Protein AF-A0A6A7A3D9-F1 (afdb_monomer_lite)

InterPro domains:
  IPR046539 Domain of unknown function DUF6604 [PF20253] (24-129)

Sequence (648 aa):
MLSAKAIRLFKFLSSSALFSIVQSQHASDDIQTMFAHLEVEEPSGAFQNGSIAAPTASHDIFIHYQAERPDGLQEDFLAFHLLLSDLDKLRTEVERTWEGYKQGMYDLVVASITTNTAVDLARSLEQEYKDLFARRGGTDRMLAMFYQAQCAAANTTESFKDRPGDEMNFKMYETADAILWIPFLFVSSFLDVVTLEFVTQPKFHEDKILLMEVLPEFQVLTMGSKRSPAEDEMTRGLRTVFETKKVSLWLCLAVQLYLDIHNRLRDEVDRSFRELANVADFTRNNIKSTLDFHKDLRIDNWPGKNDEFMTAFSDEIMHWIISDPHRAAARQLKRKNLPGPYYFFRQHPWLCGLWKYYIQIQLQSTAIAFVNAWGSVMYCGHFYNAVRKAKLLPQKWSDMELAFAIRGYEDFFVGSPPSQPEDYVKRFLIALGGSAVNFAAKDKGRKKKGLVKSSRGPRSLRELAPVMQTFKERYCEANPRFDLRAEDVQSIVEQSEWQLVKAPTKKVTITQLVSILRAGLQAEIIELSFDYLTFHRFCWRLLCGIKDTCCDQLVQMYGPDYIEDENQLPFVVGYIFASATNTRRLAGFMKIKKTDEVTSKVVRDAAEVLQVMVEAGAGDMVLRDQLGIPFEFEDSDEDYEGSGGGAA

Organism: NCBI:txid1469910

Radius of gyration: 32.1 Å; chains: 1; bounding box: 83×79×82 Å

pLDDT: mean 79.56, std 19.27, range [26.31, 98.12]

Secondary structure (DSSP, 8-state):
---HHHHHHHHHS-HHHHHHHHHTT--------TTTT----PPPTTTTS---PPPPP--------------SHHHHHHHHHHHHHHHHHHHHHHHHHHHHHHTTSS-HHHHHHHHHHHHHHHHHHHHHTHHHHHTTT-HHHHHHHHHHHHHHHTT--TT--SSTT-SS-GGGHHHHHHTTHHHHHHHHHHHHT--------HHHHHHHHHHHHHHHHHHHHHHHSPPPSS--HHHHHHHHHHHH----HHHHHHHHHHHHHHHHHGGGTTHHHHHHHHHHHHHHHHHHHHHHHTTT--BTTB-HHHHHHHHHHHHHHIIIIIT-HHHHHHHHTT-SSPPPTTHHHHT-HHHHHHHHHHHHHHHHHHHHHHHHHH-HHHHHHHHHHHHHHTT---S--HHHHHHHHHH-HHHHSSSSPP-SHHHHHHHHHHHTTB-GGGG-S--SS---PPPPBPTT-S--PPP--HHHHTTHHHHTSSS------HHHHHHHHHH-TT-SS---SSPPPHHHHHHHHHHHHHHHHHHHH--HHHHHHHHHHHHHHHHHHHHHHHHHHH-GGGS-SGGGGGGHHHHHHHHTS---TTBTTBPPPSS----SHHHHHHHHHHHHHHHTTGGGHHHHHHH---------------------

Foldseek 3Di:
DAFPLRVLVCLFAPVVVCVLVVVVPPPPDPPPPPCPPDDDDDDDPVVVPDDDDDDDDDDPPVPPPDDPDPPDPVVLLVLLVVLLVQLLLLLVLLLVLLLCVLVVNFDLLLSLVLLQVSLLVSVVSLVVCQVVCVVQVGPLSSLVVNLQVVQVVVVHGQPDDPDPQEQTHVVCVVVCLSNLVLLVSLLLCVVVVDDGDDDDDVLSVVLSVLCVVQLVLLVLCLPQDDDQLFDGPLSVQSNVCVVPVDHDSSNSSSSSSLSSSCVSCPVNLQVLLVLLVVLLVVLLVLLVVLCVLCVVPDDPLCDCVLNVVSVVLNVSSCCPRVVQVSLVSCVVVVPPDRDDRPRNSSSGSSSSSRSSLLSLLVSLVSLQSVCQQLVLLLLVLLLLLACVLVVLAVDDLSLSSLVCSQQPPVLNWDPHRDNDLVVSLVRVCVLQFFDNVLVDPPPPDDDDDATDGHPVGHRGGDQDLQLSVLCCQASRDPDRDSHDDPVNLVSLLVQLSRDPDDDDPDDQRPSNSSVSSSSSNRVCPSSSLQDSSLVSSVSLVLLVQLCVQCVVVLCQFFNNVQPVGSSCSSCSSSSLSVLQDQDQRCGPPTGGTPDSHHDNVSSSSSSVSVNVCVVVVSSCCRVVVGVVDDDDNDPDPPPPPDPPPDDD

Structure (mmCIF, N/CA/C/O backbone):
data_AF-A0A6A7A3D9-F1
#
_entry.id   AF-A0A6A7A3D9-F1
#
loop_
_atom_site.group_PDB
_atom_site.id
_atom_site.type_symbol
_atom_site.label_atom_id
_atom_site.label_alt_id
_atom_site.label_comp_id
_atom_site.label_asym_id
_atom_site.label_entity_id
_atom_site.label_seq_id
_atom_site.pdbx_PDB_ins_code
_atom_site.Cartn_x
_atom_site.Cartn_y
_atom_site.Cartn_z
_atom_site.occupancy
_atom_site.B_iso_or_equiv
_atom_site.auth_seq_id
_atom_site.auth_comp_id
_atom_site.auth_asym_id
_atom_site.auth_atom_id
_atom_site.pdbx_PDB_model_num
ATOM 1 N N . MET A 1 1 ? -18.366 10.348 -15.733 1.00 36.81 1 MET A N 1
ATOM 2 C CA . MET A 1 1 ? -17.462 10.186 -16.899 1.00 36.81 1 MET A CA 1
ATOM 3 C C . MET A 1 1 ? -16.191 9.562 -16.354 1.00 36.81 1 MET A C 1
ATOM 5 O O . MET A 1 1 ? -15.633 10.152 -15.446 1.00 36.81 1 MET A O 1
ATOM 9 N N . LEU A 1 2 ? -15.793 8.375 -16.819 1.00 44.75 2 LEU A N 1
ATOM 10 C CA . LEU A 1 2 ? -14.558 7.716 -16.363 1.00 44.75 2 LEU A CA 1
ATOM 11 C C . LEU A 1 2 ? -13.323 8.511 -16.825 1.00 44.75 2 LEU A C 1
ATOM 13 O O . LEU A 1 2 ? -13.349 9.093 -17.911 1.00 44.75 2 LEU A O 1
ATOM 17 N N . SER A 1 3 ? -12.249 8.540 -16.028 1.00 53.94 3 SER A N 1
ATOM 18 C CA . SER A 1 3 ? -10.987 9.172 -16.440 1.00 53.94 3 SER A CA 1
ATOM 19 C C . SER A 1 3 ? -10.343 8.442 -17.621 1.00 53.94 3 SER A C 1
ATOM 21 O O . SER A 1 3 ? -10.590 7.260 -17.862 1.00 53.94 3 SER A O 1
ATOM 23 N N . ALA A 1 4 ? -9.458 9.122 -18.355 1.00 60.16 4 ALA A N 1
ATOM 24 C CA . ALA A 1 4 ? -8.706 8.500 -19.448 1.00 60.16 4 ALA A CA 1
ATOM 25 C C . ALA A 1 4 ? -7.893 7.279 -18.974 1.00 60.16 4 ALA A C 1
ATOM 27 O O . ALA A 1 4 ? -7.777 6.290 -19.694 1.00 60.16 4 ALA A O 1
ATOM 28 N N . LYS A 1 5 ? -7.376 7.322 -17.740 1.00 64.31 5 LYS A N 1
ATOM 29 C CA . LYS A 1 5 ? -6.677 6.206 -17.093 1.00 64.31 5 LYS A CA 1
ATOM 30 C C . LYS A 1 5 ? -7.615 5.028 -16.826 1.00 64.31 5 LYS A C 1
ATOM 32 O O . LYS A 1 5 ? -7.291 3.905 -17.203 1.00 64.31 5 LYS A O 1
ATOM 37 N N . ALA A 1 6 ? -8.803 5.304 -16.289 1.00 60.47 6 ALA A N 1
ATOM 38 C CA . ALA A 1 6 ? -9.843 4.307 -16.073 1.00 60.47 6 ALA A CA 1
ATOM 39 C C . ALA A 1 6 ? -10.283 3.623 -17.365 1.00 60.47 6 ALA A C 1
ATOM 41 O O . ALA A 1 6 ? -10.404 2.406 -17.411 1.00 60.47 6 ALA A O 1
ATOM 42 N N . ILE A 1 7 ? -10.450 4.395 -18.439 1.00 60.28 7 ILE A N 1
ATOM 43 C CA . ILE A 1 7 ? -10.797 3.867 -19.761 1.00 60.28 7 ILE A CA 1
ATOM 44 C C . ILE A 1 7 ? -9.670 2.980 -20.309 1.00 60.28 7 ILE A C 1
ATOM 46 O O . ILE A 1 7 ? -9.958 1.923 -20.861 1.00 60.28 7 ILE A O 1
ATOM 50 N N . ARG A 1 8 ? -8.393 3.362 -20.140 1.00 68.06 8 ARG A N 1
ATOM 51 C CA . ARG A 1 8 ? -7.243 2.533 -20.557 1.00 68.06 8 ARG A CA 1
ATOM 52 C C . ARG A 1 8 ? -7.209 1.195 -19.816 1.00 68.06 8 ARG A C 1
ATOM 54 O O . ARG A 1 8 ? -7.091 0.161 -20.461 1.00 68.06 8 ARG A O 1
ATOM 61 N N . LEU A 1 9 ? -7.357 1.212 -18.492 1.00 64.69 9 LEU A N 1
ATOM 62 C CA . LEU A 1 9 ? -7.424 -0.004 -17.674 1.00 64.69 9 LEU A CA 1
ATOM 63 C C . LEU A 1 9 ? -8.671 -0.841 -17.976 1.00 64.69 9 LEU A C 1
ATOM 65 O O . LEU A 1 9 ? -8.572 -2.059 -17.970 1.00 64.69 9 LEU A O 1
ATOM 69 N N . PHE A 1 10 ? -9.806 -0.214 -18.295 1.00 62.19 10 PHE A N 1
ATOM 70 C CA . PHE A 1 10 ? -11.041 -0.906 -18.679 1.00 62.19 10 PHE A CA 1
ATOM 71 C C . PHE A 1 10 ? -10.961 -1.567 -20.052 1.00 62.19 10 PHE A C 1
ATOM 73 O O . PHE A 1 10 ? -11.467 -2.663 -20.231 1.00 62.19 10 PHE A O 1
ATOM 80 N N . LYS A 1 11 ? -10.297 -0.928 -21.020 1.00 61.91 11 LYS A N 1
ATOM 81 C CA . LYS A 1 11 ? -9.982 -1.556 -22.311 1.00 61.91 11 LYS A CA 1
ATOM 82 C C . LYS A 1 11 ? -8.951 -2.676 -22.173 1.00 61.91 11 LYS A C 1
ATOM 84 O O . LYS A 1 11 ? -8.877 -3.543 -23.033 1.00 61.91 11 LYS A O 1
ATOM 89 N N . PHE A 1 12 ? -8.120 -2.616 -21.132 1.00 56.69 12 PHE A N 1
ATOM 90 C CA . PHE A 1 12 ? -7.129 -3.640 -20.848 1.00 56.69 12 PHE A CA 1
ATOM 91 C C . PHE A 1 12 ? -7.787 -4.831 -20.137 1.00 56.69 12 PHE A C 1
ATOM 93 O O . PHE A 1 12 ? -7.874 -5.901 -20.706 1.00 56.69 12 PHE A O 1
ATOM 100 N N . LEU A 1 13 ? -8.313 -4.672 -18.927 1.00 56.09 13 LEU A N 1
ATOM 101 C CA . LEU A 1 13 ? -8.892 -5.760 -18.135 1.00 56.09 13 LEU A CA 1
ATOM 102 C C . LEU A 1 13 ? -10.232 -6.231 -18.734 1.00 56.09 13 LEU A C 1
ATOM 104 O O . LEU A 1 13 ? -11.125 -5.414 -18.944 1.00 56.09 13 LEU A O 1
ATOM 108 N N . SER A 1 14 ? -10.391 -7.539 -18.979 1.00 48.28 14 SER A N 1
ATOM 109 C CA . SER A 1 14 ? -11.620 -8.117 -19.551 1.00 48.28 14 SER A CA 1
ATOM 110 C C . SER A 1 14 ? -12.886 -7.682 -18.795 1.00 48.28 14 SER A C 1
ATOM 112 O O . SER A 1 14 ? -12.873 -7.472 -17.575 1.00 48.28 14 SER A O 1
ATOM 114 N N . SER A 1 15 ? -14.002 -7.553 -19.529 1.00 41.69 15 SER A N 1
ATOM 115 C CA . SER A 1 15 ? -15.223 -6.891 -19.044 1.00 41.69 15 SER A CA 1
ATOM 116 C C . SER A 1 15 ? -15.744 -7.445 -17.715 1.00 41.69 15 SER A C 1
ATOM 118 O O . SER A 1 15 ? -16.269 -6.673 -16.922 1.00 41.69 15 SER A O 1
ATOM 120 N N . SER A 1 16 ? -15.538 -8.733 -17.411 1.00 35.91 16 SER A N 1
ATOM 121 C CA . SER A 1 16 ? -16.054 -9.388 -16.203 1.00 35.91 16 SER A CA 1
ATOM 122 C C . SER A 1 16 ? -15.358 -8.978 -14.901 1.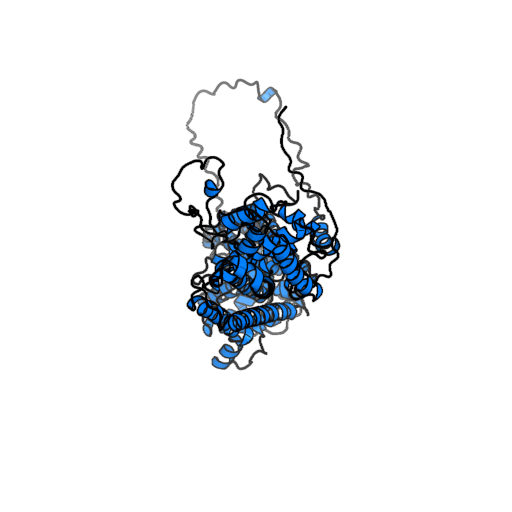00 35.91 16 SER A C 1
ATOM 124 O O . SER A 1 16 ? -16.021 -8.930 -13.868 1.00 35.91 16 SER A O 1
ATOM 126 N N . ALA A 1 17 ? -14.055 -8.662 -14.916 1.00 37.12 17 ALA A N 1
ATOM 127 C CA . ALA A 1 17 ? -13.325 -8.275 -13.699 1.00 37.12 17 ALA A CA 1
ATOM 128 C C . ALA A 1 17 ? -13.730 -6.870 -13.211 1.00 37.12 17 ALA A C 1
ATOM 130 O O . ALA A 1 17 ? -13.769 -6.599 -12.012 1.00 37.12 17 ALA A O 1
ATOM 131 N N . LEU A 1 18 ? -14.091 -5.991 -14.150 1.00 38.31 18 LEU A N 1
ATOM 132 C CA . LEU A 1 18 ? -14.550 -4.629 -13.881 1.00 38.31 18 LEU A CA 1
ATOM 133 C C . LEU A 1 18 ? -16.077 -4.498 -13.819 1.00 38.31 18 LEU A C 1
ATOM 135 O O . LEU A 1 18 ? -16.558 -3.575 -13.165 1.00 38.31 18 LEU A O 1
ATOM 139 N N . PHE A 1 19 ? -16.857 -5.407 -14.420 1.00 35.12 19 PHE A N 1
ATOM 140 C CA . PHE A 1 19 ? -18.326 -5.383 -14.311 1.00 35.12 19 PHE A CA 1
ATOM 141 C C . PHE A 1 19 ? -18.784 -5.465 -12.850 1.00 35.12 19 PHE A C 1
ATOM 143 O O . PHE A 1 19 ? -19.696 -4.742 -12.454 1.00 35.12 19 PHE A O 1
ATOM 150 N N . SER A 1 20 ? -18.085 -6.255 -12.030 1.00 37.53 20 SER A N 1
ATOM 151 C CA . SER A 1 20 ? -18.297 -6.339 -10.579 1.00 37.53 20 SER A CA 1
ATOM 152 C C . SER A 1 20 ? -17.979 -5.020 -9.857 1.00 37.53 20 SER A C 1
ATOM 154 O O . SER A 1 20 ? -18.668 -4.643 -8.913 1.00 37.53 20 SER A O 1
ATOM 156 N N . ILE A 1 21 ? -16.977 -4.273 -10.335 1.00 36.62 21 ILE A N 1
ATOM 157 C CA . ILE A 1 21 ? -16.570 -2.970 -9.782 1.00 36.62 21 ILE A CA 1
ATOM 158 C C . ILE A 1 21 ? -17.596 -1.881 -10.149 1.00 36.62 21 ILE A C 1
ATOM 160 O O . ILE A 1 21 ? -17.935 -1.047 -9.310 1.00 36.62 21 ILE A O 1
ATOM 164 N N . VAL A 1 22 ? -18.142 -1.912 -11.371 1.00 33.41 22 VAL A N 1
ATOM 165 C CA . VAL A 1 22 ? -19.058 -0.886 -11.906 1.00 33.41 22 VAL A CA 1
ATOM 166 C C . VAL A 1 22 ? -20.527 -1.124 -11.517 1.00 33.41 22 VAL A C 1
ATOM 168 O O . VAL A 1 22 ? -21.230 -0.159 -11.219 1.00 33.41 22 VAL A O 1
ATOM 171 N N . GLN A 1 23 ? -21.017 -2.371 -11.455 1.00 33.69 23 GLN A N 1
ATOM 172 C CA . GLN A 1 23 ? -22.413 -2.643 -11.062 1.00 33.69 23 GLN A CA 1
ATOM 173 C C . GLN A 1 23 ? -22.704 -2.371 -9.579 1.00 33.69 23 GLN A C 1
ATOM 175 O O . GLN A 1 23 ? -23.852 -2.092 -9.233 1.00 33.69 23 GLN A O 1
ATOM 180 N N . SER A 1 24 ? -21.683 -2.367 -8.716 1.00 38.38 24 SER A N 1
ATOM 181 C CA . SER A 1 24 ? -21.831 -2.067 -7.282 1.00 38.38 24 SER A CA 1
ATOM 182 C C . SER A 1 24 ? -22.288 -0.627 -6.977 1.00 38.38 24 SER A C 1
ATOM 184 O O . SER A 1 24 ? -22.594 -0.307 -5.831 1.00 38.38 24 SER A O 1
ATOM 186 N N . GLN A 1 25 ? -22.364 0.249 -7.988 1.00 43.22 25 GLN A N 1
ATOM 187 C CA . GLN A 1 25 ? -22.611 1.684 -7.818 1.00 43.22 25 GLN A CA 1
ATOM 188 C C . GLN A 1 25 ? -24.034 2.149 -8.177 1.00 43.22 25 GLN A C 1
ATOM 190 O O . GLN A 1 25 ? -24.320 3.340 -8.075 1.00 43.22 25 GLN A O 1
ATOM 195 N N . HIS A 1 26 ? -24.940 1.249 -8.580 1.00 29.97 26 HIS A N 1
ATOM 196 C CA . HIS A 1 26 ? -26.289 1.635 -9.029 1.00 29.97 26 HIS A CA 1
ATOM 197 C C . HIS A 1 26 ? -27.393 1.632 -7.956 1.00 29.97 26 HIS A C 1
ATOM 199 O O . HIS A 1 26 ? -28.526 1.988 -8.271 1.00 29.97 26 HIS A O 1
ATOM 205 N N . ALA A 1 27 ? -27.093 1.331 -6.690 1.00 30.02 27 ALA A N 1
ATOM 206 C CA . ALA A 1 27 ? -28.057 1.486 -5.594 1.00 30.02 27 ALA A CA 1
ATOM 207 C C . ALA A 1 27 ? -28.009 2.912 -5.007 1.00 30.02 27 ALA A C 1
ATOM 209 O O . ALA A 1 27 ? -27.615 3.128 -3.864 1.00 30.02 27 ALA A O 1
ATOM 210 N N . SER A 1 28 ? -28.363 3.907 -5.821 1.00 33.28 28 SER A N 1
ATOM 211 C CA . SER A 1 28 ? -28.751 5.228 -5.323 1.00 33.28 28 SER A CA 1
ATOM 212 C C . SER A 1 28 ? -30.233 5.161 -4.979 1.00 33.28 28 SER A C 1
ATOM 214 O O . SER A 1 28 ? -31.066 5.358 -5.862 1.00 33.28 28 SER A O 1
ATOM 216 N N . ASP A 1 29 ? -30.562 4.880 -3.719 1.00 31.38 29 ASP A N 1
ATOM 217 C CA . ASP A 1 29 ? -31.905 5.160 -3.218 1.00 31.38 29 ASP A CA 1
ATOM 218 C C . ASP A 1 29 ? -32.164 6.665 -3.358 1.00 31.38 29 ASP A C 1
ATOM 220 O O . ASP A 1 29 ? -31.403 7.502 -2.862 1.00 31.38 29 ASP A O 1
ATOM 224 N N . ASP A 1 30 ? -33.230 6.994 -4.084 1.00 33.28 30 ASP A N 1
ATOM 225 C CA . ASP A 1 30 ? -33.802 8.330 -4.210 1.00 33.28 30 ASP A CA 1
ATOM 226 C C . ASP A 1 30 ? -34.210 8.835 -2.814 1.00 33.28 30 ASP A C 1
ATOM 228 O O . ASP A 1 30 ? -35.333 8.635 -2.348 1.00 33.28 30 ASP A O 1
ATOM 232 N N . ILE A 1 31 ? -33.295 9.500 -2.104 1.00 34.19 31 ILE A N 1
ATOM 233 C CA . ILE A 1 31 ? -33.637 10.218 -0.875 1.00 34.19 31 ILE A CA 1
ATOM 234 C C . ILE A 1 31 ? -34.211 11.574 -1.288 1.00 34.19 31 ILE A C 1
ATOM 236 O O . ILE A 1 31 ? -33.500 12.576 -1.399 1.00 34.19 31 ILE A O 1
ATOM 240 N N . GLN A 1 32 ? -35.527 11.607 -1.505 1.00 29.56 32 GLN A N 1
ATOM 241 C CA . GLN A 1 32 ? -36.290 12.850 -1.457 1.00 29.56 32 GLN A CA 1
ATOM 242 C C . GLN A 1 32 ? -36.039 13.515 -0.097 1.00 29.56 32 GLN A C 1
ATOM 244 O O . GLN A 1 32 ? -36.363 12.977 0.959 1.00 29.56 32 GLN A O 1
ATOM 249 N N . THR A 1 33 ? -35.423 14.697 -0.106 1.00 34.09 33 THR A N 1
ATOM 250 C CA . THR A 1 33 ? -35.232 15.501 1.105 1.00 34.09 33 THR A CA 1
ATOM 251 C C . THR A 1 33 ? -36.585 15.859 1.720 1.00 34.09 33 THR A C 1
ATOM 253 O O . THR A 1 33 ? -37.468 16.323 1.005 1.00 34.09 33 THR A O 1
ATOM 256 N N . MET A 1 34 ? -36.704 15.753 3.049 1.00 33.94 34 MET A N 1
ATOM 257 C CA . MET A 1 34 ? -37.882 16.093 3.878 1.00 33.94 34 MET A CA 1
ATOM 258 C C . MET A 1 34 ? -38.501 17.486 3.627 1.00 33.94 34 MET A C 1
ATOM 260 O O . MET A 1 34 ? -39.608 17.762 4.073 1.00 33.94 34 MET A O 1
ATOM 264 N N . PHE A 1 35 ? -37.795 18.363 2.911 1.00 35.03 35 PHE A N 1
ATOM 265 C CA . PHE A 1 35 ? -38.237 19.704 2.528 1.00 35.03 35 PHE A CA 1
ATOM 266 C C . PHE A 1 35 ? -38.939 19.766 1.162 1.00 35.03 35 PHE A C 1
ATOM 268 O O . PHE A 1 35 ? -39.441 20.820 0.791 1.00 35.03 35 PHE A O 1
ATOM 275 N N . ALA A 1 36 ? -39.011 18.659 0.415 1.00 44.06 36 ALA A N 1
ATOM 276 C CA . ALA A 1 36 ? -39.658 18.607 -0.900 1.00 44.06 36 ALA A CA 1
ATOM 277 C C . ALA A 1 36 ? -41.190 18.788 -0.844 1.00 44.06 36 ALA A C 1
ATOM 279 O O . ALA A 1 36 ? -41.818 18.977 -1.882 1.00 44.06 36 ALA A O 1
ATOM 280 N N . HIS A 1 37 ? -41.783 18.746 0.354 1.00 39.28 37 HIS A N 1
ATOM 281 C CA . HIS A 1 37 ? -43.223 18.899 0.588 1.00 39.28 37 HIS A CA 1
ATOM 282 C C . HIS A 1 37 ? -43.605 20.202 1.304 1.00 39.28 37 HIS A C 1
ATOM 284 O O . HIS A 1 37 ? -44.759 20.363 1.692 1.00 39.28 37 HIS A O 1
ATOM 290 N N . LEU A 1 38 ? -42.659 21.125 1.504 1.00 33.53 38 LEU A N 1
ATOM 291 C CA . LEU A 1 38 ? -42.965 22.440 2.064 1.00 33.53 38 LEU A CA 1
ATOM 292 C C . LEU A 1 38 ? -43.262 23.416 0.925 1.00 33.53 38 LEU A C 1
ATOM 294 O O . LEU A 1 38 ? -42.365 23.802 0.176 1.00 33.53 38 LEU A O 1
ATOM 298 N N . GLU A 1 39 ? -44.530 23.809 0.796 1.00 36.06 39 GLU A N 1
ATOM 299 C CA . GLU A 1 39 ? -44.922 24.930 -0.056 1.00 36.06 39 GLU A CA 1
ATOM 300 C C . GLU A 1 39 ? -44.348 26.222 0.538 1.00 36.06 39 GLU A C 1
ATOM 302 O O . GLU A 1 39 ? -44.654 26.612 1.665 1.00 36.06 39 GLU A O 1
ATOM 307 N N . VAL A 1 40 ? -43.458 26.866 -0.216 1.00 42.81 40 VAL A N 1
ATOM 308 C CA . VAL A 1 40 ? -42.938 28.195 0.106 1.00 42.81 40 VAL A CA 1
ATOM 309 C C . VAL A 1 40 ? -44.043 29.200 -0.210 1.00 42.81 40 VAL A C 1
ATOM 311 O O . VAL A 1 40 ? -44.325 29.456 -1.379 1.00 42.81 40 VAL A O 1
ATOM 314 N N . GLU A 1 41 ? -44.677 29.772 0.813 1.00 38.34 41 GLU A N 1
ATOM 315 C CA . GLU A 1 41 ? -45.549 30.933 0.620 1.00 38.34 41 GLU A CA 1
ATOM 316 C C . GLU A 1 41 ? -44.698 32.149 0.227 1.00 38.34 41 GLU A C 1
ATOM 318 O O . GLU A 1 41 ? -43.882 32.642 1.011 1.00 38.34 41 GLU A O 1
ATOM 323 N N . GLU A 1 42 ? -44.885 32.653 -0.995 1.00 45.91 42 GLU A N 1
ATOM 324 C CA . GLU A 1 42 ? -44.319 33.942 -1.388 1.00 45.91 42 GLU A CA 1
ATOM 325 C C . GLU A 1 42 ? -45.110 35.095 -0.740 1.00 45.91 42 GLU A C 1
ATOM 327 O O . GLU A 1 42 ? -46.346 35.086 -0.736 1.00 45.91 42 GLU A O 1
ATOM 332 N N . PRO A 1 43 ? -44.431 36.124 -0.198 1.00 40.66 43 PRO A N 1
ATOM 333 C CA . PRO A 1 43 ? -45.105 37.233 0.462 1.00 40.66 43 PRO A CA 1
ATOM 334 C C . PRO A 1 43 ? -45.970 38.024 -0.530 1.00 40.66 43 PRO A C 1
ATOM 336 O O . PRO A 1 43 ? -45.517 38.419 -1.604 1.00 40.66 43 PRO A O 1
ATOM 339 N N . SER A 1 44 ? -47.224 38.291 -0.151 1.00 53.38 44 SER A N 1
ATOM 340 C CA . SER A 1 44 ? -48.193 38.996 -1.002 1.00 53.38 44 SER A CA 1
ATOM 341 C C . SER A 1 44 ? -47.707 40.388 -1.445 1.00 53.38 44 SER A C 1
ATOM 343 O O . SER A 1 44 ? -47.078 41.124 -0.679 1.00 53.38 44 SER A O 1
ATOM 345 N N . GLY A 1 45 ? -48.065 40.795 -2.670 1.00 52.84 45 GLY A N 1
ATOM 346 C CA . GLY A 1 45 ? -47.626 42.056 -3.294 1.00 52.84 45 GLY A CA 1
ATOM 347 C C . GLY A 1 45 ? -47.981 43.346 -2.533 1.00 52.84 45 GLY A C 1
ATOM 348 O O . GLY A 1 45 ? -47.422 44.401 -2.825 1.00 52.84 45 GLY A O 1
ATOM 349 N N . ALA A 1 46 ? -48.849 43.279 -1.517 1.00 53.94 46 ALA A N 1
ATOM 350 C CA . ALA A 1 46 ? -49.121 44.395 -0.610 1.00 53.94 46 ALA A CA 1
ATOM 351 C C . ALA A 1 46 ? -47.923 44.733 0.303 1.00 53.94 46 ALA A C 1
ATOM 353 O O . ALA A 1 46 ? -47.787 45.879 0.729 1.00 53.94 46 ALA A O 1
ATOM 354 N N . PHE A 1 47 ? -47.032 43.770 0.568 1.00 51.16 47 PHE A N 1
ATOM 355 C CA . PHE A 1 47 ? -45.856 43.960 1.424 1.00 51.16 47 PHE A CA 1
ATOM 356 C C . PHE A 1 47 ? -44.691 44.655 0.696 1.00 51.16 47 PHE A C 1
ATOM 358 O O . PHE A 1 47 ? -43.864 45.300 1.333 1.00 51.16 47 PHE A O 1
ATOM 365 N N . GLN A 1 48 ? -44.636 44.578 -0.639 1.00 49.19 48 GLN A N 1
ATOM 366 C CA . GLN A 1 48 ? -43.553 45.174 -1.437 1.00 49.19 48 GLN A CA 1
ATOM 367 C C . GLN A 1 48 ? -43.760 46.667 -1.759 1.00 49.19 48 GLN A C 1
ATOM 369 O O . GLN A 1 48 ? -42.787 47.354 -2.052 1.00 49.19 48 GLN A O 1
ATOM 374 N N . ASN A 1 49 ? -44.990 47.190 -1.662 1.00 53.16 49 ASN A N 1
ATOM 375 C CA . ASN A 1 49 ? -45.326 48.571 -2.058 1.00 53.16 49 ASN A CA 1
ATOM 376 C C . ASN A 1 49 ? -45.781 49.488 -0.902 1.00 53.16 49 ASN A C 1
ATOM 378 O O . ASN A 1 49 ? -46.281 50.588 -1.142 1.00 53.16 49 ASN A O 1
ATOM 382 N N . GLY A 1 50 ? -45.615 49.075 0.358 1.00 43.34 50 GLY A N 1
ATOM 383 C CA . GLY A 1 50 ? -45.958 49.899 1.520 1.00 43.34 50 GLY A CA 1
ATOM 384 C C . GLY A 1 50 ? -44.824 50.843 1.932 1.00 43.34 50 GLY A C 1
ATOM 385 O O . GLY A 1 50 ? -43.838 50.404 2.515 1.00 43.34 50 GLY A O 1
ATOM 386 N N . SER A 1 51 ? -44.967 52.152 1.699 1.00 50.31 51 SER A N 1
ATOM 387 C CA . SER A 1 51 ? -44.080 53.159 2.303 1.00 50.31 51 SER A CA 1
ATOM 388 C C . SER A 1 51 ? -44.405 53.304 3.793 1.00 50.31 51 SER A C 1
ATOM 390 O O . SER A 1 51 ? -45.357 53.992 4.159 1.00 50.31 51 SER A O 1
ATOM 392 N N . ILE A 1 52 ? -43.620 52.670 4.665 1.00 48.16 52 ILE A N 1
ATOM 393 C CA . ILE A 1 52 ? -43.730 52.856 6.117 1.00 48.16 52 ILE A CA 1
ATOM 394 C C . ILE A 1 52 ? -42.988 54.145 6.490 1.00 48.16 52 ILE A C 1
ATOM 396 O O . ILE A 1 52 ? -41.763 54.219 6.409 1.00 48.16 52 ILE A O 1
ATOM 400 N N . ALA A 1 53 ? -43.731 55.177 6.893 1.00 49.19 53 ALA A N 1
ATOM 401 C CA . ALA A 1 53 ? -43.156 56.350 7.541 1.00 49.19 53 ALA A CA 1
ATOM 402 C C . ALA A 1 53 ? -42.553 55.936 8.895 1.00 49.19 53 ALA A C 1
ATOM 404 O O . ALA A 1 53 ? -43.224 55.296 9.705 1.00 49.19 53 ALA A O 1
ATOM 405 N N . ALA A 1 54 ? -41.287 56.288 9.131 1.00 38.66 54 ALA A N 1
ATOM 406 C CA . ALA A 1 54 ? -40.597 55.994 10.384 1.00 38.66 54 ALA A CA 1
ATOM 407 C C . ALA A 1 54 ? -41.329 56.654 11.573 1.00 38.66 54 ALA A C 1
ATOM 409 O O . ALA A 1 54 ? -41.610 57.855 11.503 1.00 38.66 54 ALA A O 1
ATOM 410 N N . PRO A 1 55 ? -41.631 55.925 12.666 1.00 42.03 55 PRO A N 1
ATOM 411 C CA . PRO A 1 55 ? -42.235 56.529 13.843 1.00 42.03 55 PRO A CA 1
ATOM 412 C C . PRO A 1 55 ? -41.247 57.476 14.525 1.00 42.03 55 PRO A C 1
ATOM 414 O O . PRO A 1 55 ? -40.077 57.153 14.733 1.00 42.03 55 PRO A O 1
ATOM 417 N N . THR A 1 56 ? -41.745 58.652 14.884 1.00 43.47 56 THR A N 1
ATOM 418 C CA . THR A 1 56 ? -41.050 59.686 15.646 1.00 43.47 56 THR A CA 1
ATOM 419 C C . THR A 1 56 ? -40.594 59.145 17.004 1.00 43.47 56 THR A C 1
ATOM 421 O O . THR A 1 56 ? -41.361 58.501 17.719 1.00 43.47 56 THR A O 1
ATOM 424 N N . ALA A 1 57 ? -39.340 59.429 17.358 1.00 46.88 57 ALA A N 1
ATOM 425 C CA . ALA A 1 57 ? -38.689 58.974 18.580 1.00 46.88 57 ALA A CA 1
ATOM 426 C C . ALA A 1 57 ? -39.494 59.294 19.852 1.00 46.88 57 ALA A C 1
ATOM 428 O O . ALA A 1 57 ? -39.772 60.459 20.134 1.00 46.88 57 ALA A O 1
ATOM 429 N N . SER A 1 58 ? -39.790 58.274 20.665 1.00 40.84 58 SER A N 1
ATOM 430 C CA . SER A 1 58 ? -39.926 58.443 22.116 1.00 40.84 58 SER A CA 1
ATOM 431 C C . SER A 1 58 ? -39.764 57.118 22.876 1.00 40.84 58 SER A C 1
ATOM 433 O O . SER A 1 58 ? -40.365 56.110 22.522 1.00 40.84 58 SER A O 1
ATOM 435 N N . HIS A 1 59 ? -38.972 57.208 23.949 1.00 44.09 59 HIS A N 1
ATOM 436 C CA . HIS A 1 59 ? -38.630 56.221 24.981 1.00 44.09 59 HIS A CA 1
ATOM 437 C C . HIS A 1 59 ? -37.669 55.085 24.592 1.00 44.09 59 HIS A C 1
ATOM 439 O O . HIS A 1 59 ? -38.065 54.037 24.090 1.00 44.09 59 HIS A O 1
ATOM 445 N N . ASP A 1 60 ? -36.398 55.308 24.953 1.00 44.12 60 ASP A N 1
ATOM 446 C CA . ASP A 1 60 ? -35.366 54.294 25.187 1.00 44.12 60 ASP A CA 1
ATOM 447 C C . ASP A 1 60 ? -35.887 53.210 26.146 1.00 44.12 60 ASP A C 1
ATOM 449 O O . ASP A 1 60 ? -35.718 53.278 27.364 1.00 44.12 60 ASP A O 1
ATOM 453 N N . ILE A 1 61 ? -36.512 52.175 25.596 1.00 43.31 61 ILE A N 1
ATOM 454 C CA . ILE A 1 61 ? -36.434 50.847 26.189 1.00 43.31 61 ILE A CA 1
ATOM 455 C C . ILE A 1 61 ? -35.255 50.195 25.483 1.00 43.31 61 ILE A C 1
ATOM 457 O O . ILE A 1 61 ? -35.363 49.763 24.337 1.00 43.31 61 ILE A O 1
ATOM 461 N N . PHE A 1 62 ? -34.108 50.165 26.158 1.00 40.78 62 PHE A N 1
ATOM 462 C CA . PHE A 1 62 ? -32.957 49.375 25.736 1.00 40.78 62 PHE A CA 1
ATOM 463 C C . PHE A 1 62 ? -33.354 47.890 25.825 1.00 40.78 62 PHE A C 1
ATOM 465 O O . PHE A 1 62 ? -33.104 47.218 26.824 1.00 40.78 62 PHE A O 1
ATOM 472 N N . ILE A 1 63 ? -34.054 47.375 24.808 1.00 49.94 63 ILE A N 1
ATOM 473 C CA . ILE A 1 63 ? -34.315 45.943 24.678 1.00 49.94 63 ILE A CA 1
ATOM 474 C C . ILE A 1 63 ? -32.997 45.318 24.239 1.00 49.94 63 ILE A C 1
ATOM 476 O O . ILE A 1 63 ? -32.614 45.349 23.069 1.00 49.94 63 ILE A O 1
ATOM 480 N N . HIS A 1 64 ? -32.274 44.794 25.221 1.00 39.47 64 HIS A N 1
ATOM 481 C CA . HIS A 1 64 ? -31.083 43.996 25.003 1.00 39.47 64 HIS A CA 1
ATOM 482 C C . HIS A 1 64 ? -31.514 42.666 24.371 1.00 39.47 64 HIS A C 1
ATOM 484 O O . HIS A 1 64 ? -31.904 41.731 25.066 1.00 39.47 64 HIS A O 1
ATOM 490 N N . TYR A 1 65 ? -31.463 42.571 23.043 1.00 54.81 65 TYR A N 1
ATOM 491 C CA . TYR A 1 65 ? -31.514 41.277 22.371 1.00 54.81 65 TYR A CA 1
ATOM 492 C C . TYR A 1 65 ? -30.169 40.591 22.599 1.00 54.81 65 TYR A C 1
ATOM 494 O O . TYR A 1 65 ? -29.178 40.877 21.928 1.00 54.81 65 TYR A O 1
ATOM 502 N N . GLN A 1 66 ? -30.113 39.724 23.603 1.00 46.28 66 GLN A N 1
ATOM 503 C CA . GLN A 1 66 ? -29.029 38.769 23.751 1.00 46.28 66 GLN A CA 1
ATOM 504 C C . GLN A 1 66 ? -29.485 37.493 23.047 1.00 46.28 66 GLN A C 1
ATOM 506 O O . GLN A 1 66 ? -30.525 36.947 23.402 1.00 46.28 66 GLN A O 1
ATOM 511 N N . ALA A 1 67 ? -28.745 37.041 22.029 1.00 43.31 67 ALA A N 1
ATOM 512 C CA . ALA A 1 67 ? -28.930 35.687 21.520 1.00 43.31 67 ALA A CA 1
ATOM 513 C C . ALA A 1 67 ? -28.820 34.740 22.721 1.00 43.31 67 ALA A C 1
ATOM 515 O O . ALA A 1 67 ? -27.816 34.799 23.441 1.00 43.31 67 ALA A O 1
ATOM 516 N N . GLU A 1 68 ? -29.876 33.969 22.982 1.00 45.22 68 GLU A N 1
ATOM 517 C CA . GLU A 1 68 ? -29.899 32.983 24.057 1.00 45.22 68 GLU A CA 1
ATOM 518 C C . GLU A 1 68 ? -28.656 32.110 23.882 1.00 45.22 68 GLU A C 1
ATOM 520 O O . GLU A 1 68 ? -28.437 31.514 22.825 1.00 45.22 68 GLU A O 1
ATOM 525 N N . ARG A 1 69 ? -27.746 32.172 24.858 1.00 51.12 69 ARG A N 1
ATOM 526 C CA . ARG A 1 69 ? -26.554 31.334 24.809 1.00 51.12 69 ARG A CA 1
ATOM 527 C C . ARG A 1 69 ? -27.029 29.912 25.057 1.00 51.12 69 ARG A C 1
ATOM 529 O O . ARG A 1 69 ? -27.736 29.720 26.048 1.00 51.12 69 ARG A O 1
ATOM 536 N N . PRO A 1 70 ? -26.652 28.951 24.203 1.00 51.22 70 PRO A N 1
ATOM 537 C CA . PRO A 1 70 ? -27.071 27.578 24.355 1.00 51.22 70 PRO A CA 1
ATOM 538 C C . PRO A 1 70 ? -26.348 26.917 25.547 1.00 51.22 70 PRO A C 1
ATOM 540 O O . PRO A 1 70 ? -25.381 26.159 25.416 1.00 51.22 70 PRO A O 1
ATOM 543 N N . ASP A 1 71 ? -26.764 27.287 26.756 1.00 55.81 71 ASP A N 1
ATOM 544 C CA . ASP A 1 71 ? -26.198 26.847 28.030 1.00 55.81 71 ASP A CA 1
ATOM 545 C C . ASP A 1 71 ? -27.090 25.788 28.714 1.00 55.81 71 ASP A C 1
ATOM 547 O O . ASP A 1 71 ? -26.842 25.378 29.856 1.00 55.81 71 ASP A O 1
ATOM 551 N N . GLY A 1 72 ? -28.124 25.311 28.010 1.00 72.88 72 GLY A N 1
ATOM 552 C CA . GLY A 1 72 ? -29.085 24.335 28.503 1.00 72.88 72 GLY A CA 1
ATOM 553 C C . GLY A 1 72 ? -28.582 22.893 28.428 1.00 72.88 72 GLY A C 1
ATOM 554 O O . GLY A 1 72 ? -27.895 22.484 27.495 1.00 72.88 72 GLY A O 1
ATOM 555 N N . LEU A 1 73 ? -28.999 22.065 29.395 1.00 80.19 73 LEU A N 1
ATOM 556 C CA . LEU A 1 73 ? -28.766 20.613 29.365 1.00 80.19 73 LEU A CA 1
ATOM 557 C C . LEU A 1 73 ? -29.315 19.976 28.074 1.00 80.19 73 LEU A C 1
ATOM 559 O O . LEU A 1 73 ? -28.741 19.025 27.563 1.00 80.19 73 LEU A O 1
ATOM 563 N N . GLN A 1 74 ? -30.410 20.512 27.531 1.00 83.12 74 GLN A N 1
ATOM 564 C CA . GLN A 1 74 ? -31.027 20.012 26.302 1.00 83.12 74 GLN A CA 1
ATOM 565 C C . GLN A 1 74 ? -30.127 20.180 25.072 1.00 83.12 74 GLN A C 1
ATOM 567 O O . GLN A 1 74 ? -30.078 19.281 24.238 1.00 83.12 74 GLN A O 1
ATOM 572 N N . GLU A 1 75 ? -29.384 21.281 24.966 1.00 84.75 75 GLU A N 1
ATOM 573 C CA . GLU A 1 75 ? -28.492 21.523 23.826 1.00 84.75 75 GLU A CA 1
ATOM 574 C C . GLU A 1 75 ? -27.229 20.671 23.914 1.00 84.75 75 GLU A C 1
ATOM 576 O O . GLU A 1 75 ? -26.774 20.162 22.894 1.00 84.75 75 GLU A O 1
ATOM 581 N N . ASP A 1 76 ? -26.719 20.430 25.128 1.00 87.81 76 ASP A N 1
ATOM 582 C CA . ASP A 1 76 ? -25.644 19.455 25.357 1.00 87.81 76 ASP A CA 1
ATOM 583 C C . ASP A 1 76 ? -26.068 18.050 24.911 1.00 87.81 76 ASP A C 1
ATOM 585 O O . ASP A 1 76 ? -25.314 17.351 24.235 1.00 87.81 76 ASP A O 1
ATOM 589 N N . PHE A 1 77 ? -27.293 17.641 25.260 1.00 89.56 77 PHE A N 1
ATOM 590 C CA . PHE A 1 77 ? -27.863 16.358 24.843 1.00 89.56 77 PHE A CA 1
ATOM 591 C C . PHE A 1 77 ? -28.098 16.288 23.334 1.00 89.56 77 PHE A C 1
ATOM 593 O O . PHE A 1 77 ? -27.832 15.248 22.734 1.00 89.56 77 PHE A O 1
ATOM 600 N N . LEU A 1 78 ? -28.567 17.373 22.712 1.00 90.44 78 LEU A N 1
ATOM 601 C CA . LEU A 1 78 ? -28.745 17.443 21.264 1.00 90.44 78 LEU A CA 1
ATOM 602 C C . LEU A 1 78 ? -27.400 17.328 20.541 1.00 90.44 78 LEU A C 1
ATOM 604 O O . LEU A 1 78 ? -27.272 16.512 19.634 1.00 90.44 78 LEU A O 1
ATOM 608 N N . ALA A 1 79 ? -26.390 18.093 20.962 1.00 90.75 79 ALA A N 1
ATOM 609 C CA . ALA A 1 79 ? -25.045 18.022 20.398 1.00 90.75 79 ALA A CA 1
ATOM 610 C C . ALA A 1 79 ? -24.447 16.615 20.546 1.00 90.75 79 ALA A C 1
ATOM 612 O O . ALA A 1 79 ? -23.889 16.075 19.594 1.00 90.75 79 ALA A O 1
ATOM 613 N N . PHE A 1 80 ? -24.627 15.986 21.711 1.00 92.94 80 PHE A N 1
ATOM 614 C CA . PHE A 1 80 ? -24.174 14.617 21.946 1.00 92.94 80 PHE A CA 1
ATOM 615 C C . PHE A 1 80 ? -24.920 13.590 21.079 1.00 92.94 80 PHE A C 1
ATOM 617 O O . PHE A 1 80 ? -24.300 12.690 20.520 1.00 92.94 80 PHE A O 1
ATOM 624 N N . HIS A 1 81 ? -26.236 13.742 20.903 1.00 92.25 81 HIS A N 1
ATOM 625 C CA . HIS A 1 81 ? -27.022 12.892 20.008 1.00 92.25 81 HIS A CA 1
ATOM 626 C C . HIS A 1 81 ? -26.583 13.030 18.543 1.00 92.25 81 HIS A C 1
ATOM 628 O O . HIS A 1 81 ? -26.461 12.024 17.847 1.00 92.25 81 HIS A O 1
ATOM 634 N N . LEU A 1 82 ? -26.311 14.256 18.081 1.00 92.00 82 LEU A N 1
ATOM 635 C CA . LEU A 1 82 ? -25.793 14.509 16.734 1.00 92.00 82 LEU A CA 1
ATOM 636 C C . LEU A 1 82 ? -24.417 13.864 16.534 1.00 92.00 82 LEU A C 1
ATOM 638 O O . LEU A 1 82 ? -24.214 13.194 15.523 1.00 92.00 82 LEU A O 1
ATOM 642 N N . LEU A 1 83 ? -23.524 13.982 17.524 1.00 93.19 83 LEU A N 1
ATOM 643 C CA . LEU A 1 83 ? -22.233 13.295 17.514 1.00 93.19 83 LEU A CA 1
ATOM 644 C C . LEU A 1 83 ? -22.419 11.777 17.382 1.00 93.19 83 LEU A C 1
ATOM 646 O O . LEU A 1 83 ? -21.866 11.184 16.463 1.00 93.19 83 LEU A O 1
ATOM 650 N N . LEU A 1 84 ? -23.237 11.153 18.238 1.00 94.06 84 LEU A N 1
ATOM 651 C CA . LEU A 1 84 ? -23.526 9.712 18.167 1.00 94.06 84 LEU A CA 1
ATOM 652 C C . LEU A 1 84 ? -24.104 9.298 16.806 1.00 94.06 84 LEU A C 1
ATOM 654 O O . LEU A 1 84 ? -23.677 8.295 16.242 1.00 94.06 84 LEU A O 1
ATOM 658 N N . SER A 1 85 ? -25.023 10.092 16.251 1.00 93.38 85 SER A N 1
ATOM 659 C CA . SER A 1 85 ? -25.576 9.872 14.910 1.00 93.38 85 SER A CA 1
ATOM 660 C C . SER A 1 85 ? -24.486 9.887 13.831 1.00 93.38 85 SER A C 1
ATOM 662 O O . SER A 1 85 ? -24.534 9.099 12.891 1.00 93.38 85 SER A O 1
ATOM 664 N N . ASP A 1 86 ? -23.513 10.795 13.905 1.00 91.56 86 ASP A N 1
ATOM 665 C CA . ASP A 1 86 ? -22.426 10.840 12.922 1.00 91.56 86 ASP A CA 1
ATOM 666 C C . ASP A 1 86 ? -21.423 9.687 13.098 1.00 91.56 86 ASP A C 1
ATOM 668 O O . ASP A 1 86 ? -20.927 9.158 12.099 1.00 91.56 86 ASP A O 1
ATOM 672 N N . LEU A 1 87 ? -21.193 9.223 14.331 1.00 94.19 87 LEU A N 1
ATOM 673 C CA . LEU A 1 87 ? -20.409 8.011 14.597 1.00 94.19 87 LEU A CA 1
ATOM 674 C C . LEU A 1 87 ? -21.093 6.744 14.057 1.00 94.19 87 LEU A C 1
ATOM 676 O O . LEU A 1 87 ? -20.424 5.901 13.461 1.00 94.19 87 LEU A O 1
ATOM 680 N N . ASP A 1 88 ? -22.414 6.624 14.198 1.00 94.44 88 ASP A N 1
ATOM 681 C CA . ASP A 1 88 ? -23.197 5.501 13.658 1.00 94.44 88 ASP A CA 1
ATOM 682 C C . ASP A 1 88 ? -23.161 5.453 12.119 1.00 94.44 88 ASP A C 1
ATOM 684 O O . ASP A 1 88 ? -22.969 4.404 11.494 1.00 94.44 88 ASP A O 1
ATOM 688 N N . LYS A 1 89 ? -23.219 6.623 11.478 1.00 92.62 89 LYS A N 1
ATOM 689 C CA . LYS A 1 89 ? -23.028 6.746 10.027 1.00 92.62 89 LYS A CA 1
ATOM 690 C C . LYS A 1 89 ? -21.630 6.304 9.579 1.00 92.62 89 LYS A C 1
ATOM 692 O O . LYS A 1 89 ? -21.502 5.647 8.545 1.00 92.62 89 LYS A O 1
ATOM 697 N N . LEU A 1 90 ? -20.582 6.649 10.335 1.00 94.00 90 LEU A N 1
ATOM 698 C CA . LEU A 1 90 ? -19.218 6.173 10.075 1.00 94.00 90 LEU A CA 1
ATOM 699 C C . LEU A 1 90 ? -19.118 4.652 10.243 1.00 94.00 90 LEU A C 1
ATOM 701 O O . LEU A 1 90 ? -18.554 3.985 9.374 1.00 94.00 90 LEU A O 1
ATOM 705 N N . ARG A 1 91 ? -19.710 4.104 11.314 1.00 96.19 91 ARG A N 1
ATOM 706 C CA . ARG A 1 91 ? -19.798 2.658 11.567 1.00 96.19 91 ARG A CA 1
ATOM 707 C C . ARG A 1 91 ? -20.427 1.924 10.388 1.00 96.19 91 ARG A C 1
ATOM 709 O O . ARG A 1 91 ? -19.824 0.994 9.858 1.00 96.19 91 ARG A O 1
ATOM 716 N N . THR A 1 92 ? -21.558 2.426 9.898 1.00 95.44 92 THR A N 1
ATOM 717 C CA . THR A 1 92 ? -22.265 1.878 8.732 1.00 95.44 92 THR A CA 1
ATOM 718 C C . THR A 1 92 ? -21.386 1.842 7.472 1.00 95.44 92 THR A C 1
ATOM 720 O O . THR A 1 92 ? -21.394 0.856 6.733 1.00 95.44 92 THR A O 1
ATOM 723 N N . GLU A 1 93 ? -20.600 2.889 7.199 1.00 92.75 93 GLU A N 1
ATOM 724 C CA . GLU A 1 93 ? -19.704 2.899 6.032 1.00 92.75 93 GLU A CA 1
ATOM 725 C C . GLU A 1 93 ? -18.531 1.922 6.168 1.00 92.75 93 GLU A C 1
ATOM 727 O O . GLU A 1 93 ? -18.159 1.260 5.192 1.00 92.75 93 GLU A O 1
ATOM 732 N N . VAL A 1 94 ? -17.960 1.785 7.365 1.00 96.56 94 VAL A N 1
ATOM 733 C CA . VAL A 1 94 ? -16.909 0.793 7.632 1.00 96.56 94 VAL A CA 1
ATOM 734 C C . VAL A 1 94 ? -17.463 -0.620 7.466 1.00 96.56 94 VAL A C 1
ATOM 736 O O . VAL A 1 94 ? -16.875 -1.434 6.756 1.00 96.56 94 VAL A O 1
ATOM 739 N N . GLU A 1 95 ? -18.638 -0.889 8.021 1.00 96.62 95 GLU A N 1
ATOM 740 C CA . GLU A 1 95 ? -19.343 -2.159 7.881 1.00 96.62 95 GLU A CA 1
ATOM 741 C C . GLU A 1 95 ? -19.585 -2.562 6.418 1.00 96.62 95 GLU A C 1
ATOM 743 O O . GLU A 1 95 ? -19.288 -3.694 6.028 1.00 96.62 95 GLU A O 1
ATOM 748 N N . ARG A 1 96 ? -20.058 -1.628 5.580 1.00 94.56 96 ARG A N 1
ATOM 749 C CA . ARG A 1 96 ? -20.204 -1.841 4.125 1.00 94.56 96 ARG A CA 1
ATOM 750 C C . ARG A 1 96 ? -18.876 -2.202 3.463 1.00 94.56 96 ARG A C 1
ATOM 752 O O . ARG A 1 96 ? -18.834 -3.019 2.546 1.00 94.56 96 ARG A O 1
ATOM 759 N N . THR A 1 97 ? -17.785 -1.605 3.932 1.00 95.25 97 THR A N 1
ATOM 760 C CA . THR A 1 97 ? -16.443 -1.859 3.401 1.00 95.25 97 THR A CA 1
ATOM 761 C C . THR A 1 97 ? -15.959 -3.266 3.745 1.00 95.25 97 THR A C 1
ATOM 763 O O . THR A 1 97 ? -15.460 -3.970 2.870 1.00 95.25 97 THR A O 1
ATOM 766 N N . TRP A 1 98 ? -16.146 -3.714 4.988 1.00 98.06 98 TRP A N 1
ATOM 767 C CA . TRP A 1 98 ? -15.758 -5.068 5.401 1.00 98.06 98 TRP A CA 1
ATOM 768 C C . TRP A 1 98 ? -16.645 -6.154 4.796 1.00 98.06 98 TRP A C 1
ATOM 770 O O . TRP A 1 98 ? -16.144 -7.232 4.479 1.00 98.06 98 TRP A O 1
ATOM 780 N N . GLU A 1 99 ? -17.923 -5.862 4.550 1.00 96.44 99 GLU A N 1
ATOM 781 C CA . GLU A 1 99 ? -18.780 -6.732 3.741 1.00 96.44 99 GLU A CA 1
ATOM 782 C C . GLU A 1 99 ? -18.237 -6.879 2.318 1.00 96.44 99 GLU A C 1
ATOM 784 O O . GLU A 1 99 ? -18.114 -7.990 1.808 1.00 96.44 99 GLU A O 1
ATOM 789 N N . GLY A 1 100 ? -17.838 -5.769 1.691 1.00 91.56 100 GLY A N 1
ATOM 790 C CA . GLY A 1 100 ? -17.224 -5.821 0.371 1.00 91.56 100 GLY A CA 1
ATOM 791 C C . GLY A 1 100 ? -15.888 -6.565 0.359 1.00 91.56 100 GLY A C 1
ATOM 792 O O . GLY A 1 100 ? -15.632 -7.308 -0.583 1.00 91.56 100 GLY A O 1
ATOM 793 N N . TYR A 1 101 ? -15.065 -6.456 1.407 1.00 95.31 101 TYR A N 1
ATOM 794 C CA . TYR A 1 101 ? -13.856 -7.281 1.543 1.00 95.31 101 TYR A CA 1
ATOM 795 C C . TYR A 1 101 ? -14.191 -8.777 1.636 1.00 95.31 101 TYR A C 1
ATOM 797 O O . TYR A 1 101 ? -13.617 -9.582 0.899 1.00 95.31 101 TYR A O 1
ATOM 805 N N . LYS A 1 102 ? -15.168 -9.150 2.474 1.00 93.88 102 LYS A N 1
ATOM 806 C CA . LYS A 1 102 ? -15.638 -10.538 2.601 1.00 93.88 102 LYS A CA 1
ATOM 807 C C . LYS A 1 102 ? -16.072 -11.111 1.250 1.00 93.88 102 LYS A C 1
ATOM 809 O O . LYS A 1 102 ? -15.654 -12.200 0.868 1.00 93.88 102 LYS A O 1
ATOM 814 N N . GLN A 1 103 ? -16.826 -10.327 0.483 1.00 92.06 103 GLN A N 1
ATOM 815 C CA . GLN A 1 103 ? -17.302 -10.684 -0.856 1.00 92.06 103 GLN A CA 1
ATOM 816 C C . GLN A 1 103 ? -16.218 -10.603 -1.951 1.00 92.06 103 GLN A C 1
ATOM 818 O O . GLN A 1 103 ? -16.492 -10.936 -3.101 1.00 92.06 103 GLN A O 1
ATOM 823 N N . GLY A 1 104 ? -14.994 -10.167 -1.629 1.00 87.19 104 GLY A N 1
ATOM 824 C CA . GLY A 1 104 ? -13.895 -10.017 -2.589 1.00 87.19 104 GLY A CA 1
ATOM 825 C C . GLY A 1 104 ? -13.984 -8.777 -3.488 1.00 87.19 104 GLY A C 1
ATOM 826 O O . GLY A 1 104 ? -13.236 -8.677 -4.455 1.00 87.19 104 GLY A O 1
ATOM 827 N N . MET A 1 105 ? -14.879 -7.832 -3.186 1.00 85.06 105 MET A N 1
ATOM 828 C CA . MET A 1 105 ? -15.025 -6.566 -3.917 1.00 85.06 105 MET A CA 1
ATOM 829 C C . MET A 1 105 ? -13.956 -5.533 -3.548 1.00 85.06 105 MET A C 1
ATOM 831 O O . MET A 1 105 ? -13.572 -4.721 -4.389 1.00 85.06 105 MET A O 1
ATOM 835 N N . TYR A 1 106 ? -13.493 -5.545 -2.296 1.00 90.31 106 TYR A N 1
ATOM 836 C CA . TYR A 1 106 ? -12.469 -4.623 -1.807 1.00 90.31 106 TYR A CA 1
ATOM 837 C C . TYR A 1 106 ? -11.229 -5.376 -1.339 1.00 90.31 106 TYR A C 1
ATOM 839 O O . TYR A 1 106 ? -11.338 -6.461 -0.773 1.00 90.31 106 TYR A O 1
ATOM 847 N N . ASP A 1 107 ? -10.050 -4.793 -1.553 1.00 93.75 107 ASP A N 1
ATOM 848 C CA . ASP A 1 107 ? -8.802 -5.302 -0.983 1.00 93.75 107 ASP A CA 1
ATOM 849 C C . ASP A 1 107 ? -8.740 -5.030 0.533 1.00 93.75 107 ASP A C 1
ATOM 851 O O . ASP A 1 107 ? -9.260 -4.025 1.027 1.00 93.75 107 ASP A O 1
ATOM 855 N N . LEU A 1 108 ? -8.055 -5.901 1.279 1.00 96.75 108 LEU A N 1
ATOM 856 C CA . LEU A 1 108 ? -7.813 -5.739 2.715 1.00 96.75 108 LEU A CA 1
ATOM 857 C C . LEU A 1 108 ? -7.212 -4.362 3.073 1.00 96.75 108 LEU A C 1
ATOM 859 O O . LEU A 1 108 ? -7.596 -3.767 4.079 1.00 96.75 108 LEU A O 1
ATOM 863 N N . VAL A 1 109 ? -6.306 -3.829 2.245 1.00 95.69 109 VAL A N 1
ATOM 864 C CA . VAL A 1 109 ? -5.723 -2.486 2.415 1.00 95.69 109 VAL A CA 1
ATOM 865 C C . VAL A 1 109 ? -6.807 -1.412 2.423 1.00 95.69 109 VAL A C 1
ATOM 867 O O . VAL A 1 109 ? -6.795 -0.523 3.276 1.00 95.69 109 VAL A O 1
ATOM 870 N N . VAL A 1 110 ? -7.770 -1.510 1.505 1.00 94.44 110 VAL A N 1
ATOM 871 C CA . VAL A 1 110 ? -8.873 -0.550 1.387 1.00 94.44 110 VAL A CA 1
ATOM 872 C C . VAL A 1 110 ? -9.730 -0.585 2.641 1.00 94.44 110 VAL A C 1
ATOM 874 O O . VAL A 1 110 ? -10.004 0.469 3.217 1.00 94.44 110 VAL A O 1
ATOM 877 N N . ALA A 1 111 ? -10.108 -1.780 3.101 1.00 97.19 111 ALA A N 1
ATOM 878 C CA . ALA A 1 111 ? -10.903 -1.941 4.314 1.00 97.19 111 ALA A CA 1
ATOM 879 C C . ALA A 1 111 ? -10.200 -1.353 5.543 1.00 97.19 111 ALA A C 1
ATOM 881 O O . ALA A 1 111 ? -10.804 -0.591 6.304 1.00 97.19 111 ALA A O 1
ATOM 882 N N . SER A 1 112 ? -8.903 -1.612 5.692 1.00 96.75 112 SER A N 1
ATOM 883 C CA . SER A 1 112 ? -8.110 -1.129 6.820 1.00 96.75 112 SER A CA 1
ATOM 884 C C . SER A 1 112 ? -7.880 0.381 6.824 1.00 96.75 112 SER A C 1
ATOM 886 O O . SER A 1 112 ? -8.091 1.013 7.860 1.00 96.75 112 SER A O 1
ATOM 888 N N . ILE A 1 113 ? -7.492 0.989 5.697 1.00 93.75 113 ILE A N 1
ATOM 889 C CA . ILE A 1 113 ? -7.284 2.448 5.621 1.00 93.75 113 ILE A CA 1
ATOM 890 C C . ILE A 1 113 ? -8.614 3.192 5.793 1.00 93.75 113 ILE A C 1
ATOM 892 O O . ILE A 1 113 ? -8.667 4.204 6.494 1.00 93.75 113 ILE A O 1
ATOM 896 N N . THR A 1 114 ? -9.703 2.673 5.215 1.00 93.88 114 THR A N 1
ATOM 897 C CA . THR A 1 114 ? -11.053 3.240 5.382 1.00 93.88 114 THR A CA 1
ATOM 898 C C . THR A 1 114 ? -11.478 3.207 6.853 1.00 93.88 114 THR A C 1
ATOM 900 O O . THR A 1 114 ? -11.931 4.221 7.380 1.00 93.88 114 THR A O 1
ATOM 903 N N . THR A 1 115 ? -11.257 2.079 7.541 1.00 96.06 115 THR A N 1
ATOM 904 C CA . THR A 1 115 ? -11.527 1.927 8.984 1.00 96.06 115 THR A CA 1
ATOM 905 C C . THR A 1 115 ? -10.705 2.910 9.813 1.00 96.06 115 THR A C 1
ATOM 907 O O . THR A 1 115 ? -11.259 3.628 10.641 1.00 96.06 115 THR A O 1
ATOM 910 N N . ASN A 1 116 ? -9.398 3.005 9.550 1.00 93.06 116 ASN A N 1
ATOM 911 C CA . ASN A 1 116 ? -8.520 3.928 10.267 1.00 93.06 116 ASN A CA 1
ATOM 912 C C . ASN A 1 116 ? -8.947 5.383 10.077 1.00 93.06 116 ASN A C 1
ATOM 914 O O . ASN A 1 116 ? -9.025 6.140 11.038 1.00 93.06 116 ASN A O 1
ATOM 918 N N . THR A 1 117 ? -9.286 5.751 8.842 1.00 91.00 117 THR A N 1
ATOM 919 C CA . THR A 1 117 ? -9.736 7.105 8.514 1.00 91.00 117 THR A CA 1
ATOM 920 C C . THR A 1 117 ? -11.071 7.430 9.180 1.00 91.00 117 THR A C 1
ATOM 922 O O . THR A 1 117 ? -11.253 8.544 9.663 1.00 91.00 117 THR A O 1
ATOM 925 N N . ALA A 1 118 ? -12.002 6.474 9.254 1.00 92.62 118 ALA A N 1
ATOM 926 C CA . ALA A 1 118 ? -13.268 6.661 9.957 1.00 92.62 118 ALA A CA 1
ATOM 927 C C . ALA A 1 118 ? -13.059 6.921 11.459 1.00 92.62 118 ALA A C 1
ATOM 929 O O . ALA A 1 118 ? -13.702 7.803 12.024 1.00 92.62 118 ALA A O 1
ATOM 930 N N . VAL A 1 119 ? -12.123 6.215 12.101 1.00 93.62 119 VAL A N 1
ATOM 931 C CA . VAL A 1 119 ? -11.795 6.450 13.516 1.00 93.62 119 VAL A CA 1
ATOM 932 C C . VAL A 1 119 ? -11.087 7.794 13.719 1.00 93.62 119 VAL A C 1
ATOM 934 O O . VAL A 1 119 ? -11.387 8.509 14.675 1.00 93.62 119 VAL A O 1
ATOM 937 N N . ASP A 1 120 ? -10.212 8.196 12.796 1.00 88.88 120 ASP A N 1
ATOM 938 C CA . ASP A 1 120 ? -9.596 9.526 12.824 1.00 88.88 120 ASP A CA 1
ATOM 939 C C . ASP A 1 120 ? -10.636 10.645 12.714 1.00 88.88 120 ASP A C 1
ATOM 941 O O . ASP A 1 120 ? -10.596 11.614 13.473 1.00 88.88 120 ASP A O 1
ATOM 945 N N . LEU A 1 121 ? -11.604 10.481 11.814 1.00 88.31 121 LEU A N 1
ATOM 946 C CA . LEU A 1 121 ? -12.739 11.384 11.652 1.00 88.31 121 LEU A CA 1
ATOM 947 C C . LEU A 1 121 ? -13.599 11.455 12.922 1.00 88.31 121 LEU A C 1
ATOM 949 O O . LEU A 1 121 ? -13.924 12.550 13.377 1.00 88.31 121 LEU A O 1
ATOM 953 N N . ALA A 1 122 ? -13.905 10.311 13.536 1.00 91.56 122 ALA A N 1
ATOM 954 C CA . ALA A 1 122 ? -14.630 10.242 14.804 1.00 91.56 122 ALA A CA 1
ATOM 955 C C . ALA A 1 122 ? -13.910 10.978 15.941 1.00 91.56 122 ALA A C 1
ATOM 957 O O . ALA A 1 122 ? -14.533 11.703 16.716 1.00 91.56 122 ALA A O 1
ATOM 958 N N . ARG A 1 123 ? -12.585 10.829 16.024 1.00 90.69 123 ARG A N 1
ATOM 959 C CA . ARG A 1 123 ? -11.759 11.531 17.008 1.00 90.69 123 ARG A CA 1
ATOM 960 C C . ARG A 1 123 ? -11.758 13.041 16.781 1.00 90.69 123 ARG A C 1
ATOM 962 O O . ARG A 1 123 ? -11.849 13.785 17.755 1.00 90.69 123 ARG A O 1
ATOM 969 N N . SER A 1 124 ? -11.678 13.493 15.529 1.00 87.75 124 SER A N 1
ATOM 970 C CA . SER A 1 124 ? -11.798 14.916 15.192 1.00 87.75 124 SER A CA 1
ATOM 971 C C . SER A 1 124 ? -13.164 15.474 15.599 1.00 87.75 124 SER A C 1
ATOM 973 O O . SER A 1 124 ? -13.210 16.503 16.266 1.00 87.75 124 SER A O 1
ATOM 975 N N . LEU A 1 125 ? -14.254 14.756 15.301 1.00 88.69 125 LEU A N 1
ATOM 976 C CA . LEU A 1 125 ? -15.606 15.140 15.718 1.00 88.69 125 LEU A CA 1
ATOM 977 C C . LEU A 1 125 ? -15.733 15.236 17.245 1.00 88.69 125 LEU A C 1
ATOM 979 O O . LEU A 1 125 ? -16.222 16.236 17.758 1.00 88.69 125 LEU A O 1
ATOM 983 N N . GLU A 1 126 ? -15.257 14.241 18.001 1.00 90.69 126 GLU A N 1
ATOM 984 C CA . GLU A 1 126 ? -15.286 14.300 19.472 1.00 90.69 126 GLU A CA 1
ATOM 985 C C . GLU A 1 126 ? -14.483 15.500 20.007 1.00 90.69 126 GLU A C 1
ATOM 987 O O . GLU A 1 126 ? -14.900 16.171 20.955 1.00 90.69 126 GLU A O 1
ATOM 992 N N . GLN A 1 127 ? -13.345 15.804 19.379 1.00 89.12 127 GLN A N 1
ATOM 993 C CA . GLN A 1 127 ? -12.473 16.905 19.772 1.00 89.12 127 GLN A CA 1
ATOM 994 C C . GLN A 1 127 ? -13.10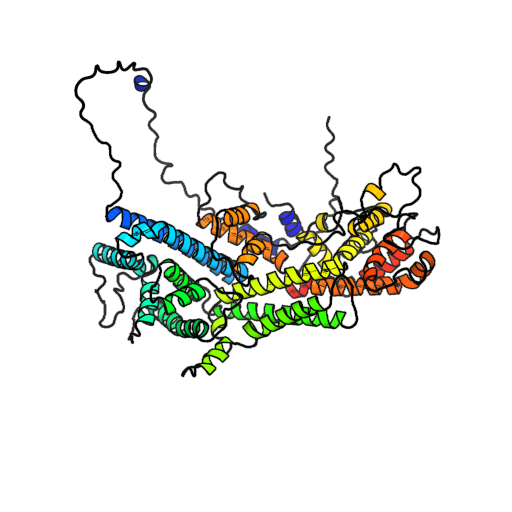9 18.287 19.536 1.00 89.12 127 GLN A C 1
ATOM 996 O O . GLN A 1 127 ? -12.842 19.199 20.322 1.00 89.12 127 GLN A O 1
ATOM 1001 N N . GLU A 1 128 ? -13.972 18.445 18.524 1.00 87.62 128 GLU A N 1
ATOM 1002 C CA . GLU A 1 128 ? -14.740 19.680 18.277 1.00 87.62 128 GLU A CA 1
ATOM 1003 C C . GLU A 1 128 ? -15.707 20.008 19.426 1.00 87.62 128 GLU A C 1
ATOM 1005 O O . GLU A 1 128 ? -15.917 21.178 19.747 1.00 87.62 128 GLU A O 1
ATOM 1010 N N . TYR A 1 129 ? -16.239 18.989 20.108 1.00 88.25 129 TYR A N 1
ATOM 1011 C CA . TYR A 1 129 ? -17.165 19.157 21.233 1.00 88.25 129 TYR A CA 1
ATOM 1012 C C . TYR A 1 129 ? -16.494 19.110 22.613 1.00 88.25 129 TYR A C 1
ATOM 1014 O O . TYR A 1 129 ? -17.179 19.162 23.638 1.00 88.25 129 TYR A O 1
ATOM 1022 N N . LYS A 1 130 ? -15.158 19.042 22.679 1.00 88.00 130 LYS A N 1
ATOM 1023 C CA . LYS A 1 130 ? -14.420 18.858 23.938 1.00 88.00 130 LYS A CA 1
ATOM 1024 C C . LYS A 1 130 ? -14.784 19.892 25.005 1.00 88.00 130 LYS A C 1
ATOM 1026 O O . LYS A 1 130 ? -15.062 19.515 26.142 1.00 88.00 130 LYS A O 1
ATOM 1031 N N . ASP A 1 131 ? -14.786 21.176 24.654 1.00 87.62 131 ASP A N 1
ATOM 1032 C CA . ASP A 1 131 ? -15.066 22.253 25.612 1.00 87.62 131 ASP A CA 1
ATOM 1033 C C . ASP A 1 131 ? -16.540 22.256 26.039 1.00 87.62 131 ASP A C 1
ATOM 1035 O O . ASP A 1 131 ? -16.851 22.481 27.213 1.00 87.62 131 ASP A O 1
ATOM 1039 N N . LEU A 1 132 ? -17.441 21.923 25.106 1.00 87.69 132 LEU A N 1
ATOM 1040 C CA . LEU A 1 132 ? -18.869 21.782 25.374 1.00 87.69 132 LEU A CA 1
ATOM 1041 C C . LEU A 1 132 ? -19.120 20.672 26.400 1.00 87.69 132 LEU A C 1
ATOM 1043 O O . LEU A 1 132 ? -19.827 20.891 27.377 1.00 87.69 132 LEU A O 1
ATOM 1047 N N . PHE A 1 133 ? -18.502 19.501 26.240 1.00 89.31 133 PHE A N 1
ATOM 1048 C CA . PHE A 1 133 ? -18.716 18.372 27.150 1.00 89.31 133 PHE A CA 1
ATOM 1049 C C . PHE A 1 133 ? -17.884 18.458 28.434 1.00 89.31 133 PHE A C 1
ATOM 1051 O O . PHE A 1 133 ? -18.290 17.916 29.466 1.00 89.31 133 PHE A O 1
ATOM 1058 N N . ALA A 1 134 ? -16.770 19.199 28.440 1.00 88.12 134 ALA A N 1
ATOM 1059 C CA . ALA A 1 134 ? -15.973 19.438 29.644 1.00 88.12 134 ALA A CA 1
ATOM 1060 C C . ALA A 1 134 ? -16.804 20.080 30.770 1.00 88.12 134 ALA A C 1
ATOM 1062 O O . ALA A 1 134 ? -16.643 19.708 31.936 1.00 88.12 134 ALA A O 1
ATOM 1063 N N . ARG A 1 135 ? -17.767 20.958 30.437 1.00 85.50 135 ARG A N 1
ATOM 1064 C CA . ARG A 1 135 ? -18.686 21.579 31.417 1.00 85.50 135 ARG A CA 1
ATOM 1065 C C . ARG A 1 135 ? -19.595 20.571 32.131 1.00 85.50 135 ARG A C 1
ATOM 1067 O O . ARG A 1 135 ? -20.131 20.867 33.197 1.00 85.50 135 ARG A O 1
ATOM 1074 N N . ARG A 1 136 ? -19.748 19.370 31.567 1.00 83.62 136 ARG A N 1
ATOM 1075 C CA . ARG A 1 136 ? -20.528 18.248 32.115 1.00 83.62 136 ARG A CA 1
ATOM 1076 C C . ARG A 1 136 ? -19.653 17.104 32.627 1.00 83.62 136 ARG A C 1
ATOM 1078 O O . ARG A 1 136 ? -20.174 16.048 32.963 1.00 83.62 136 ARG A O 1
ATOM 1085 N N . GLY A 1 137 ? -18.346 17.331 32.757 1.00 84.06 137 GLY A N 1
ATOM 1086 C CA . GLY A 1 137 ? -17.389 16.355 33.275 1.00 84.06 137 GLY A CA 1
ATOM 1087 C C . GLY A 1 137 ? -16.730 15.473 32.217 1.00 84.06 137 GLY A C 1
ATOM 1088 O O . GLY A 1 137 ? -16.015 14.561 32.608 1.00 84.06 137 GLY A O 1
ATOM 1089 N N . GLY A 1 138 ? -16.913 15.772 30.926 1.00 87.94 138 GLY A N 1
ATOM 1090 C CA . GLY A 1 138 ? -16.290 15.053 29.813 1.00 87.94 138 GLY A CA 1
ATOM 1091 C C . GLY A 1 138 ? -17.262 14.176 29.022 1.00 87.94 138 GLY A C 1
ATOM 1092 O O . GLY A 1 138 ? -18.435 14.030 29.375 1.00 87.94 138 GLY A O 1
ATOM 1093 N N . THR A 1 139 ? -16.765 13.611 27.920 1.00 88.94 139 THR A N 1
ATOM 1094 C CA . THR A 1 139 ? -17.544 12.765 27.004 1.00 88.94 139 THR A CA 1
ATOM 1095 C C . THR A 1 139 ? -18.031 11.472 27.665 1.00 88.94 139 THR A C 1
ATOM 1097 O O . THR A 1 139 ? -19.151 11.040 27.420 1.00 88.94 139 THR A O 1
ATOM 1100 N N . ASP A 1 140 ? -17.222 10.875 28.540 1.00 87.94 140 ASP A N 1
ATOM 1101 C CA . ASP A 1 140 ? -17.542 9.673 29.319 1.00 87.94 140 ASP A CA 1
ATOM 1102 C C . ASP A 1 140 ? -18.744 9.897 30.246 1.00 87.94 140 ASP A C 1
ATOM 1104 O O . ASP A 1 140 ? -19.688 9.103 30.281 1.00 87.94 140 ASP A O 1
ATOM 1108 N N . ARG A 1 141 ? -18.761 11.034 30.950 1.00 89.88 141 ARG A N 1
ATOM 1109 C CA . ARG A 1 141 ? -19.889 11.412 31.801 1.00 89.88 141 ARG A CA 1
ATOM 1110 C C . ARG A 1 141 ? -21.131 11.755 30.984 1.00 89.88 141 ARG A C 1
ATOM 1112 O O . ARG A 1 141 ? -22.230 11.378 31.389 1.00 89.88 141 ARG A O 1
ATOM 1119 N N . MET A 1 142 ? -20.967 12.416 29.836 1.00 92.62 142 MET A N 1
ATOM 1120 C CA . MET A 1 142 ? -22.069 12.657 28.900 1.00 92.62 142 MET A CA 1
ATOM 1121 C C . MET A 1 142 ? -22.683 11.348 28.400 1.00 92.62 142 MET A C 1
ATOM 1123 O O . MET A 1 142 ? -23.904 11.215 28.426 1.00 92.62 142 MET A O 1
ATOM 1127 N N . LEU A 1 143 ? -21.862 10.358 28.040 1.00 93.81 143 LEU A N 1
ATOM 1128 C CA . LEU A 1 143 ? -22.322 9.039 27.610 1.00 93.81 143 LEU A CA 1
ATOM 1129 C C . LEU A 1 143 ? -23.143 8.335 28.702 1.00 93.81 143 LEU A C 1
ATOM 1131 O O . LEU A 1 143 ? -24.250 7.864 28.436 1.00 93.81 143 LEU A O 1
ATOM 1135 N N . ALA A 1 144 ? -22.646 8.320 29.943 1.00 92.12 144 ALA A N 1
ATOM 1136 C CA . ALA A 1 144 ? -23.359 7.726 31.074 1.00 92.12 144 ALA A CA 1
ATOM 1137 C C . ALA A 1 144 ? -24.700 8.430 31.356 1.00 92.12 144 ALA A C 1
ATOM 1139 O O . ALA A 1 144 ? -25.720 7.768 31.556 1.00 92.12 144 ALA A O 1
ATOM 1140 N N . MET A 1 145 ? -24.719 9.768 31.327 1.00 92.19 145 MET A N 1
ATOM 1141 C CA . MET A 1 145 ? -25.946 10.559 31.484 1.00 92.19 145 MET A CA 1
ATOM 1142 C C . MET A 1 145 ? -26.945 10.291 30.352 1.00 92.19 145 MET A C 1
ATOM 1144 O O . MET A 1 145 ? -28.145 10.183 30.605 1.00 92.19 145 MET A O 1
ATOM 1148 N N . PHE A 1 146 ? -26.463 10.155 29.114 1.00 93.44 146 PHE A N 1
ATOM 1149 C CA . PHE A 1 146 ? -27.301 9.854 27.959 1.00 93.44 146 PHE A CA 1
ATOM 1150 C C . PHE A 1 146 ? -27.939 8.467 28.081 1.00 93.44 146 PHE A C 1
ATOM 1152 O O . PHE A 1 146 ? -29.149 8.335 27.909 1.00 93.44 146 PHE A O 1
ATOM 1159 N N . TYR A 1 147 ? -27.167 7.446 28.466 1.00 94.50 147 TYR A N 1
ATOM 1160 C CA . TYR A 1 147 ? -27.689 6.097 28.695 1.00 94.50 147 TYR A CA 1
ATOM 1161 C C . TYR A 1 147 ? -28.753 6.060 29.803 1.00 94.50 147 TYR A C 1
ATOM 1163 O O . TYR A 1 147 ? -29.815 5.460 29.626 1.00 94.50 147 TYR A O 1
ATOM 1171 N N . GLN A 1 148 ? -28.514 6.752 30.922 1.00 93.81 148 GLN A N 1
ATOM 1172 C CA . GLN A 1 148 ? -29.489 6.879 32.013 1.00 93.81 148 GLN A CA 1
ATOM 1173 C C . GLN A 1 148 ? -30.788 7.545 31.546 1.00 93.81 148 GLN A C 1
ATOM 1175 O O . GLN A 1 148 ? -31.876 7.065 31.862 1.00 93.81 148 GLN A O 1
ATOM 1180 N N . ALA A 1 149 ? -30.688 8.615 30.754 1.00 92.06 149 ALA A N 1
ATOM 1181 C CA . ALA A 1 149 ? -31.853 9.295 30.201 1.00 92.06 149 ALA A CA 1
ATOM 1182 C C . ALA A 1 149 ? -32.655 8.388 29.253 1.00 92.06 149 ALA A C 1
ATOM 1184 O O . ALA A 1 149 ? -33.881 8.364 29.333 1.00 92.06 149 ALA A O 1
ATOM 1185 N N . GLN A 1 150 ? -31.979 7.601 28.409 1.00 94.12 150 GLN A N 1
ATOM 1186 C CA . GLN A 1 150 ? -32.637 6.623 27.536 1.00 94.12 150 GLN A CA 1
ATOM 1187 C C . GLN A 1 150 ? -33.328 5.510 28.338 1.00 94.12 150 GLN A C 1
ATOM 1189 O O . GLN A 1 150 ? -34.458 5.138 28.028 1.00 94.12 150 GLN A O 1
ATOM 1194 N N . CYS A 1 151 ? -32.699 5.016 29.412 1.00 94.12 151 CYS A N 1
ATOM 1195 C CA . CYS A 1 151 ? -33.328 4.055 30.323 1.00 94.12 151 CYS A CA 1
ATOM 1196 C C . CYS A 1 151 ? -34.600 4.638 30.956 1.00 94.12 151 CYS A C 1
ATOM 1198 O O . CYS A 1 151 ? -35.649 3.994 30.943 1.00 94.12 151 CYS A O 1
ATOM 1200 N N . ALA A 1 152 ? -34.527 5.872 31.461 1.00 93.31 152 ALA A N 1
ATOM 1201 C CA . ALA A 1 152 ? -35.669 6.549 32.066 1.00 93.31 152 ALA A CA 1
ATOM 1202 C C . ALA A 1 152 ? -36.807 6.772 31.054 1.00 93.31 152 ALA A C 1
ATOM 1204 O O . ALA A 1 152 ? -37.968 6.524 31.376 1.00 93.31 152 ALA A O 1
ATOM 1205 N N . ALA A 1 153 ? -36.482 7.169 29.818 1.00 92.31 153 ALA A N 1
ATOM 1206 C CA . ALA A 1 153 ? -37.454 7.322 28.733 1.00 92.31 153 ALA A CA 1
ATOM 1207 C C . ALA A 1 153 ? -38.157 5.998 28.377 1.00 92.31 153 ALA A C 1
ATOM 1209 O O . ALA A 1 153 ? -39.338 5.995 28.035 1.00 92.31 153 ALA A O 1
ATOM 1210 N N . ALA A 1 154 ? -37.460 4.869 28.526 1.00 93.19 154 ALA A N 1
ATOM 1211 C CA . ALA A 1 154 ? -38.006 3.524 28.361 1.00 93.19 154 ALA A CA 1
ATOM 1212 C C . ALA A 1 154 ? -38.693 2.961 29.629 1.00 93.19 154 ALA A C 1
ATOM 1214 O O . ALA A 1 154 ? -39.014 1.774 29.677 1.00 93.19 154 ALA A O 1
ATOM 1215 N N . ASN A 1 155 ? -38.945 3.788 30.655 1.00 94.31 155 ASN A N 1
ATOM 1216 C CA . ASN A 1 155 ? -39.531 3.394 31.946 1.00 94.31 155 ASN A CA 1
ATOM 1217 C C . ASN A 1 155 ? -38.746 2.284 32.677 1.00 94.31 155 ASN A C 1
ATOM 1219 O O . ASN A 1 155 ? -39.325 1.402 33.313 1.00 94.31 155 ASN A O 1
ATOM 1223 N N . THR A 1 156 ? -37.418 2.329 32.592 1.00 94.75 156 THR A N 1
ATOM 1224 C CA . THR A 1 156 ? -36.494 1.445 33.314 1.00 94.75 156 THR A CA 1
ATOM 1225 C C . THR A 1 156 ? -35.350 2.265 33.927 1.00 94.75 156 THR A C 1
ATOM 1227 O O . THR A 1 156 ? -35.368 3.494 33.897 1.00 94.75 156 THR A O 1
ATOM 1230 N N . THR A 1 157 ? -34.350 1.610 34.513 1.00 93.19 157 THR A N 1
ATOM 1231 C CA . THR A 1 157 ? -33.138 2.257 35.040 1.00 93.19 157 THR A CA 1
ATOM 1232 C C . THR A 1 157 ? -31.881 1.597 34.482 1.00 93.19 157 THR A C 1
ATOM 1234 O O . THR A 1 157 ? -31.911 0.462 34.003 1.00 93.19 157 THR A O 1
ATOM 1237 N N . GLU A 1 158 ? -30.751 2.295 34.546 1.00 89.69 158 GLU A N 1
ATOM 1238 C CA . GLU A 1 158 ? -29.423 1.763 34.210 1.00 89.69 158 GLU A CA 1
ATOM 1239 C C . GLU A 1 158 ? -29.015 0.583 35.109 1.00 89.69 158 GLU A C 1
ATOM 1241 O O . GLU A 1 158 ? -28.281 -0.313 34.693 1.00 89.69 158 GLU A O 1
ATOM 1246 N N . SER A 1 159 ? -29.524 0.589 36.341 1.00 88.19 159 SER A N 1
ATOM 1247 C CA . SER A 1 159 ? -29.301 -0.408 37.386 1.00 88.19 159 SER A CA 1
ATOM 1248 C C . SER A 1 159 ? -30.220 -1.629 37.284 1.00 88.19 159 SER A C 1
ATOM 1250 O O . SER A 1 159 ? -29.962 -2.624 37.959 1.00 88.19 159 SER A O 1
ATOM 1252 N N . PHE A 1 160 ? -31.269 -1.585 36.455 1.00 90.06 160 PHE A N 1
ATOM 1253 C CA . PHE A 1 160 ? -32.176 -2.714 36.258 1.00 90.06 160 PHE A CA 1
ATOM 1254 C C . PHE A 1 160 ? -31.434 -3.917 35.659 1.00 90.06 160 PHE A C 1
ATOM 1256 O O . PHE A 1 160 ? -30.692 -3.771 34.689 1.00 90.06 160 PHE A O 1
ATOM 1263 N N . LYS A 1 161 ? -31.667 -5.107 36.221 1.00 86.12 161 LYS A N 1
ATOM 1264 C CA . LYS A 1 161 ? -31.096 -6.391 35.793 1.00 86.12 161 LYS A CA 1
ATOM 1265 C C . LYS A 1 161 ? -32.230 -7.398 35.617 1.00 86.12 161 LYS A C 1
ATOM 1267 O O . LYS A 1 161 ? -33.032 -7.551 36.540 1.00 86.12 161 LYS A O 1
ATOM 1272 N N . ASP A 1 162 ? -32.303 -8.079 34.474 1.00 81.88 162 ASP A N 1
ATOM 1273 C CA . ASP A 1 162 ? -33.307 -9.133 34.264 1.00 81.88 162 ASP A CA 1
ATOM 1274 C C . ASP A 1 162 ? -32.981 -10.368 35.115 1.00 81.88 162 ASP A C 1
ATOM 1276 O O . ASP A 1 162 ? -33.882 -11.062 35.595 1.00 81.88 162 ASP A O 1
ATOM 1280 N N . ARG A 1 163 ? -31.689 -10.630 35.345 1.00 82.06 163 ARG A N 1
ATOM 1281 C CA . ARG A 1 163 ? -31.180 -11.689 36.219 1.00 82.06 163 ARG A CA 1
ATOM 1282 C C . ARG A 1 163 ? -30.089 -11.166 37.159 1.00 82.06 163 ARG A C 1
ATOM 1284 O O . ARG A 1 163 ? -29.322 -10.275 36.791 1.00 82.06 163 ARG A O 1
ATOM 1291 N N . PRO A 1 164 ? -29.966 -11.731 38.374 1.00 76.06 164 PRO A N 1
ATOM 1292 C CA . PRO A 1 164 ? -28.812 -11.471 39.229 1.00 76.06 164 PRO A CA 1
ATOM 1293 C C . PRO A 1 164 ? -27.513 -11.809 38.486 1.00 76.06 164 PRO A C 1
ATOM 1295 O O . PRO A 1 164 ? -27.383 -12.913 37.967 1.00 76.06 164 PRO A O 1
ATOM 1298 N N . GLY A 1 165 ? -26.573 -10.864 38.441 1.00 74.75 165 GLY A N 1
ATOM 1299 C CA . GLY A 1 165 ? -25.294 -11.017 37.736 1.00 74.75 165 GLY A CA 1
ATOM 1300 C C . GLY A 1 165 ? -25.233 -10.357 36.356 1.00 74.75 165 GLY A C 1
ATOM 1301 O O . GLY A 1 165 ? -24.133 -10.195 35.837 1.00 74.75 165 GLY A O 1
ATOM 1302 N N . ASP A 1 166 ? -26.361 -9.903 35.794 1.00 81.31 166 ASP A N 1
ATOM 1303 C CA . ASP A 1 166 ? -26.350 -9.182 34.519 1.00 81.31 166 ASP A CA 1
ATOM 1304 C C . ASP A 1 166 ? -25.439 -7.942 34.591 1.00 81.31 166 ASP A C 1
ATOM 1306 O O . ASP A 1 166 ? -25.439 -7.175 35.559 1.00 81.31 166 ASP A O 1
ATOM 1310 N N . GLU A 1 167 ? -24.667 -7.697 33.537 1.00 80.06 167 GLU A N 1
ATOM 1311 C CA . GLU A 1 167 ? -23.669 -6.617 33.501 1.00 80.06 167 GLU A CA 1
ATOM 1312 C C . GLU A 1 167 ? -24.279 -5.262 33.148 1.00 80.06 167 GLU A C 1
ATOM 1314 O O . GLU A 1 167 ? -23.812 -4.219 33.601 1.00 80.06 167 GLU A O 1
ATOM 1319 N N . MET A 1 168 ? -25.431 -5.266 32.483 1.00 88.56 168 MET A N 1
ATOM 1320 C CA . MET A 1 168 ? -26.209 -4.071 32.173 1.00 88.56 168 MET A CA 1
ATOM 1321 C C . MET A 1 168 ? -27.707 -4.387 32.130 1.00 88.56 168 MET A C 1
ATOM 1323 O O . MET A 1 168 ? -28.118 -5.527 32.323 1.00 88.56 168 MET A O 1
ATOM 1327 N N . ASN A 1 169 ? -28.517 -3.365 31.889 1.00 91.81 169 ASN A N 1
ATOM 1328 C CA . ASN A 1 169 ? -29.933 -3.532 31.604 1.00 91.81 169 ASN A CA 1
ATOM 1329 C C . ASN A 1 169 ? -30.112 -4.073 30.171 1.00 91.81 169 ASN A C 1
ATOM 1331 O O . ASN A 1 169 ? -30.088 -3.308 29.208 1.00 91.81 169 ASN A O 1
ATOM 1335 N N . PHE A 1 170 ? -30.297 -5.389 30.025 1.00 90.94 170 PHE A N 1
ATOM 1336 C CA . PHE A 1 170 ? -30.422 -6.038 28.713 1.00 90.94 170 PHE A CA 1
ATOM 1337 C C . PHE A 1 170 ? -31.685 -5.656 27.932 1.00 90.94 170 PHE A C 1
ATOM 1339 O O . PHE A 1 170 ? -31.682 -5.770 26.707 1.00 90.94 170 PHE A O 1
ATOM 1346 N N . LYS A 1 171 ? -32.719 -5.098 28.578 1.00 90.56 171 LYS A N 1
ATOM 1347 C CA . LYS A 1 171 ? -33.854 -4.489 27.857 1.00 90.56 171 LYS A CA 1
ATOM 1348 C C . LYS A 1 171 ? -33.432 -3.294 27.007 1.00 90.56 171 LYS A C 1
ATOM 1350 O O . LYS A 1 171 ? -34.110 -2.969 26.042 1.00 90.56 171 LYS A O 1
ATOM 1355 N N . MET A 1 172 ? -32.317 -2.659 27.361 1.00 94.06 172 MET A N 1
ATOM 1356 C CA . MET A 1 172 ? -31.751 -1.514 26.655 1.00 94.06 172 MET A CA 1
ATOM 1357 C C . MET A 1 172 ? -30.587 -1.913 25.745 1.00 94.06 172 MET A C 1
ATOM 1359 O O . MET A 1 172 ? -29.804 -1.046 25.370 1.00 94.06 172 MET A O 1
ATOM 1363 N N . TYR A 1 173 ? -30.439 -3.197 25.390 1.00 92.00 173 TYR A N 1
ATOM 1364 C CA . TYR A 1 173 ? -29.291 -3.659 24.606 1.00 92.00 173 TYR A CA 1
ATOM 1365 C C . TYR A 1 173 ? -29.123 -2.917 23.281 1.00 92.00 173 TYR A C 1
ATOM 1367 O O . TYR A 1 173 ? -28.029 -2.446 22.996 1.00 92.00 173 TYR A O 1
ATOM 1375 N N . GLU A 1 174 ? -30.184 -2.803 22.480 1.00 92.56 174 GLU A N 1
ATOM 1376 C CA . GLU A 1 174 ? -30.100 -2.150 21.167 1.00 92.56 174 GLU A CA 1
ATOM 1377 C C . GLU A 1 174 ? -29.680 -0.686 21.311 1.00 92.56 174 GLU A C 1
ATOM 1379 O O . GLU A 1 174 ? -28.818 -0.204 20.583 1.00 92.56 174 GLU A O 1
ATOM 1384 N N . THR A 1 175 ? -30.217 0.004 22.320 1.00 93.06 175 THR A N 1
ATOM 1385 C CA . THR A 1 175 ? -29.804 1.367 22.655 1.00 93.06 175 THR A CA 1
ATOM 1386 C C . THR A 1 175 ? -28.351 1.418 23.117 1.00 93.06 175 THR A C 1
ATOM 1388 O O . THR A 1 175 ? -27.619 2.309 22.705 1.00 93.06 175 THR A O 1
ATOM 1391 N N . ALA A 1 176 ? -27.921 0.475 23.957 1.00 93.38 176 ALA A N 1
ATOM 1392 C CA . ALA A 1 176 ? -26.558 0.396 24.467 1.00 93.38 176 ALA A CA 1
ATOM 1393 C C . ALA A 1 176 ? -25.530 0.119 23.355 1.00 93.38 176 ALA A C 1
ATOM 1395 O O . ALA A 1 176 ? -24.442 0.692 23.387 1.00 93.38 176 ALA A O 1
ATOM 1396 N N . ASP A 1 177 ? -25.865 -0.723 22.375 1.00 92.88 177 ASP A N 1
ATOM 1397 C CA . ASP A 1 177 ? -25.050 -0.966 21.177 1.00 92.88 177 ASP A CA 1
ATOM 1398 C C . ASP A 1 177 ? -24.979 0.306 20.315 1.00 92.88 177 ASP A C 1
ATOM 1400 O O . ASP A 1 177 ? -23.885 0.789 20.023 1.00 92.88 177 ASP A O 1
ATOM 1404 N N . ALA A 1 178 ? -26.130 0.924 20.019 1.00 91.81 178 ALA A N 1
ATOM 1405 C CA . ALA A 1 178 ? -26.222 2.107 19.162 1.00 91.81 178 ALA A CA 1
ATOM 1406 C C . ALA A 1 178 ? -25.456 3.328 19.701 1.00 91.81 178 ALA A C 1
ATOM 1408 O O . ALA A 1 178 ? -24.893 4.098 18.928 1.00 91.81 178 ALA A O 1
ATOM 1409 N N . ILE A 1 179 ? -25.411 3.519 21.025 1.00 94.62 179 ILE A N 1
ATOM 1410 C CA . ILE A 1 179 ? -24.708 4.660 21.636 1.00 94.62 179 ILE A CA 1
ATOM 1411 C C . ILE A 1 179 ? -23.268 4.342 22.058 1.00 94.62 179 ILE A C 1
ATOM 1413 O O . ILE A 1 179 ? -22.642 5.170 22.716 1.00 94.62 179 ILE A O 1
ATOM 1417 N N . LEU A 1 180 ? -22.736 3.161 21.714 1.00 95.94 180 LEU A N 1
ATOM 1418 C CA . LEU A 1 180 ? -21.387 2.712 22.090 1.00 95.94 180 LEU A CA 1
ATOM 1419 C C . LEU A 1 180 ? -21.190 2.523 23.611 1.00 95.94 180 LEU A C 1
ATOM 1421 O O . LEU A 1 180 ? -20.078 2.633 24.134 1.00 95.94 180 LEU A O 1
ATOM 1425 N N . TRP A 1 181 ? -22.262 2.199 24.339 1.00 95.25 181 TRP A N 1
ATOM 1426 C CA . TRP A 1 181 ? -22.208 1.908 25.775 1.00 95.25 181 TRP A CA 1
ATOM 1427 C C . TRP A 1 181 ? -21.555 0.554 26.073 1.00 95.25 181 TRP A C 1
ATOM 1429 O O . TRP A 1 181 ? -20.779 0.436 27.016 1.00 95.25 181 TRP A O 1
ATOM 1439 N N . ILE A 1 182 ? -21.819 -0.467 25.256 1.00 93.19 182 ILE A N 1
ATOM 1440 C CA . ILE A 1 182 ? -21.232 -1.811 25.410 1.00 93.19 182 ILE A CA 1
ATOM 1441 C C . ILE A 1 182 ? -19.692 -1.791 25.336 1.00 93.19 182 ILE A C 1
ATOM 1443 O O . ILE A 1 182 ? -19.053 -2.260 26.281 1.00 93.19 182 ILE A O 1
ATOM 1447 N N . PRO A 1 183 ? -19.056 -1.223 24.291 1.00 93.06 183 PRO A N 1
ATOM 1448 C CA . PRO A 1 183 ? -17.597 -1.134 24.236 1.00 93.06 183 PRO A CA 1
ATOM 1449 C C . PRO A 1 183 ? -17.027 -0.275 25.374 1.00 93.06 183 PRO A C 1
ATOM 1451 O O . PRO A 1 183 ? -15.989 -0.632 25.933 1.00 93.06 183 PRO A O 1
ATOM 1454 N N . PHE A 1 184 ? -17.724 0.794 25.792 1.00 92.12 184 PHE A N 1
ATOM 1455 C CA . PHE A 1 184 ? -17.342 1.570 26.978 1.00 92.12 184 PHE A CA 1
ATOM 1456 C C . PHE A 1 184 ? -17.314 0.699 28.243 1.00 92.12 184 PHE A C 1
ATOM 1458 O O . PHE A 1 184 ? -16.328 0.726 28.986 1.00 92.12 184 PHE A O 1
ATOM 1465 N N . LEU A 1 185 ? -18.360 -0.104 28.471 1.00 89.50 185 LEU A N 1
ATOM 1466 C CA . LEU A 1 185 ? -18.439 -1.035 29.596 1.00 89.50 185 LEU A CA 1
ATOM 1467 C C . LEU A 1 185 ? -17.311 -2.066 29.557 1.00 89.50 185 LEU A C 1
ATOM 1469 O O . LEU A 1 185 ? -16.679 -2.297 30.586 1.00 89.50 185 LEU A O 1
ATOM 1473 N N . PHE A 1 186 ? -17.030 -2.673 28.403 1.00 90.12 186 PHE A N 1
ATOM 1474 C CA . PHE A 1 186 ? -15.987 -3.693 28.302 1.00 90.12 186 PHE A CA 1
ATOM 1475 C C . PHE A 1 186 ? -14.589 -3.141 28.576 1.00 90.12 186 PHE A C 1
ATOM 1477 O O . PHE A 1 186 ? -13.856 -3.723 29.377 1.00 90.12 186 PHE A O 1
ATOM 1484 N N . VAL A 1 187 ? -14.225 -2.011 27.961 1.00 87.31 187 VAL A N 1
ATOM 1485 C CA . VAL A 1 187 ? -12.908 -1.397 28.181 1.00 87.31 187 VAL A CA 1
ATOM 1486 C C . VAL A 1 187 ? -12.771 -0.950 29.636 1.00 87.31 187 VAL A C 1
ATOM 1488 O O . VAL A 1 187 ? -11.756 -1.243 30.263 1.00 87.31 187 VAL A O 1
ATOM 1491 N N . SER A 1 188 ? -13.798 -0.313 30.205 1.00 86.12 188 SER A N 1
ATOM 1492 C CA . SER A 1 188 ? -13.782 0.124 31.609 1.00 86.12 188 SER A CA 1
ATOM 1493 C C . SER A 1 188 ? -13.670 -1.064 32.575 1.00 86.12 188 SER A C 1
ATOM 1495 O O . SER A 1 188 ? -12.825 -1.060 33.466 1.00 86.12 188 SER A O 1
ATOM 1497 N N . SER A 1 189 ? -14.426 -2.142 32.338 1.00 84.62 189 SER A N 1
ATOM 1498 C CA . SER A 1 189 ? -14.386 -3.357 33.170 1.00 84.62 189 SER A CA 1
ATOM 1499 C C . SER A 1 189 ? -13.017 -4.041 33.154 1.00 84.62 189 SER A C 1
ATOM 1501 O O . SER A 1 189 ? -12.583 -4.585 34.171 1.00 84.62 189 SER A O 1
ATOM 1503 N N . PHE A 1 190 ? -12.319 -4.006 32.013 1.00 82.38 190 PHE A N 1
ATOM 1504 C CA . PHE A 1 190 ? -10.949 -4.508 31.910 1.00 82.38 190 PHE A CA 1
ATOM 1505 C C . PHE A 1 190 ? -9.968 -3.679 32.753 1.00 82.38 190 PHE A C 1
ATOM 1507 O O . PHE A 1 190 ? -9.056 -4.240 33.361 1.00 82.38 190 PHE A O 1
ATOM 1514 N N . LEU A 1 191 ? -10.158 -2.356 32.826 1.00 79.50 191 LEU A N 1
ATOM 1515 C CA . LEU A 1 191 ? -9.324 -1.480 33.655 1.00 79.50 191 LEU A CA 1
ATOM 1516 C C . LEU A 1 191 ? -9.548 -1.695 35.157 1.00 79.50 191 LEU A C 1
ATOM 1518 O O . LEU A 1 191 ? -8.582 -1.610 35.916 1.00 79.50 191 LEU A O 1
ATOM 1522 N N . ASP A 1 192 ? -10.782 -2.001 35.560 1.00 69.81 192 ASP A N 1
ATOM 1523 C CA . ASP A 1 192 ? -11.181 -2.144 36.966 1.00 69.81 192 ASP A CA 1
ATOM 1524 C C . ASP A 1 192 ? -10.957 -3.560 37.541 1.00 69.81 192 ASP A C 1
ATOM 1526 O O . ASP A 1 192 ? -11.140 -3.776 38.738 1.00 69.81 192 ASP A O 1
ATOM 1530 N N . VAL A 1 193 ? -10.518 -4.524 36.716 1.00 63.41 193 VAL A N 1
ATOM 1531 C CA . VAL A 1 193 ? -10.307 -5.947 37.062 1.00 63.41 193 VAL A CA 1
ATOM 1532 C C . VAL A 1 193 ? -11.489 -6.520 37.859 1.00 63.41 193 VAL A C 1
ATOM 1534 O O . VAL A 1 193 ? -11.350 -6.992 38.988 1.00 63.41 193 VAL A O 1
ATOM 1537 N N . VAL A 1 194 ? -12.681 -6.498 37.258 1.00 39.12 194 VAL A N 1
ATOM 1538 C CA . VAL A 1 194 ? -13.858 -7.186 37.812 1.00 39.12 194 VAL A CA 1
ATOM 1539 C C . VAL A 1 194 ? -13.955 -8.592 37.212 1.00 39.12 194 VAL A C 1
ATOM 1541 O O . VAL A 1 194 ? -13.939 -8.774 35.996 1.00 39.12 194 VAL A O 1
ATOM 1544 N N . THR A 1 195 ? -14.054 -9.607 38.073 1.00 38.38 195 THR A N 1
ATOM 1545 C CA . THR A 1 195 ? -14.408 -10.980 37.677 1.00 38.38 195 THR A CA 1
ATOM 1546 C C . THR A 1 195 ? -15.918 -11.048 37.461 1.00 38.38 195 THR A C 1
ATOM 1548 O O . THR A 1 195 ? -16.679 -10.607 38.316 1.00 38.38 195 THR A O 1
ATOM 1551 N N . LEU A 1 196 ? -16.357 -11.538 36.299 1.00 43.81 196 LEU A N 1
ATOM 1552 C CA . LEU A 1 196 ? -17.760 -11.475 35.878 1.00 43.81 196 LEU A CA 1
ATOM 1553 C C . LEU A 1 196 ? -18.268 -12.857 35.453 1.00 43.81 196 LEU A C 1
ATOM 1555 O O . LEU A 1 196 ? -17.580 -13.585 34.735 1.00 43.81 196 LEU A O 1
ATOM 1559 N N . GLU A 1 197 ? -19.464 -13.192 35.937 1.00 44.88 197 GLU A N 1
ATOM 1560 C CA . GLU A 1 197 ? -20.167 -14.466 35.749 1.00 44.88 197 GLU A CA 1
ATOM 1561 C C . GLU A 1 197 ? -21.232 -14.392 34.630 1.00 44.88 197 GLU A C 1
ATOM 1563 O O . GLU A 1 197 ? -21.380 -13.383 33.949 1.00 44.88 197 GLU A O 1
ATOM 1568 N N . PHE A 1 198 ? -21.919 -15.518 34.407 1.00 42.75 198 PHE A N 1
ATOM 1569 C CA . PHE A 1 198 ? -22.760 -15.875 33.257 1.00 42.75 198 PHE A CA 1
ATOM 1570 C C . PHE A 1 198 ? -23.688 -14.781 32.691 1.00 42.75 198 PHE A C 1
ATOM 1572 O O . PHE A 1 198 ? -24.530 -14.233 33.396 1.00 42.75 198 PHE A O 1
ATOM 1579 N N . VAL A 1 199 ? -23.625 -14.598 31.363 1.00 50.09 199 VAL A N 1
ATOM 1580 C CA . VAL A 1 199 ? -24.450 -13.664 30.575 1.00 50.09 199 VAL A CA 1
ATOM 1581 C C . VAL A 1 199 ? -25.377 -14.422 29.619 1.00 50.09 199 VAL A C 1
ATOM 1583 O O . VAL A 1 199 ? -24.986 -15.427 29.031 1.00 50.09 199 VAL A O 1
ATOM 1586 N N . THR A 1 200 ? -26.611 -13.944 29.438 1.00 50.12 200 THR A N 1
ATOM 1587 C CA . THR A 1 200 ? -27.657 -14.643 28.665 1.00 50.12 200 THR A CA 1
ATOM 1588 C C . THR A 1 200 ? -27.842 -14.157 27.241 1.00 50.12 200 THR A C 1
ATOM 1590 O O . THR A 1 200 ? -28.559 -14.798 26.476 1.00 50.12 200 THR A O 1
ATOM 1593 N N . GLN A 1 201 ? -27.243 -13.025 26.884 1.00 70.25 201 GLN A N 1
ATOM 1594 C CA . GLN A 1 201 ? -27.336 -12.497 25.537 1.00 70.25 201 GLN A CA 1
ATOM 1595 C C . GLN A 1 201 ? -26.174 -13.017 24.673 1.00 70.25 201 GLN A C 1
ATOM 1597 O O . GLN A 1 201 ? -25.030 -12.634 24.926 1.00 70.25 201 GLN A O 1
ATOM 1602 N N . PRO A 1 202 ? -26.438 -13.843 23.639 1.00 76.44 202 PRO A N 1
ATOM 1603 C CA . PRO A 1 202 ? -25.381 -14.563 22.928 1.00 76.44 202 PRO A CA 1
ATOM 1604 C C . PRO A 1 202 ? -24.339 -13.651 22.274 1.00 76.44 202 PRO A C 1
ATOM 1606 O O . PRO A 1 202 ? -23.152 -13.861 22.493 1.00 76.44 202 PRO A O 1
ATOM 1609 N N . LYS A 1 203 ? -24.770 -12.603 21.549 1.00 80.75 203 LYS A N 1
ATOM 1610 C CA . LYS A 1 203 ? -23.853 -11.654 20.891 1.00 80.75 203 LYS A CA 1
ATOM 1611 C C . LYS A 1 203 ? -22.993 -10.893 21.905 1.00 80.75 203 LYS A C 1
ATOM 1613 O O . LYS A 1 203 ? -21.784 -10.849 21.759 1.00 80.75 203 LYS A O 1
ATOM 1618 N N . PHE A 1 204 ? -23.594 -10.368 22.977 1.00 82.75 204 PHE A N 1
ATOM 1619 C CA . PHE A 1 204 ? -22.848 -9.689 24.045 1.00 82.75 204 PHE A CA 1
ATOM 1620 C C . PHE A 1 204 ? -21.800 -10.608 24.685 1.00 82.75 204 PHE A C 1
ATOM 1622 O O . PHE A 1 204 ? -20.685 -10.180 24.962 1.00 82.75 204 PHE A O 1
ATOM 1629 N N . HIS A 1 205 ? -22.155 -11.872 24.934 1.00 81.19 205 HIS A N 1
ATOM 1630 C CA . HIS A 1 205 ? -21.234 -12.843 25.513 1.00 81.19 205 HIS A CA 1
ATOM 1631 C C . HIS A 1 205 ? -20.079 -13.181 24.559 1.00 81.19 205 HIS A C 1
ATOM 1633 O O . HIS A 1 205 ? -18.932 -13.227 24.997 1.00 81.19 205 HIS A O 1
ATOM 1639 N N . GLU A 1 206 ? -20.372 -13.369 23.270 1.00 82.75 206 GLU A N 1
ATOM 1640 C CA . GLU A 1 206 ? -19.369 -13.593 22.222 1.00 82.75 206 GLU A CA 1
ATOM 1641 C C . GLU A 1 206 ? -18.414 -12.396 22.094 1.00 82.75 206 GLU A C 1
ATOM 1643 O O . GLU A 1 206 ? -17.202 -12.569 22.221 1.00 82.75 206 GLU A O 1
ATOM 1648 N N . ASP A 1 207 ? -18.956 -11.181 21.952 1.00 86.06 207 ASP A N 1
ATOM 1649 C CA . ASP A 1 207 ? -18.184 -9.937 21.847 1.00 86.06 207 ASP A CA 1
ATOM 1650 C C . ASP A 1 207 ? -17.291 -9.726 23.080 1.00 86.06 207 ASP A C 1
ATOM 1652 O O . ASP A 1 207 ? -16.128 -9.329 22.971 1.00 86.06 207 ASP A O 1
ATOM 1656 N N . LYS A 1 208 ? -17.813 -10.045 24.270 1.00 84.94 208 LYS A N 1
ATOM 1657 C CA . LYS A 1 208 ? -17.055 -9.981 25.518 1.00 84.94 208 LYS A CA 1
ATOM 1658 C C . LYS A 1 208 ? -15.902 -10.976 25.542 1.00 84.94 208 LYS A C 1
ATOM 1660 O O . LYS A 1 208 ? -14.801 -10.586 25.924 1.00 84.94 208 LYS A O 1
ATOM 1665 N N . ILE A 1 209 ? -16.144 -12.245 25.199 1.00 85.75 209 ILE A N 1
ATOM 1666 C CA . ILE A 1 209 ? -15.087 -13.267 25.159 1.00 85.75 209 ILE A CA 1
ATOM 1667 C C . ILE A 1 209 ? -13.989 -12.806 24.209 1.00 85.75 209 ILE A C 1
ATOM 1669 O O . ILE A 1 209 ? -12.835 -12.718 24.619 1.00 85.75 209 ILE A O 1
ATOM 1673 N N . LEU A 1 210 ? -14.366 -12.426 22.988 1.00 87.88 210 LEU A N 1
ATOM 1674 C CA . LEU A 1 210 ? -13.436 -11.962 21.970 1.00 87.88 210 LEU A CA 1
ATOM 1675 C C . LEU A 1 210 ? -12.571 -10.799 22.478 1.00 87.88 210 LEU A C 1
ATOM 1677 O O . LEU A 1 210 ? -11.341 -10.849 22.404 1.00 87.88 210 LEU A O 1
ATOM 1681 N N . LEU A 1 211 ? -13.198 -9.760 23.036 1.00 88.88 211 LEU A N 1
ATOM 1682 C CA . LEU A 1 211 ? -12.464 -8.583 23.489 1.00 88.88 211 LEU A CA 1
ATOM 1683 C C . LEU A 1 211 ? -11.589 -8.881 24.719 1.00 88.88 211 LEU A C 1
ATOM 1685 O O . LEU A 1 211 ? -10.446 -8.432 24.788 1.00 88.88 211 LEU A O 1
ATOM 1689 N N . MET A 1 212 ? -12.085 -9.665 25.678 1.00 86.38 212 MET A N 1
ATOM 1690 C CA . MET A 1 212 ? -11.328 -10.029 26.884 1.00 86.38 212 MET A CA 1
ATOM 1691 C C . MET A 1 212 ? -10.164 -10.981 26.588 1.00 86.38 212 MET A C 1
ATOM 1693 O O . MET A 1 212 ? -9.170 -10.967 27.317 1.00 86.38 212 MET A O 1
ATOM 1697 N N . GLU A 1 213 ? -10.248 -11.774 25.520 1.00 86.25 213 GLU A N 1
ATOM 1698 C CA . GLU A 1 213 ? -9.132 -12.586 25.038 1.00 86.25 213 GLU A CA 1
ATOM 1699 C C . GLU A 1 213 ? -8.040 -11.738 24.369 1.00 86.25 213 GLU A C 1
ATOM 1701 O O . GLU A 1 213 ? -6.854 -11.993 24.596 1.00 86.25 213 GLU A O 1
ATOM 1706 N N . VAL A 1 214 ? -8.406 -10.703 23.600 1.00 89.25 214 VAL A N 1
ATOM 1707 C CA . VAL A 1 214 ? -7.432 -9.898 22.840 1.00 89.25 214 VAL A CA 1
ATOM 1708 C C . VAL A 1 214 ? -6.850 -8.707 23.616 1.00 89.25 214 VAL A C 1
ATOM 1710 O O . VAL A 1 214 ? -5.693 -8.349 23.396 1.00 89.25 214 VAL A O 1
ATOM 1713 N N . LEU A 1 215 ? -7.579 -8.086 24.554 1.00 88.50 215 LEU A N 1
ATOM 1714 C CA . LEU A 1 215 ? -7.099 -6.915 25.317 1.00 88.50 215 LEU A CA 1
ATOM 1715 C C . LEU A 1 215 ? -5.747 -7.135 26.033 1.00 88.50 215 LEU A C 1
ATOM 1717 O O . LEU A 1 215 ? -4.890 -6.245 25.966 1.00 88.50 215 LEU A O 1
ATOM 1721 N N . PRO A 1 216 ? -5.476 -8.303 26.653 1.00 86.19 216 PRO A N 1
ATOM 1722 C CA . PRO A 1 216 ? -4.150 -8.615 27.184 1.00 86.19 216 PRO A CA 1
ATOM 1723 C C . PRO A 1 216 ? -3.037 -8.573 26.128 1.00 86.19 216 PRO A C 1
ATOM 1725 O O . PRO A 1 216 ? -1.900 -8.222 26.447 1.00 86.19 216 PRO A O 1
ATOM 1728 N N . GLU A 1 217 ? -3.338 -8.914 24.872 1.00 87.44 217 GLU A N 1
ATOM 1729 C CA . GLU A 1 217 ? -2.377 -8.857 23.769 1.00 87.44 217 GLU A CA 1
ATOM 1730 C C . GLU A 1 217 ? -2.007 -7.406 23.436 1.00 87.44 217 GLU A C 1
ATOM 1732 O O . GLU A 1 217 ? -0.821 -7.102 23.277 1.00 87.44 217 GLU A O 1
ATOM 1737 N N . PHE A 1 218 ? -2.976 -6.486 23.424 1.00 88.00 218 PHE A N 1
ATOM 1738 C CA . PHE A 1 218 ? -2.693 -5.053 23.283 1.00 88.00 218 PHE A CA 1
ATOM 1739 C C . PHE A 1 218 ? -1.837 -4.537 24.442 1.00 88.00 218 PHE A C 1
ATOM 1741 O O . PHE A 1 218 ? -0.874 -3.808 24.219 1.00 88.00 218 PHE A O 1
ATOM 1748 N N . GLN A 1 219 ? -2.116 -4.966 25.675 1.00 81.00 219 GLN A N 1
ATOM 1749 C CA . GLN A 1 219 ? -1.321 -4.561 26.835 1.00 81.00 219 GLN A CA 1
ATOM 1750 C C . GLN A 1 219 ? 0.140 -5.043 26.736 1.00 81.00 219 GLN A C 1
ATOM 1752 O O . GLN A 1 219 ? 1.073 -4.316 27.088 1.00 81.00 219 GLN A O 1
ATOM 1757 N N . VAL A 1 220 ? 0.368 -6.261 26.227 1.00 82.44 220 VAL A N 1
ATOM 1758 C CA . VAL A 1 220 ? 1.722 -6.766 25.933 1.00 82.44 220 VAL A CA 1
ATOM 1759 C C . VAL A 1 220 ? 2.405 -5.908 24.880 1.00 82.44 220 VAL A C 1
ATOM 1761 O O . VAL A 1 220 ? 3.570 -5.555 25.061 1.00 82.44 220 VAL A O 1
ATOM 1764 N N . LEU A 1 221 ? 1.699 -5.551 23.805 1.00 80.69 221 LEU A N 1
ATOM 1765 C CA . LEU A 1 221 ? 2.251 -4.711 22.747 1.00 80.69 221 LEU A CA 1
ATOM 1766 C C . LEU A 1 221 ? 2.698 -3.352 23.308 1.00 80.69 221 LEU A C 1
ATOM 1768 O O . LEU A 1 221 ? 3.799 -2.894 23.001 1.00 80.69 221 LEU A O 1
ATOM 1772 N N . THR A 1 222 ? 1.905 -2.748 24.195 1.00 74.50 222 THR A N 1
ATOM 1773 C CA . THR A 1 222 ? 2.212 -1.436 24.780 1.00 74.50 222 THR A CA 1
ATOM 1774 C C . THR A 1 222 ? 3.333 -1.471 25.818 1.00 74.50 222 THR A C 1
ATOM 1776 O O . THR A 1 222 ? 4.096 -0.515 25.906 1.00 74.50 222 THR A O 1
ATOM 1779 N N . MET A 1 223 ? 3.460 -2.550 26.600 1.00 70.94 223 MET A N 1
ATOM 1780 C CA . MET A 1 223 ? 4.472 -2.651 27.668 1.00 70.94 223 MET A CA 1
ATOM 1781 C C . MET A 1 223 ? 5.790 -3.295 27.218 1.00 70.94 223 MET A C 1
ATOM 1783 O O . MET A 1 223 ? 6.837 -3.027 27.801 1.00 70.94 223 MET A O 1
ATOM 1787 N N . GLY A 1 224 ? 5.736 -4.202 26.241 1.00 60.22 224 GLY A N 1
ATOM 1788 C CA . GLY A 1 224 ? 6.814 -5.147 25.943 1.00 60.22 224 GLY A CA 1
ATOM 1789 C C . GLY A 1 224 ? 7.489 -4.967 24.587 1.00 60.22 224 GLY A C 1
ATOM 1790 O O . GLY A 1 224 ? 8.410 -5.723 24.284 1.00 60.22 224 GLY A O 1
ATOM 1791 N N . SER A 1 225 ? 7.057 -4.013 23.757 1.00 62.81 225 SER A N 1
ATOM 1792 C CA . SER A 1 225 ? 7.595 -3.844 22.404 1.00 62.81 225 SER A CA 1
ATOM 1793 C C . SER A 1 225 ? 7.963 -2.396 22.084 1.00 62.81 225 SER A C 1
ATOM 1795 O O . SER A 1 225 ? 7.399 -1.447 22.631 1.00 62.81 225 SER A O 1
ATOM 1797 N N . LYS A 1 226 ? 8.945 -2.219 21.187 1.00 69.94 226 LYS A N 1
ATOM 1798 C CA . LYS A 1 226 ? 9.181 -0.918 20.548 1.00 69.94 226 LYS A CA 1
ATOM 1799 C C . LYS A 1 226 ? 7.925 -0.510 19.778 1.00 69.94 226 LYS A C 1
ATOM 1801 O O . LYS A 1 226 ? 7.101 -1.351 19.435 1.00 69.94 226 LYS A O 1
ATOM 1806 N N . ARG A 1 227 ? 7.768 0.782 19.490 1.00 76.31 227 ARG A N 1
ATOM 1807 C CA . ARG A 1 227 ? 6.639 1.222 18.670 1.00 76.31 227 ARG A CA 1
ATOM 1808 C C . ARG A 1 227 ? 6.715 0.560 17.293 1.00 76.31 227 ARG A C 1
ATOM 1810 O O . ARG A 1 227 ? 7.765 0.596 16.653 1.00 76.31 227 ARG A O 1
ATOM 1817 N N . SER A 1 228 ? 5.609 -0.063 16.902 1.00 80.69 228 SER A N 1
ATOM 1818 C CA . SER A 1 228 ? 5.454 -0.685 15.596 1.00 80.69 228 SER A CA 1
ATOM 1819 C C . SER A 1 228 ? 5.498 0.388 14.496 1.00 80.69 228 SER A C 1
ATOM 1821 O O . SER A 1 228 ? 4.922 1.456 14.712 1.00 80.69 228 SER A O 1
ATOM 1823 N N . PRO A 1 229 ? 6.164 0.140 13.353 1.00 82.06 229 PRO A N 1
ATOM 1824 C CA . PRO A 1 229 ? 6.181 1.052 12.207 1.00 82.06 229 PRO A CA 1
ATOM 1825 C C . PRO A 1 229 ? 4.777 1.384 11.688 1.00 82.06 229 PRO A C 1
ATOM 1827 O O . PRO A 1 229 ? 4.490 2.544 11.421 1.00 82.06 229 PRO A O 1
ATOM 1830 N N . ALA A 1 230 ? 3.896 0.380 11.630 1.00 84.31 230 ALA A N 1
ATOM 1831 C CA . ALA A 1 230 ? 2.484 0.537 11.304 1.00 84.31 230 ALA A CA 1
ATOM 1832 C C . ALA A 1 230 ? 1.623 0.233 12.542 1.00 84.31 230 ALA A C 1
ATOM 1834 O O . ALA A 1 230 ? 1.683 -0.862 13.105 1.00 84.31 230 ALA A O 1
ATOM 1835 N N . GLU A 1 231 ? 0.818 1.207 12.965 1.00 87.06 231 GLU A N 1
ATOM 1836 C CA . GLU A 1 231 ? -0.052 1.134 14.144 1.00 87.06 231 GLU A CA 1
ATOM 1837 C C . GLU A 1 231 ? -1.442 1.671 13.783 1.00 87.06 231 GLU A C 1
ATOM 1839 O O . GLU A 1 231 ? -1.554 2.765 13.231 1.00 87.06 231 GLU A O 1
ATOM 1844 N N . ASP A 1 232 ? -2.489 0.903 14.090 1.00 91.06 232 ASP A N 1
ATOM 1845 C CA . ASP A 1 232 ? -3.881 1.309 13.889 1.00 91.06 232 ASP A CA 1
ATOM 1846 C C . ASP A 1 232 ? -4.416 2.184 15.039 1.00 91.06 232 ASP A C 1
ATOM 1848 O O . ASP A 1 232 ? -3.859 2.238 16.144 1.00 91.06 232 ASP A O 1
ATOM 1852 N N . GLU A 1 233 ? -5.543 2.852 14.789 1.00 90.75 233 GLU A N 1
ATOM 1853 C CA . GLU A 1 233 ? -6.188 3.735 15.766 1.00 90.75 233 GLU A CA 1
ATOM 1854 C C . GLU A 1 233 ? -6.650 3.044 17.050 1.00 90.75 233 GLU A C 1
ATOM 1856 O O . GLU A 1 233 ? -6.570 3.651 18.122 1.00 90.75 233 GLU A O 1
ATOM 1861 N N . MET A 1 234 ? -7.113 1.791 16.987 1.00 94.00 234 MET A N 1
ATOM 1862 C CA . MET A 1 234 ? -7.529 1.061 18.188 1.00 94.00 234 MET A CA 1
ATOM 1863 C C . MET A 1 234 ? -6.316 0.730 19.051 1.00 94.00 234 MET A C 1
ATOM 1865 O O . MET A 1 234 ? -6.339 1.013 20.250 1.00 94.00 234 MET A O 1
ATOM 1869 N N . THR A 1 235 ? -5.235 0.216 18.458 1.00 91.31 235 THR A N 1
ATOM 1870 C CA . THR A 1 235 ? -3.966 -0.012 19.161 1.00 91.31 235 THR A CA 1
ATOM 1871 C C . THR A 1 235 ? -3.475 1.272 19.829 1.00 91.31 235 THR A C 1
ATOM 1873 O O . THR A 1 235 ? -3.127 1.272 21.017 1.00 91.31 235 THR A O 1
ATOM 1876 N N . ARG A 1 236 ? -3.484 2.391 19.094 1.00 89.06 236 ARG A N 1
ATOM 1877 C CA . ARG A 1 236 ? -3.046 3.684 19.625 1.00 89.06 236 ARG A CA 1
ATOM 1878 C C . ARG A 1 236 ? -3.941 4.173 20.762 1.00 89.06 236 ARG A C 1
ATOM 1880 O O . ARG A 1 236 ? -3.431 4.623 21.787 1.00 89.06 236 ARG A O 1
ATOM 1887 N N . GLY A 1 237 ? -5.258 4.079 20.603 1.00 90.81 237 GLY A N 1
ATOM 1888 C CA . GLY A 1 237 ? -6.213 4.485 21.629 1.00 90.81 237 GLY A CA 1
ATOM 1889 C C . GLY A 1 237 ? -6.091 3.647 22.895 1.00 90.81 237 GLY A C 1
ATOM 1890 O O . GLY A 1 237 ? -5.973 4.206 23.983 1.00 90.81 237 GLY A O 1
ATOM 1891 N N . LEU A 1 238 ? -6.003 2.320 22.766 1.00 91.38 238 LEU A N 1
ATOM 1892 C CA . LEU A 1 238 ? -5.804 1.415 23.901 1.00 91.38 238 LEU A CA 1
ATOM 1893 C C . LEU A 1 238 ? -4.502 1.708 24.651 1.00 91.38 238 LEU A C 1
ATOM 1895 O O . LEU A 1 238 ? -4.505 1.712 25.881 1.00 91.38 238 LEU A O 1
ATOM 1899 N N . ARG A 1 239 ? -3.416 2.051 23.947 1.00 87.69 239 ARG A N 1
ATOM 1900 C CA . ARG A 1 239 ? -2.169 2.518 24.576 1.00 87.69 239 ARG A CA 1
ATOM 1901 C C . ARG A 1 239 ? -2.408 3.731 25.473 1.00 87.69 239 ARG A C 1
ATOM 1903 O O . ARG A 1 239 ? -2.031 3.707 26.643 1.00 87.69 239 ARG A O 1
ATOM 1910 N N . THR A 1 240 ? -3.084 4.758 24.958 1.00 88.31 240 THR A N 1
ATOM 1911 C CA . THR A 1 240 ? -3.432 5.950 25.744 1.00 88.31 240 THR A CA 1
ATOM 1912 C C . THR A 1 240 ? -4.320 5.603 26.937 1.00 88.31 240 THR A C 1
ATOM 1914 O O . THR A 1 240 ? -4.130 6.147 28.025 1.00 88.31 240 THR A O 1
ATOM 1917 N N . VAL A 1 241 ? -5.268 4.680 26.784 1.00 88.31 241 VAL A N 1
ATOM 1918 C CA . VAL A 1 241 ? -6.156 4.264 27.878 1.00 88.31 241 VAL A CA 1
ATOM 1919 C C . VAL A 1 241 ? -5.426 3.470 28.951 1.00 88.31 241 VAL A C 1
ATOM 1921 O O . VAL A 1 241 ? -5.682 3.677 30.137 1.00 88.31 241 VAL A O 1
ATOM 1924 N N . PHE A 1 242 ? -4.483 2.603 28.590 1.00 84.44 242 PHE A N 1
ATOM 1925 C CA . PHE A 1 242 ? -3.712 1.857 29.583 1.00 84.44 242 PHE A CA 1
ATOM 1926 C C . PHE A 1 242 ? -2.872 2.772 30.476 1.00 84.44 242 PHE A C 1
ATOM 1928 O O . PHE A 1 242 ? -2.733 2.471 31.666 1.00 84.44 242 PHE A O 1
ATOM 1935 N N . GLU A 1 243 ? -2.396 3.894 29.931 1.00 83.50 243 GLU A N 1
ATOM 1936 C CA . GLU A 1 243 ? -1.655 4.936 30.648 1.00 83.50 243 GLU A CA 1
ATOM 1937 C C . GLU A 1 243 ? -2.572 5.871 31.453 1.00 83.50 243 GLU A C 1
ATOM 1939 O O . GLU A 1 243 ? -2.328 6.124 32.631 1.00 83.50 243 GLU A O 1
ATOM 1944 N N . THR A 1 244 ? -3.633 6.389 30.832 1.00 86.69 244 THR A N 1
ATOM 1945 C CA . THR A 1 244 ? -4.459 7.471 31.404 1.00 86.69 244 THR A CA 1
ATOM 1946 C C . THR A 1 244 ? -5.670 6.989 32.193 1.00 86.69 244 THR A C 1
ATOM 1948 O O . THR A 1 244 ? -6.237 7.767 32.960 1.00 86.69 244 THR A O 1
ATOM 1951 N N . LYS A 1 245 ? -6.083 5.732 31.992 1.00 84.38 245 LYS A N 1
ATOM 1952 C CA . LYS A 1 245 ? -7.325 5.134 32.509 1.00 84.38 245 LYS A CA 1
ATOM 1953 C C . LYS A 1 245 ? -8.606 5.863 32.085 1.00 84.38 245 LYS A C 1
ATOM 1955 O O . LYS A 1 245 ? -9.640 5.697 32.721 1.00 84.38 245 LYS A O 1
ATOM 1960 N N . LYS A 1 246 ? -8.555 6.666 31.017 1.00 86.38 246 LYS A N 1
ATOM 1961 C CA . LYS A 1 246 ? -9.704 7.419 30.495 1.00 86.38 246 LYS A CA 1
ATOM 1962 C C . LYS A 1 246 ? -10.140 6.871 29.149 1.00 86.38 246 LYS A C 1
ATOM 1964 O O . LYS A 1 246 ? -9.372 6.944 28.200 1.00 86.38 246 LYS A O 1
ATOM 1969 N N . VAL A 1 247 ? -11.370 6.377 29.061 1.00 90.31 247 VAL A N 1
ATOM 1970 C CA . VAL A 1 247 ? -11.953 5.870 27.812 1.00 90.31 247 VAL A CA 1
ATOM 1971 C C . VAL A 1 247 ? -12.631 7.021 27.062 1.00 90.31 247 VAL A C 1
ATOM 1973 O O . VAL A 1 247 ? -13.488 7.698 27.624 1.00 90.31 247 VAL A O 1
ATOM 1976 N N . SER A 1 248 ? -12.233 7.259 25.811 1.00 93.00 248 SER A N 1
ATOM 1977 C CA . SER A 1 248 ? -12.861 8.243 24.916 1.00 93.00 248 SER A CA 1
ATOM 1978 C C . SER A 1 248 ? -13.950 7.611 24.052 1.00 93.00 248 SER A C 1
ATOM 1980 O O . SER A 1 248 ? -13.938 6.402 23.807 1.00 93.00 248 SER A O 1
ATOM 1982 N N . LEU A 1 249 ? -14.868 8.429 23.533 1.00 94.19 249 LEU A N 1
ATOM 1983 C CA . LEU A 1 249 ? -15.964 7.936 22.698 1.00 94.19 249 LEU A CA 1
ATOM 1984 C C . LEU A 1 249 ? -15.466 7.418 21.340 1.00 94.19 249 LEU A C 1
ATOM 1986 O O . LEU A 1 249 ? -15.930 6.379 20.871 1.00 94.19 249 LEU A O 1
ATOM 1990 N N . TRP A 1 250 ? -14.470 8.072 20.736 1.00 94.69 250 TRP A N 1
ATOM 1991 C CA . TRP A 1 250 ? -13.849 7.611 19.491 1.00 94.69 250 TRP A CA 1
ATOM 1992 C C . TRP A 1 250 ? -13.176 6.238 19.645 1.00 94.69 250 TRP A C 1
ATOM 1994 O O . TRP A 1 250 ? -13.172 5.446 18.703 1.00 94.69 250 TRP A O 1
ATOM 2004 N N . LEU A 1 251 ? -12.644 5.919 20.832 1.00 95.81 251 LEU A N 1
ATOM 2005 C CA . LEU A 1 251 ? -12.093 4.593 21.105 1.00 95.81 251 LEU A CA 1
ATOM 2006 C C . LEU A 1 251 ? -13.207 3.560 21.281 1.00 95.81 251 LEU A C 1
ATOM 2008 O O . LEU A 1 251 ? -13.058 2.439 20.804 1.00 95.81 251 LEU A O 1
ATOM 2012 N N . CYS A 1 252 ? -14.326 3.923 21.915 1.00 96.88 252 CYS A N 1
ATOM 2013 C CA . CYS A 1 252 ? -15.497 3.049 21.965 1.00 96.88 252 CYS A CA 1
ATOM 2014 C C . CYS A 1 252 ? -15.965 2.676 20.553 1.00 96.88 252 CYS A C 1
ATOM 2016 O O . CYS A 1 252 ? -16.245 1.506 20.306 1.00 96.88 252 CYS A O 1
ATOM 2018 N N . LEU A 1 253 ? -15.964 3.632 19.612 1.00 97.44 253 LEU A N 1
ATOM 2019 C CA . LEU A 1 253 ? -16.215 3.338 18.200 1.00 97.44 253 LEU A CA 1
ATOM 2020 C C . LEU A 1 253 ? -15.157 2.380 17.640 1.00 97.44 253 LEU A C 1
ATOM 2022 O O . LEU A 1 253 ? -15.520 1.376 17.046 1.00 97.44 253 LEU A O 1
ATOM 2026 N N . ALA A 1 254 ? -13.862 2.640 17.839 1.00 97.62 254 ALA A N 1
ATOM 2027 C CA . ALA A 1 254 ? -12.798 1.783 17.306 1.00 97.62 254 ALA A CA 1
ATOM 2028 C C . ALA A 1 254 ? -12.890 0.325 17.806 1.00 97.62 254 ALA A C 1
ATOM 2030 O O . ALA A 1 254 ? -12.729 -0.613 17.025 1.00 97.62 254 ALA A O 1
ATOM 2031 N N . VAL A 1 255 ? -13.206 0.132 19.091 1.00 97.38 255 VAL A N 1
ATOM 2032 C CA . VAL A 1 255 ? -13.459 -1.187 19.691 1.00 97.38 255 VAL A CA 1
ATOM 2033 C C . VAL A 1 255 ? -14.723 -1.819 19.109 1.00 97.38 255 VAL A C 1
ATOM 2035 O O . VAL A 1 255 ? -14.719 -3.010 18.805 1.00 97.38 255 VAL A O 1
ATOM 2038 N N . GLN A 1 256 ? -15.787 -1.037 18.906 1.00 97.56 256 GLN A N 1
ATOM 2039 C CA . GLN A 1 256 ? -17.001 -1.533 18.261 1.00 97.56 256 GLN A CA 1
ATOM 2040 C C . GLN A 1 256 ? -16.729 -1.999 16.830 1.00 97.56 256 GLN A C 1
ATOM 2042 O O . GLN A 1 256 ? -17.136 -3.094 16.467 1.00 97.56 256 GLN A O 1
ATOM 2047 N N . LEU A 1 257 ? -15.966 -1.230 16.048 1.00 98.12 257 LEU A N 1
ATOM 2048 C CA . LEU A 1 257 ? -15.574 -1.607 14.690 1.00 98.12 257 LEU A CA 1
ATOM 2049 C C . LEU A 1 257 ? -14.770 -2.907 14.680 1.00 98.12 257 LEU A C 1
ATOM 2051 O O . LEU A 1 257 ? -15.001 -3.754 13.825 1.00 98.12 257 LEU A O 1
ATOM 2055 N N . TYR A 1 258 ? -13.866 -3.107 15.641 1.00 97.75 258 TYR A N 1
ATOM 2056 C CA . TYR A 1 258 ? -13.162 -4.379 15.794 1.00 97.75 258 TYR A CA 1
ATOM 2057 C C . TYR A 1 258 ? -14.136 -5.550 16.004 1.00 97.75 258 TYR A C 1
ATOM 2059 O O . TYR A 1 258 ? -14.032 -6.560 15.308 1.00 97.75 258 TYR A O 1
ATOM 2067 N N . LEU A 1 259 ? -15.118 -5.402 16.898 1.00 97.19 259 LEU A N 1
ATOM 2068 C CA . LEU A 1 259 ? -16.156 -6.416 17.122 1.00 97.19 259 LEU A CA 1
ATOM 2069 C C . LEU A 1 259 ? -17.016 -6.645 15.871 1.00 97.19 259 LEU A C 1
ATOM 2071 O O . LEU A 1 259 ? -17.305 -7.788 15.517 1.00 97.19 259 LEU A O 1
ATOM 2075 N N . ASP A 1 260 ? -17.401 -5.583 15.168 1.00 97.56 260 ASP A N 1
ATOM 2076 C CA . ASP A 1 260 ? -18.216 -5.671 13.954 1.00 97.56 260 ASP A CA 1
ATOM 2077 C C . ASP A 1 260 ? -17.469 -6.394 12.826 1.00 97.56 260 ASP A C 1
ATOM 2079 O O . ASP A 1 260 ? -18.057 -7.226 12.135 1.00 97.56 260 ASP A O 1
ATOM 2083 N N . ILE A 1 261 ? -16.162 -6.148 12.676 1.00 98.12 261 ILE A N 1
ATOM 2084 C CA . ILE A 1 261 ? -15.295 -6.850 11.717 1.00 98.12 261 ILE A CA 1
ATOM 2085 C C . ILE A 1 261 ? -15.292 -8.353 12.000 1.00 98.12 261 ILE A C 1
ATOM 2087 O O . ILE A 1 261 ? -15.493 -9.151 11.083 1.00 98.12 261 ILE A O 1
ATOM 2091 N N . HIS A 1 262 ? -15.113 -8.754 13.260 1.00 97.19 262 HIS A N 1
ATOM 2092 C CA . HIS A 1 262 ? -15.153 -10.165 13.664 1.00 97.19 262 HIS A CA 1
ATOM 2093 C C . HIS A 1 262 ? -16.522 -10.793 13.428 1.00 97.19 262 HIS A C 1
ATOM 2095 O O . HIS A 1 262 ? -16.623 -11.863 12.827 1.00 97.19 262 HIS A O 1
ATOM 2101 N N . ASN A 1 263 ? -17.588 -10.096 13.814 1.00 95.19 263 ASN A N 1
ATOM 2102 C CA . ASN A 1 263 ? -18.957 -10.542 13.583 1.00 95.19 263 ASN A CA 1
ATOM 2103 C C . ASN A 1 263 ? -19.293 -10.677 12.091 1.00 95.19 263 ASN A C 1
ATOM 2105 O O . ASN A 1 263 ? -20.141 -11.497 11.724 1.00 95.19 263 ASN A O 1
ATOM 2109 N N . ARG A 1 264 ? -18.637 -9.897 11.226 1.00 95.44 264 ARG A N 1
ATOM 2110 C CA . ARG A 1 264 ? -18.829 -9.958 9.777 1.00 95.44 264 ARG A CA 1
ATOM 2111 C C . ARG A 1 264 ? -18.026 -11.076 9.131 1.00 95.44 264 ARG A C 1
ATOM 2113 O O . ARG A 1 264 ? -18.588 -11.869 8.372 1.00 95.44 264 ARG A O 1
ATOM 2120 N N . LEU A 1 265 ? -16.732 -11.146 9.427 1.00 96.12 265 LEU A N 1
ATOM 2121 C CA . LEU A 1 265 ? -15.817 -12.107 8.814 1.00 96.12 265 LEU A CA 1
ATOM 2122 C C . LEU A 1 265 ? -15.984 -13.516 9.383 1.00 96.12 265 LEU A C 1
ATOM 2124 O O . LEU A 1 265 ? -15.850 -14.473 8.630 1.00 96.12 265 LEU A O 1
ATOM 2128 N N . ARG A 1 266 ? -16.341 -13.653 10.665 1.00 94.62 266 ARG A N 1
ATOM 2129 C CA . ARG A 1 266 ? -16.545 -14.939 11.349 1.00 94.62 266 ARG A CA 1
ATOM 2130 C C . ARG A 1 266 ? -15.346 -15.877 11.158 1.00 94.62 266 ARG A C 1
ATOM 2132 O O . ARG A 1 266 ? -14.242 -15.581 11.600 1.00 94.62 266 ARG A O 1
ATOM 2139 N N . ASP A 1 267 ? -15.543 -17.002 10.491 1.00 93.06 267 ASP A N 1
ATOM 2140 C CA . ASP A 1 267 ? -14.520 -17.996 10.183 1.00 93.06 267 ASP A CA 1
ATOM 2141 C C . ASP A 1 267 ? -13.452 -17.495 9.193 1.00 93.06 267 ASP A C 1
ATOM 2143 O O . ASP A 1 267 ? -12.356 -18.055 9.127 1.00 93.06 267 ASP A O 1
ATOM 2147 N N . GLU A 1 268 ? -13.712 -16.396 8.479 1.00 93.69 268 GLU A N 1
ATOM 2148 C CA . GLU A 1 268 ? -12.760 -15.775 7.556 1.00 93.69 268 GLU A CA 1
ATOM 2149 C C . GLU A 1 268 ? -11.789 -14.785 8.216 1.00 93.69 268 GLU A C 1
ATOM 2151 O O . GLU A 1 268 ? -10.916 -14.263 7.526 1.00 93.69 268 GLU A O 1
ATOM 2156 N N . VAL A 1 269 ? -11.866 -14.534 9.530 1.00 95.31 269 VAL A N 1
ATOM 2157 C CA . VAL A 1 269 ? -10.963 -13.583 10.219 1.00 95.31 269 VAL A CA 1
ATOM 2158 C C . VAL A 1 269 ? -9.481 -13.912 9.962 1.00 95.31 269 VAL A C 1
ATOM 2160 O O . VAL A 1 269 ? -8.688 -13.015 9.699 1.00 95.31 269 VAL A O 1
ATOM 2163 N N . ASP A 1 270 ? -9.098 -15.193 9.927 1.00 93.94 270 ASP A N 1
ATOM 2164 C CA . ASP A 1 270 ? -7.706 -15.614 9.683 1.00 93.94 270 ASP A CA 1
ATOM 2165 C C . ASP A 1 270 ? -7.205 -15.325 8.251 1.00 93.94 270 ASP A C 1
ATOM 2167 O O . ASP A 1 270 ? -5.997 -15.282 7.993 1.00 93.94 270 ASP A O 1
ATOM 2171 N N . ARG A 1 271 ? -8.117 -15.120 7.288 1.00 95.50 271 ARG A N 1
ATOM 2172 C CA . ARG A 1 271 ? -7.777 -14.830 5.885 1.00 95.50 271 ARG A CA 1
ATOM 2173 C C . ARG A 1 271 ? -6.878 -13.601 5.767 1.00 95.50 271 ARG A C 1
ATOM 2175 O O . ARG A 1 271 ? -5.924 -13.632 4.991 1.00 95.50 271 ARG A O 1
ATOM 2182 N N . SER A 1 272 ? -7.122 -12.568 6.568 1.00 96.00 272 SER A N 1
ATOM 2183 C CA . SER A 1 272 ? -6.344 -11.329 6.528 1.00 96.00 272 SER A CA 1
ATOM 2184 C C . SER A 1 272 ? -4.874 -11.541 6.893 1.00 96.00 272 SER A C 1
ATOM 2186 O O . SER A 1 272 ? -3.993 -10.931 6.288 1.00 96.00 272 SER A O 1
ATOM 2188 N N . PHE A 1 273 ? -4.583 -12.434 7.848 1.00 96.75 273 PHE A N 1
ATOM 2189 C CA . PHE A 1 273 ? -3.204 -12.764 8.200 1.00 96.75 273 PHE A CA 1
ATOM 2190 C C . PHE A 1 273 ? -2.516 -13.554 7.086 1.00 96.75 273 PHE A C 1
ATOM 2192 O O . PHE A 1 273 ? -1.353 -13.292 6.793 1.00 96.75 273 PHE A O 1
ATOM 2199 N N . ARG A 1 274 ? -3.227 -14.475 6.421 1.00 95.62 274 ARG A N 1
ATOM 2200 C CA . ARG A 1 274 ? -2.685 -15.185 5.251 1.00 95.62 274 ARG A CA 1
ATOM 2201 C C . ARG A 1 274 ? -2.329 -14.218 4.123 1.00 95.62 274 ARG A C 1
ATOM 2203 O O . ARG A 1 274 ? -1.251 -14.335 3.552 1.00 95.62 274 ARG A O 1
ATOM 2210 N N . GLU A 1 275 ? -3.185 -13.237 3.841 1.00 95.38 275 GLU A N 1
ATOM 2211 C CA . GLU A 1 275 ? -2.889 -12.192 2.853 1.00 95.38 275 GLU A CA 1
ATOM 2212 C C . GLU A 1 275 ? -1.659 -11.356 3.237 1.00 95.38 275 GLU A C 1
ATOM 2214 O O . GLU A 1 275 ? -0.785 -11.138 2.396 1.00 95.38 275 GLU A O 1
ATOM 2219 N N . LEU A 1 276 ? -1.545 -10.935 4.504 1.00 96.25 276 LEU A N 1
ATOM 2220 C CA . LEU A 1 276 ? -0.365 -10.219 4.994 1.00 96.25 276 LEU A CA 1
ATOM 2221 C C . LEU A 1 276 ? 0.911 -11.067 4.875 1.00 96.25 276 LEU A C 1
ATOM 2223 O O . LEU A 1 276 ? 1.922 -10.586 4.367 1.00 96.25 276 LEU A O 1
ATOM 2227 N N . ALA A 1 277 ? 0.870 -12.319 5.336 1.00 95.06 277 ALA A N 1
ATOM 2228 C CA . ALA A 1 277 ? 2.012 -13.228 5.302 1.00 95.06 277 ALA A CA 1
ATOM 2229 C C . ALA A 1 277 ? 2.488 -13.474 3.863 1.00 95.06 277 ALA A C 1
ATOM 2231 O O . ALA A 1 277 ? 3.684 -13.395 3.594 1.00 95.06 277 ALA A O 1
ATOM 2232 N N . ASN A 1 278 ? 1.555 -13.659 2.923 1.00 93.12 278 ASN A N 1
ATOM 2233 C CA . ASN A 1 278 ? 1.874 -13.818 1.506 1.00 93.12 278 ASN A CA 1
ATOM 2234 C C . ASN A 1 278 ? 2.595 -12.586 0.939 1.00 93.12 278 ASN A C 1
ATOM 2236 O O . ASN A 1 278 ? 3.611 -12.732 0.262 1.00 93.12 278 ASN A O 1
ATOM 2240 N N . VAL A 1 279 ? 2.109 -11.373 1.231 1.00 94.12 279 VAL A N 1
ATOM 2241 C CA . VAL A 1 279 ? 2.747 -10.125 0.771 1.00 94.12 279 VAL A CA 1
ATOM 2242 C C . VAL A 1 279 ? 4.120 -9.923 1.418 1.00 94.12 279 VAL A C 1
ATOM 2244 O O . VAL A 1 279 ? 5.063 -9.503 0.742 1.00 94.12 279 VAL A O 1
ATOM 2247 N N . ALA A 1 280 ? 4.261 -10.252 2.703 1.00 95.69 280 ALA A N 1
ATOM 2248 C CA . ALA A 1 280 ? 5.530 -10.204 3.420 1.00 95.69 280 ALA A CA 1
ATOM 2249 C C . ALA A 1 280 ? 6.570 -11.158 2.805 1.00 95.69 280 ALA A C 1
ATOM 2251 O O . ALA A 1 280 ? 7.679 -10.732 2.469 1.00 95.69 280 ALA A O 1
ATOM 2252 N N . ASP A 1 281 ? 6.206 -12.425 2.597 1.00 93.62 281 ASP A N 1
ATOM 2253 C CA . ASP A 1 281 ? 7.092 -13.431 2.009 1.00 93.62 281 ASP A CA 1
ATOM 2254 C C . ASP A 1 281 ? 7.446 -13.100 0.560 1.00 93.62 281 ASP A C 1
ATOM 2256 O O . ASP A 1 281 ? 8.622 -13.142 0.186 1.00 93.62 281 ASP A O 1
ATOM 2260 N N . PHE A 1 282 ? 6.456 -12.705 -0.245 1.00 92.62 282 PHE A N 1
ATOM 2261 C CA . PHE A 1 282 ? 6.671 -12.253 -1.615 1.00 92.62 282 PHE A CA 1
ATOM 2262 C C . PHE A 1 282 ? 7.688 -11.111 -1.668 1.00 92.62 282 PHE A C 1
ATOM 2264 O O . PHE A 1 282 ? 8.680 -11.199 -2.390 1.00 92.62 282 PHE A O 1
ATOM 2271 N N . THR A 1 283 ? 7.486 -10.067 -0.861 1.00 94.81 283 THR A N 1
ATOM 2272 C CA . THR A 1 283 ? 8.340 -8.873 -0.860 1.00 94.81 283 THR A CA 1
ATOM 2273 C C . THR A 1 283 ? 9.778 -9.219 -0.491 1.00 94.81 283 THR A C 1
ATOM 2275 O O . THR A 1 283 ? 10.711 -8.831 -1.196 1.00 94.81 283 THR A O 1
ATOM 2278 N N . ARG A 1 284 ? 9.975 -10.014 0.566 1.00 96.00 284 ARG A N 1
ATOM 2279 C CA . ARG A 1 284 ? 11.312 -10.450 0.995 1.00 96.00 284 ARG A CA 1
ATOM 2280 C C . ARG A 1 284 ? 12.005 -11.307 -0.058 1.00 96.00 284 ARG A C 1
ATOM 2282 O O . ARG A 1 284 ? 13.179 -11.087 -0.353 1.00 96.00 284 ARG A O 1
ATOM 2289 N N . ASN A 1 285 ? 11.286 -12.256 -0.657 1.00 94.56 285 ASN A N 1
ATOM 2290 C CA . ASN A 1 285 ? 11.830 -13.113 -1.710 1.00 94.56 285 ASN A CA 1
ATOM 2291 C C . ASN A 1 285 ? 12.169 -12.318 -2.975 1.00 94.56 285 ASN A C 1
ATOM 2293 O O . ASN A 1 285 ? 13.182 -12.594 -3.619 1.00 94.56 285 ASN A O 1
ATOM 2297 N N . ASN A 1 286 ? 11.365 -11.313 -3.314 1.00 94.25 286 ASN A N 1
ATOM 2298 C CA . ASN A 1 286 ? 11.577 -10.454 -4.471 1.00 94.25 286 ASN A CA 1
ATOM 2299 C C . ASN A 1 286 ? 12.781 -9.513 -4.286 1.00 94.25 286 ASN A C 1
ATOM 2301 O O . ASN A 1 286 ? 13.629 -9.408 -5.177 1.00 94.25 286 ASN A O 1
ATOM 2305 N N . ILE A 1 287 ? 12.922 -8.905 -3.101 1.00 96.50 287 ILE A N 1
ATOM 2306 C CA . ILE A 1 287 ? 14.118 -8.139 -2.720 1.00 96.50 287 ILE A CA 1
ATOM 2307 C C . ILE A 1 287 ? 15.351 -9.038 -2.795 1.00 96.50 287 ILE A C 1
ATOM 2309 O O . ILE A 1 287 ? 16.291 -8.718 -3.520 1.00 96.50 287 ILE A O 1
ATOM 2313 N N . LYS A 1 288 ? 15.324 -10.199 -2.128 1.00 96.62 288 LYS A N 1
ATOM 2314 C CA . LYS A 1 288 ? 16.436 -11.156 -2.143 1.00 96.62 288 LYS A CA 1
ATOM 2315 C C . LYS A 1 288 ? 16.824 -11.557 -3.566 1.00 96.62 288 LYS A C 1
ATOM 2317 O O . LYS A 1 288 ? 17.987 -11.452 -3.931 1.00 96.62 288 LYS A O 1
ATOM 2322 N N . SER A 1 289 ? 15.849 -11.948 -4.386 1.00 95.62 289 SER A N 1
ATOM 2323 C CA . SER A 1 289 ? 16.086 -12.349 -5.778 1.00 95.62 289 SER A CA 1
ATOM 2324 C C . SER A 1 289 ? 16.679 -11.215 -6.613 1.00 95.62 289 SER A C 1
ATOM 2326 O O . SER A 1 289 ? 17.473 -11.468 -7.513 1.00 95.62 289 SER A O 1
ATOM 2328 N N . THR A 1 290 ? 16.312 -9.964 -6.330 1.00 95.50 290 THR A N 1
ATOM 2329 C CA . THR A 1 290 ? 16.877 -8.786 -7.000 1.00 95.50 290 THR A CA 1
ATOM 2330 C C . THR A 1 290 ? 18.317 -8.530 -6.583 1.00 95.50 290 THR A C 1
ATOM 2332 O O . THR A 1 290 ? 19.154 -8.298 -7.453 1.00 95.50 290 THR A O 1
ATOM 2335 N N . LEU A 1 291 ? 18.618 -8.606 -5.286 1.00 95.19 291 LEU A N 1
ATOM 2336 C CA . LEU A 1 291 ? 19.976 -8.434 -4.769 1.00 95.19 291 LEU A CA 1
ATOM 2337 C C . LEU A 1 291 ? 20.900 -9.557 -5.259 1.00 95.19 291 LEU A C 1
ATOM 2339 O O . LEU A 1 291 ? 21.998 -9.282 -5.735 1.00 95.19 291 LEU A O 1
ATOM 2343 N N . ASP A 1 292 ? 20.428 -10.806 -5.237 1.00 95.44 292 ASP A N 1
ATOM 2344 C CA . ASP A 1 292 ? 21.162 -11.965 -5.755 1.00 95.44 292 ASP A CA 1
ATOM 2345 C C . ASP A 1 292 ? 21.426 -11.831 -7.263 1.00 95.44 292 ASP A C 1
ATOM 2347 O O . ASP A 1 292 ? 22.527 -1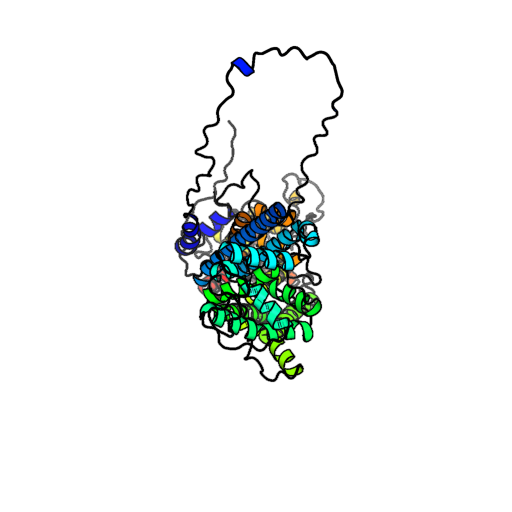2.128 -7.728 1.00 95.44 292 ASP A O 1
ATOM 2351 N N . PHE A 1 293 ? 20.437 -11.350 -8.027 1.00 93.06 293 PHE A N 1
ATOM 2352 C CA . PHE A 1 293 ? 20.568 -11.121 -9.468 1.00 93.06 293 PHE A CA 1
ATOM 2353 C C . PHE A 1 293 ? 21.614 -10.048 -9.795 1.00 93.06 293 PHE A C 1
ATOM 2355 O O . PHE A 1 293 ? 22.327 -10.179 -10.786 1.00 93.06 293 PHE A O 1
ATOM 2362 N N . HIS A 1 294 ? 21.738 -9.020 -8.955 1.00 90.75 294 HIS A N 1
ATOM 2363 C CA . HIS A 1 294 ? 22.695 -7.934 -9.154 1.00 90.75 294 HIS A CA 1
ATOM 2364 C C . HIS A 1 294 ? 23.978 -8.096 -8.357 1.00 90.75 294 HIS A C 1
ATOM 2366 O O . HIS A 1 294 ? 24.785 -7.184 -8.378 1.00 90.75 294 HIS A O 1
ATOM 2372 N N . LYS A 1 295 ? 24.228 -9.200 -7.650 1.00 88.81 295 LYS A N 1
ATOM 2373 C CA . LYS A 1 295 ? 25.369 -9.299 -6.719 1.00 88.81 295 LYS A CA 1
ATOM 2374 C C . LYS A 1 295 ? 26.726 -8.932 -7.350 1.00 88.81 295 LYS A C 1
ATOM 2376 O O . LYS A 1 295 ? 27.525 -8.282 -6.683 1.00 88.81 295 LYS A O 1
ATOM 2381 N N . ASP A 1 296 ? 26.911 -9.266 -8.628 1.00 86.44 296 ASP A N 1
ATOM 2382 C CA . ASP A 1 296 ? 28.127 -9.013 -9.412 1.00 86.44 296 ASP A CA 1
ATOM 2383 C C . ASP A 1 296 ? 27.989 -7.806 -10.364 1.00 86.44 296 ASP A C 1
ATOM 2385 O O . ASP A 1 296 ? 28.947 -7.460 -11.047 1.00 86.44 296 ASP A O 1
ATOM 2389 N N . LEU A 1 297 ? 26.815 -7.160 -10.397 1.00 84.06 297 LEU A N 1
ATOM 2390 C CA . LEU A 1 297 ? 26.490 -6.034 -11.276 1.00 84.06 297 LEU A CA 1
ATOM 2391 C C . LEU A 1 297 ? 26.414 -4.733 -10.469 1.00 84.06 297 LEU A C 1
ATOM 2393 O O . LEU A 1 297 ? 25.662 -4.649 -9.493 1.00 84.06 297 LEU A O 1
ATOM 2397 N N . ARG A 1 298 ? 27.154 -3.686 -10.838 1.00 86.88 298 ARG A N 1
ATOM 2398 C CA . ARG A 1 298 ? 27.162 -2.419 -10.074 1.00 86.88 298 ARG A CA 1
ATOM 2399 C C . ARG A 1 298 ? 27.067 -1.206 -10.975 1.00 86.88 298 ARG A C 1
ATOM 2401 O O . ARG A 1 298 ? 27.751 -1.134 -11.988 1.00 86.88 298 ARG A O 1
ATOM 2408 N N . ILE A 1 299 ? 26.259 -0.236 -10.536 1.00 85.56 299 ILE A N 1
ATOM 2409 C CA . ILE A 1 299 ? 26.073 1.034 -11.231 1.00 85.56 299 ILE A CA 1
ATOM 2410 C C . ILE A 1 299 ? 26.287 2.241 -10.319 1.00 85.56 299 ILE A C 1
ATOM 2412 O O . ILE A 1 299 ? 25.951 2.207 -9.138 1.00 85.56 299 ILE A O 1
ATOM 2416 N N . ASP A 1 300 ? 26.792 3.344 -10.876 1.00 83.25 300 ASP A N 1
ATOM 2417 C CA . ASP A 1 300 ? 27.133 4.546 -10.095 1.00 83.25 300 ASP A CA 1
ATOM 2418 C C . ASP A 1 300 ? 25.892 5.209 -9.483 1.00 83.25 300 ASP A C 1
ATOM 2420 O O . ASP A 1 300 ? 25.924 5.736 -8.372 1.00 83.25 300 ASP A O 1
ATOM 2424 N N . ASN A 1 301 ? 24.770 5.156 -10.208 1.00 83.06 301 ASN A N 1
ATOM 2425 C CA . ASN A 1 301 ? 23.502 5.758 -9.796 1.00 83.06 301 ASN A CA 1
ATOM 2426 C C . ASN A 1 301 ? 22.741 4.917 -8.754 1.00 83.06 301 ASN A C 1
ATOM 2428 O O . ASN A 1 301 ? 21.690 5.349 -8.280 1.00 83.06 301 ASN A O 1
ATOM 2432 N N . TRP A 1 302 ? 23.257 3.739 -8.390 1.00 90.06 302 TRP A N 1
ATOM 2433 C CA . TRP A 1 302 ? 22.719 2.877 -7.338 1.00 90.06 302 TRP A CA 1
ATOM 2434 C C . TRP A 1 302 ? 23.849 2.412 -6.407 1.00 90.06 302 TRP A C 1
ATOM 2436 O O . TRP A 1 302 ? 24.348 1.291 -6.524 1.00 90.06 302 TRP A O 1
ATOM 2446 N N . PRO A 1 303 ? 24.299 3.281 -5.483 1.00 88.75 303 PRO A N 1
ATOM 2447 C CA . PRO A 1 303 ? 25.351 2.930 -4.538 1.00 88.75 303 PRO A CA 1
ATOM 2448 C C . PRO A 1 303 ? 24.936 1.758 -3.645 1.00 88.75 303 PRO A C 1
ATOM 2450 O O . PRO A 1 303 ? 23.771 1.653 -3.272 1.00 88.75 303 PRO A O 1
ATOM 2453 N N . GLY A 1 304 ? 25.900 0.948 -3.192 1.00 88.06 304 GLY A N 1
ATOM 2454 C CA . GLY A 1 304 ? 25.634 -0.227 -2.342 1.00 88.06 304 GLY A CA 1
ATOM 2455 C C . GLY A 1 304 ? 24.870 0.071 -1.041 1.00 88.06 304 GLY A C 1
ATOM 2456 O O . GLY A 1 304 ? 24.168 -0.792 -0.530 1.00 88.06 304 GLY A O 1
ATOM 2457 N N . LYS A 1 305 ? 24.902 1.317 -0.552 1.00 90.50 305 LYS A N 1
ATOM 2458 C CA . LYS A 1 305 ? 24.059 1.769 0.568 1.00 90.50 305 LYS A CA 1
ATOM 2459 C C . LYS A 1 305 ? 22.556 1.592 0.294 1.00 90.50 305 LYS A C 1
ATOM 2461 O O . LYS A 1 305 ? 21.776 1.393 1.218 1.00 90.50 305 LYS A O 1
ATOM 2466 N N . ASN A 1 306 ? 22.130 1.654 -0.965 1.00 92.38 306 ASN A N 1
ATOM 2467 C CA . ASN A 1 306 ? 20.739 1.408 -1.329 1.00 92.38 306 ASN A CA 1
ATOM 2468 C C . ASN A 1 306 ? 20.356 -0.070 -1.153 1.00 92.38 306 ASN A C 1
ATOM 2470 O O . ASN A 1 306 ? 19.248 -0.351 -0.701 1.00 92.38 306 ASN A O 1
ATOM 2474 N N . ASP A 1 307 ? 21.278 -1.003 -1.409 1.00 93.50 307 ASP A N 1
ATOM 2475 C CA . ASP A 1 307 ? 21.072 -2.433 -1.135 1.00 93.50 307 ASP A CA 1
ATOM 2476 C C . ASP A 1 307 ? 20.957 -2.693 0.376 1.00 93.50 307 ASP A C 1
ATOM 2478 O O . ASP A 1 307 ? 20.151 -3.522 0.809 1.00 93.50 307 ASP A O 1
ATOM 2482 N N . GLU A 1 308 ? 21.707 -1.946 1.197 1.00 93.12 308 GLU A N 1
ATOM 2483 C CA . GLU A 1 308 ? 21.575 -1.980 2.661 1.00 93.12 308 GLU A CA 1
ATOM 2484 C C . GLU A 1 308 ? 20.175 -1.533 3.106 1.00 93.12 308 GLU A C 1
ATOM 2486 O O . GLU A 1 308 ? 19.583 -2.180 3.966 1.00 93.12 308 GLU A O 1
ATOM 2491 N N . PHE A 1 309 ? 19.600 -0.487 2.495 1.00 92.75 309 PHE A N 1
ATOM 2492 C CA . PHE A 1 309 ? 18.221 -0.069 2.783 1.00 92.75 309 PHE A CA 1
ATOM 2493 C C . PHE A 1 309 ? 17.191 -1.134 2.382 1.00 92.75 309 PHE A C 1
ATOM 2495 O O . PHE A 1 309 ? 16.276 -1.414 3.156 1.00 92.75 309 PHE A O 1
ATOM 2502 N N . MET A 1 310 ? 17.351 -1.770 1.215 1.00 95.69 310 MET A N 1
ATOM 2503 C CA . MET A 1 310 ? 16.482 -2.882 0.799 1.00 95.69 310 MET A CA 1
ATOM 2504 C C . MET A 1 310 ? 16.573 -4.067 1.769 1.00 95.69 310 MET A C 1
ATOM 2506 O O . MET A 1 310 ? 15.559 -4.678 2.113 1.00 95.69 310 MET A O 1
ATOM 2510 N N . THR A 1 311 ? 17.784 -4.374 2.237 1.00 96.44 311 THR A N 1
ATOM 2511 C CA . THR A 1 311 ? 18.034 -5.445 3.209 1.00 96.44 311 THR A CA 1
ATOM 2512 C C . THR A 1 311 ? 17.411 -5.113 4.562 1.00 96.44 311 THR A C 1
ATOM 2514 O O . THR A 1 311 ? 16.678 -5.935 5.105 1.00 96.44 311 THR A O 1
ATOM 2517 N N . ALA A 1 312 ? 17.605 -3.889 5.061 1.00 95.12 312 ALA A N 1
ATOM 2518 C CA . ALA A 1 312 ? 17.013 -3.423 6.311 1.00 95.12 312 ALA A CA 1
ATOM 2519 C C . ALA A 1 312 ? 15.479 -3.482 6.279 1.00 95.12 312 ALA A C 1
ATOM 2521 O O . ALA A 1 312 ? 14.863 -3.928 7.243 1.00 95.12 312 ALA A O 1
ATOM 2522 N N . PHE A 1 313 ? 14.861 -3.112 5.154 1.00 95.00 313 PHE A N 1
ATOM 2523 C CA . PHE A 1 313 ? 13.416 -3.243 4.972 1.00 95.00 313 PHE A CA 1
ATOM 2524 C C . PHE A 1 313 ? 12.957 -4.715 4.990 1.00 95.00 313 PHE A C 1
ATOM 2526 O O . PHE A 1 313 ? 11.987 -5.062 5.663 1.00 95.00 313 PHE A O 1
ATOM 2533 N N . SER A 1 314 ? 13.686 -5.619 4.326 1.00 96.19 314 SER A N 1
ATOM 2534 C CA . SER A 1 314 ? 13.425 -7.068 4.394 1.00 96.19 314 SER A CA 1
ATOM 2535 C C . SER A 1 314 ? 13.576 -7.635 5.818 1.00 96.19 314 SER A C 1
ATOM 2537 O O . SER A 1 314 ? 12.803 -8.513 6.224 1.00 96.19 314 SER A O 1
ATOM 2539 N N . ASP A 1 315 ? 14.544 -7.136 6.587 1.00 95.38 315 ASP A N 1
ATOM 2540 C CA . ASP A 1 315 ? 14.759 -7.511 7.988 1.00 95.38 315 ASP A CA 1
ATOM 2541 C C . ASP A 1 315 ? 13.663 -6.958 8.906 1.00 95.38 315 ASP A C 1
ATOM 2543 O O . ASP A 1 315 ? 13.247 -7.634 9.848 1.00 95.38 315 ASP A O 1
ATOM 2547 N N . GLU A 1 316 ? 13.133 -5.772 8.610 1.00 93.56 316 GLU A N 1
ATOM 2548 C CA . GLU A 1 316 ? 11.999 -5.187 9.322 1.00 93.56 316 GLU A CA 1
ATOM 2549 C C . GLU A 1 316 ? 10.736 -6.045 9.161 1.00 93.56 316 GLU A C 1
ATOM 2551 O O . GLU A 1 316 ? 10.095 -6.392 10.157 1.00 93.56 316 GLU A O 1
ATOM 2556 N N . ILE A 1 317 ? 10.435 -6.486 7.933 1.00 95.00 317 ILE A N 1
ATOM 2557 C CA . ILE A 1 317 ? 9.343 -7.435 7.655 1.00 95.00 317 ILE A CA 1
ATOM 2558 C C . ILE A 1 317 ? 9.576 -8.756 8.402 1.00 95.00 317 ILE A C 1
ATOM 2560 O O . ILE A 1 317 ? 8.660 -9.299 9.028 1.00 95.00 317 ILE A O 1
ATOM 2564 N N . MET A 1 318 ? 10.810 -9.277 8.370 1.00 94.94 318 MET A N 1
ATOM 2565 C CA . MET A 1 318 ? 11.167 -10.501 9.090 1.00 94.94 318 MET A CA 1
ATOM 2566 C C . MET A 1 318 ? 10.918 -10.351 10.594 1.00 94.94 318 MET A C 1
ATOM 2568 O O . MET A 1 318 ? 10.373 -11.258 11.225 1.00 94.94 318 MET A O 1
ATOM 2572 N N . HIS A 1 319 ? 11.319 -9.221 11.173 1.00 92.75 319 HIS A N 1
ATOM 2573 C CA . HIS A 1 319 ? 11.194 -8.956 12.598 1.00 92.75 319 HIS A CA 1
ATOM 2574 C C . HIS A 1 319 ? 9.736 -8.807 13.030 1.00 92.75 319 HIS A C 1
ATOM 2576 O O . HIS A 1 319 ? 9.328 -9.480 13.972 1.00 92.75 319 HIS A O 1
ATOM 2582 N N . TRP A 1 320 ? 8.965 -7.947 12.359 1.00 91.56 320 TRP A N 1
ATOM 2583 C CA . TRP A 1 320 ? 7.624 -7.571 12.809 1.00 91.56 320 TRP A CA 1
ATOM 2584 C C . TRP A 1 320 ? 6.543 -8.586 12.470 1.00 91.56 320 TRP A C 1
ATOM 2586 O O . TRP A 1 320 ? 5.599 -8.735 13.243 1.00 91.56 320 TRP A O 1
ATOM 2596 N N . ILE A 1 321 ? 6.686 -9.297 11.352 1.00 92.75 321 ILE A N 1
ATOM 2597 C CA . ILE A 1 321 ? 5.632 -10.172 10.834 1.00 92.75 321 ILE A CA 1
ATOM 2598 C C . ILE A 1 321 ? 6.049 -11.630 10.983 1.00 92.75 321 ILE A C 1
ATOM 2600 O O . ILE A 1 321 ? 5.397 -12.386 11.697 1.00 92.75 321 ILE A O 1
ATOM 2604 N N . ILE A 1 322 ? 7.163 -12.028 10.363 1.00 91.81 322 ILE A N 1
ATOM 2605 C CA . ILE A 1 322 ? 7.529 -13.449 10.248 1.00 91.81 322 ILE A CA 1
ATOM 2606 C C . ILE A 1 322 ? 7.996 -14.043 11.586 1.00 91.81 322 ILE A C 1
ATOM 2608 O O . ILE A 1 322 ? 7.683 -15.193 11.895 1.00 91.81 322 ILE A O 1
ATOM 2612 N N . SER A 1 323 ? 8.714 -13.268 12.403 1.00 91.06 323 SER A N 1
ATOM 2613 C CA . SER A 1 323 ? 9.309 -13.744 13.663 1.00 91.06 323 SER A CA 1
ATOM 2614 C C . SER A 1 323 ? 8.346 -13.773 14.856 1.00 91.06 323 SER A C 1
ATOM 2616 O O . SER A 1 323 ? 8.729 -14.269 15.915 1.00 91.06 323 SER A O 1
ATOM 2618 N N . ASP A 1 324 ? 7.120 -13.257 14.706 1.00 90.44 324 ASP A N 1
ATOM 2619 C CA . ASP A 1 324 ? 6.104 -13.168 15.769 1.00 90.44 324 ASP A CA 1
ATOM 2620 C C . ASP A 1 324 ? 6.648 -12.532 17.074 1.00 90.44 324 ASP A C 1
ATOM 2622 O O . ASP A 1 324 ? 6.710 -13.175 18.136 1.00 90.44 324 ASP A O 1
ATOM 2626 N N . PRO A 1 325 ? 7.092 -11.259 17.022 1.00 87.94 325 PRO A N 1
ATOM 2627 C CA . PRO A 1 325 ? 7.724 -10.601 18.163 1.00 87.94 325 PRO A CA 1
ATOM 2628 C C . PRO A 1 325 ? 6.732 -10.390 19.310 1.00 87.94 325 PRO A C 1
ATOM 2630 O O . PRO A 1 325 ? 7.135 -10.343 20.471 1.00 87.94 325 PRO A O 1
ATOM 2633 N N . HIS A 1 326 ? 5.434 -10.327 19.002 1.00 86.38 326 HIS A N 1
ATOM 2634 C CA . HIS A 1 326 ? 4.360 -10.239 19.984 1.00 86.38 326 HIS A CA 1
ATOM 2635 C C . HIS A 1 326 ? 4.372 -11.452 20.920 1.00 86.38 326 HIS A C 1
ATOM 2637 O O . HIS A 1 326 ? 4.513 -11.321 22.141 1.00 86.38 326 HIS A O 1
ATOM 2643 N N . ARG A 1 327 ? 4.354 -12.659 20.350 1.00 88.00 327 ARG A N 1
ATOM 2644 C CA . ARG A 1 327 ? 4.437 -13.892 21.133 1.00 88.00 327 ARG A CA 1
ATOM 2645 C C . ARG A 1 327 ? 5.766 -14.019 21.871 1.00 88.00 327 ARG A C 1
ATOM 2647 O O . ARG A 1 327 ? 5.802 -14.562 22.979 1.00 88.00 327 ARG A O 1
ATOM 2654 N N . ALA A 1 328 ? 6.862 -13.522 21.296 1.00 87.31 328 ALA A N 1
ATOM 2655 C CA . ALA A 1 328 ? 8.146 -13.450 21.989 1.00 87.31 328 ALA A CA 1
ATOM 2656 C C . ALA A 1 328 ? 8.078 -12.533 23.227 1.00 87.31 328 ALA A C 1
ATOM 2658 O O . ALA A 1 328 ? 8.521 -12.941 24.303 1.00 87.31 328 ALA A O 1
ATOM 2659 N N . ALA A 1 329 ? 7.455 -11.357 23.117 1.00 85.44 329 ALA A N 1
ATOM 2660 C CA . ALA A 1 329 ? 7.231 -10.443 24.237 1.00 85.44 329 ALA A CA 1
ATOM 2661 C C . ALA A 1 329 ? 6.329 -11.070 25.317 1.00 85.44 329 ALA A C 1
ATOM 2663 O O . ALA A 1 329 ? 6.651 -11.011 26.504 1.00 85.44 329 ALA A O 1
ATOM 2664 N N . ALA A 1 330 ? 5.260 -11.775 24.928 1.00 83.88 330 ALA A N 1
ATOM 2665 C CA . ALA A 1 330 ? 4.399 -12.502 25.865 1.00 83.88 330 ALA A CA 1
ATOM 2666 C C . ALA A 1 330 ? 5.171 -13.561 26.685 1.00 83.88 330 ALA A C 1
ATOM 2668 O O . ALA A 1 330 ? 4.922 -13.717 27.886 1.00 83.88 330 ALA A O 1
ATOM 2669 N N . ARG A 1 331 ? 6.151 -14.249 26.072 1.00 86.25 331 ARG A N 1
ATOM 2670 C CA . ARG A 1 331 ? 7.066 -15.166 26.785 1.00 86.25 331 ARG A CA 1
ATOM 2671 C C . ARG A 1 331 ? 7.986 -14.425 27.750 1.00 86.25 331 ARG A C 1
ATOM 2673 O O . ARG A 1 331 ? 8.165 -14.882 28.877 1.00 86.25 331 ARG A O 1
ATOM 2680 N N . GLN A 1 332 ? 8.561 -13.298 27.329 1.00 85.75 332 GLN A N 1
ATOM 2681 C CA . GLN A 1 332 ? 9.455 -12.492 28.170 1.00 85.75 332 GLN A CA 1
ATOM 2682 C C . GLN A 1 332 ? 8.739 -11.957 29.415 1.00 85.75 332 GLN A C 1
ATOM 2684 O O . GLN A 1 332 ? 9.303 -11.975 30.508 1.00 85.75 332 GLN A O 1
ATOM 2689 N N . LEU A 1 333 ? 7.465 -11.585 29.271 1.00 82.62 333 LEU A N 1
ATOM 2690 C CA . LEU A 1 333 ? 6.591 -11.164 30.367 1.00 82.62 333 LEU A CA 1
ATOM 2691 C C . LEU A 1 333 ? 6.056 -12.331 31.221 1.00 82.62 333 LEU A C 1
ATOM 2693 O O . LEU A 1 333 ? 5.270 -12.102 32.136 1.00 82.62 333 LEU A O 1
ATOM 2697 N N . LYS A 1 334 ? 6.475 -13.578 30.953 1.00 83.88 334 LYS A N 1
ATOM 2698 C CA . LYS A 1 334 ? 6.090 -14.791 31.699 1.00 83.88 334 LYS A CA 1
ATOM 2699 C C . LYS A 1 334 ? 4.571 -14.973 31.831 1.00 83.88 334 LYS A C 1
ATOM 2701 O O . LYS A 1 334 ? 4.079 -15.398 32.878 1.00 83.88 334 LYS A O 1
ATOM 2706 N N . ARG A 1 335 ? 3.815 -14.660 30.772 1.00 79.44 335 ARG A N 1
ATOM 2707 C CA . ARG A 1 335 ? 2.356 -14.840 30.771 1.00 79.44 335 ARG A CA 1
ATOM 2708 C C . ARG A 1 335 ? 1.992 -16.307 30.990 1.00 79.44 335 ARG A C 1
ATOM 2710 O O . ARG A 1 335 ? 2.539 -17.192 30.338 1.00 79.44 335 ARG A O 1
ATOM 2717 N N . LYS A 1 336 ? 1.042 -16.547 31.900 1.00 78.62 336 LYS A N 1
ATOM 2718 C CA . LYS A 1 336 ? 0.565 -17.894 32.253 1.00 78.62 336 LYS A CA 1
ATOM 2719 C C . LYS A 1 336 ? -0.048 -18.614 31.050 1.00 78.62 336 LYS A C 1
ATOM 2721 O O . LYS A 1 336 ? 0.260 -19.777 30.816 1.00 78.62 336 LYS A O 1
ATOM 2726 N N . ASN A 1 337 ? -0.874 -17.900 30.287 1.00 79.44 337 ASN A N 1
ATOM 2727 C CA . ASN A 1 337 ? -1.475 -18.391 29.054 1.00 79.44 337 ASN A CA 1
ATOM 2728 C C . A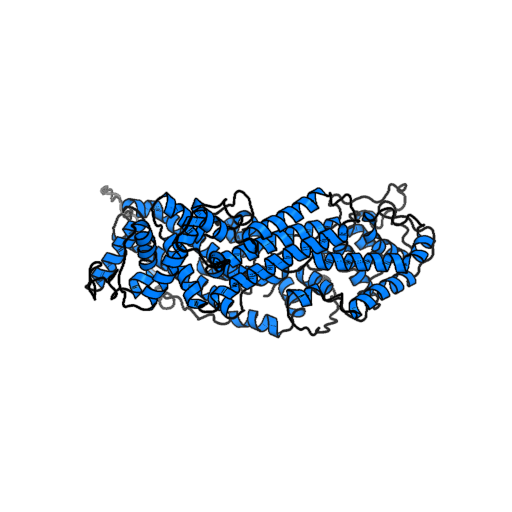SN A 1 337 ? -0.745 -17.738 27.887 1.00 79.44 337 ASN A C 1
ATOM 2730 O O . ASN A 1 337 ? -0.873 -16.531 27.673 1.00 79.44 337 ASN A O 1
ATOM 2734 N N . LEU A 1 338 ? 0.067 -18.526 27.183 1.00 83.75 338 LEU A N 1
ATOM 2735 C CA . LEU A 1 338 ? 0.772 -18.046 26.006 1.00 83.75 338 LEU A CA 1
ATOM 2736 C C . LEU A 1 338 ? -0.136 -18.196 24.778 1.00 83.75 338 LEU A C 1
ATOM 2738 O O . LEU A 1 338 ? -0.623 -19.305 24.543 1.00 83.75 338 LEU A O 1
ATOM 2742 N N . PRO A 1 339 ? -0.323 -17.139 23.972 1.00 86.44 339 PRO A N 1
ATOM 2743 C CA . PRO A 1 339 ? -1.105 -17.245 22.752 1.00 86.44 339 PRO A CA 1
ATOM 2744 C C . PRO A 1 339 ? -0.476 -18.220 21.741 1.00 86.44 339 PRO A C 1
ATOM 2746 O O . PRO A 1 339 ? 0.735 -18.516 21.755 1.00 86.44 339 PRO A O 1
ATOM 2749 N N . GLY A 1 340 ? -1.321 -18.717 20.836 1.00 90.44 340 GLY A N 1
ATOM 2750 C CA . GLY A 1 340 ? -0.890 -19.473 19.662 1.00 90.44 340 GLY A CA 1
ATOM 2751 C C . GLY A 1 340 ? 0.024 -18.649 1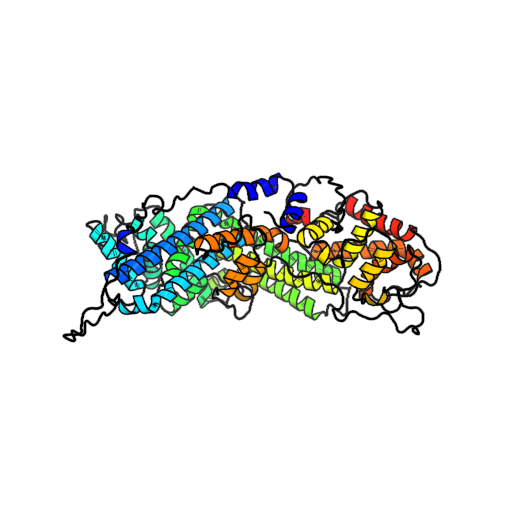8.736 1.00 90.44 340 GLY A C 1
ATOM 2752 O O . GLY A 1 340 ? 0.147 -17.435 18.904 1.00 90.44 340 GLY A O 1
ATOM 2753 N N . PRO A 1 341 ? 0.704 -19.287 17.765 1.00 92.75 341 PRO A N 1
ATOM 2754 C CA . PRO A 1 341 ? 1.521 -18.575 16.782 1.00 92.75 341 PRO A CA 1
ATOM 2755 C C . PRO A 1 341 ? 0.720 -17.500 16.039 1.00 92.75 341 PRO A C 1
ATOM 2757 O O . PRO A 1 341 ? -0.359 -17.789 15.520 1.00 92.75 341 PRO A O 1
ATOM 2760 N N . TYR A 1 342 ? 1.276 -16.293 15.953 1.00 93.50 342 TYR A N 1
ATOM 2761 C CA . TYR A 1 342 ? 0.710 -15.146 15.241 1.00 93.50 342 TYR A CA 1
ATOM 2762 C C . TYR A 1 342 ? -0.688 -14.727 15.716 1.00 93.50 342 TYR A C 1
ATOM 2764 O O . TYR A 1 342 ? -1.400 -14.055 14.977 1.00 93.50 342 TYR A O 1
ATOM 2772 N N . TYR A 1 343 ? -1.098 -15.115 16.931 1.00 93.25 343 TYR A N 1
ATOM 2773 C CA . TYR A 1 343 ? -2.464 -14.908 17.426 1.00 93.25 343 TYR A CA 1
ATOM 2774 C C . TYR A 1 343 ? -2.929 -13.455 17.289 1.00 93.25 343 TYR A C 1
ATOM 2776 O O . TYR A 1 343 ? -4.017 -13.225 16.780 1.00 93.25 343 TYR A O 1
ATOM 2784 N N . PHE A 1 344 ? -2.085 -12.483 17.651 1.00 91.50 344 PHE A N 1
ATOM 2785 C CA . PHE A 1 344 ? -2.445 -11.068 17.560 1.00 91.50 344 PHE A CA 1
ATOM 2786 C C . PHE A 1 344 ? -2.830 -10.653 16.131 1.00 91.50 344 PHE A C 1
ATOM 2788 O O . PHE A 1 344 ? -3.902 -10.097 15.930 1.00 91.50 344 PHE A O 1
ATOM 2795 N N . PHE A 1 345 ? -2.026 -11.004 15.122 1.00 93.88 345 PHE A N 1
ATOM 2796 C CA . PHE A 1 345 ? -2.370 -10.724 13.723 1.00 93.88 345 PHE A CA 1
ATOM 2797 C C . PHE A 1 345 ? -3.558 -11.554 13.229 1.00 93.88 345 PHE A C 1
ATOM 2799 O O . PHE A 1 345 ? -4.439 -11.026 12.556 1.00 93.88 345 PHE A O 1
ATOM 2806 N N . ARG A 1 346 ? -3.625 -12.839 13.597 1.00 95.56 346 ARG A N 1
ATOM 2807 C CA . ARG A 1 346 ? -4.741 -13.726 13.228 1.00 95.56 346 ARG A CA 1
ATOM 2808 C C . ARG A 1 346 ? -6.083 -13.265 13.784 1.00 95.56 346 ARG A C 1
ATOM 2810 O O . ARG A 1 346 ? -7.101 -13.645 13.232 1.00 95.56 346 ARG A O 1
ATOM 2817 N N . GLN A 1 347 ? -6.085 -12.469 14.852 1.00 94.56 347 GLN A N 1
ATOM 2818 C CA . GLN A 1 347 ? -7.282 -11.889 15.459 1.00 94.56 347 GLN A CA 1
ATOM 2819 C C . GLN A 1 347 ? -7.458 -10.401 15.127 1.00 94.56 347 GLN A C 1
ATOM 2821 O O . GLN A 1 347 ? -8.334 -9.756 15.699 1.00 94.56 347 GLN A O 1
ATOM 2826 N N . HIS A 1 348 ? -6.649 -9.819 14.235 1.00 95.56 348 HIS A N 1
ATOM 2827 C CA . HIS A 1 348 ? -6.693 -8.380 13.968 1.00 95.56 348 HIS A CA 1
ATOM 2828 C C . HIS A 1 348 ? -6.627 -8.044 12.466 1.00 95.56 348 HIS A C 1
ATOM 2830 O O . HIS A 1 348 ? -5.642 -7.466 11.996 1.00 95.56 348 HIS A O 1
ATOM 2836 N N . PRO A 1 349 ? -7.707 -8.317 11.702 1.00 97.38 349 PRO A N 1
ATOM 2837 C CA . PRO A 1 349 ? -7.751 -8.066 10.259 1.00 97.38 349 PRO A CA 1
ATOM 2838 C C . PRO A 1 349 ? -7.426 -6.630 9.863 1.00 97.38 349 PRO A C 1
ATOM 2840 O O . PRO A 1 349 ? -6.683 -6.393 8.910 1.00 97.38 349 PRO A O 1
ATOM 2843 N N . TRP A 1 350 ? -7.923 -5.671 10.643 1.00 96.06 350 TRP A N 1
ATOM 2844 C CA . TRP A 1 350 ? -7.645 -4.256 10.439 1.00 96.06 350 TRP A CA 1
ATOM 2845 C C . TRP A 1 350 ? -6.137 -3.946 10.461 1.00 96.06 350 TRP A C 1
ATOM 2847 O O . TRP A 1 350 ? -5.616 -3.383 9.495 1.00 96.06 350 TRP A O 1
ATOM 2857 N N . LEU A 1 351 ? -5.406 -4.386 11.488 1.00 94.75 351 LEU A N 1
ATOM 2858 C CA . LEU A 1 351 ? -3.959 -4.195 11.569 1.00 94.75 351 LEU A CA 1
ATOM 2859 C C . LEU A 1 351 ? -3.219 -4.938 10.446 1.00 94.75 351 LEU A C 1
ATOM 2861 O O . LEU A 1 351 ? -2.252 -4.407 9.897 1.00 94.75 351 LEU A O 1
ATOM 2865 N N . CYS A 1 352 ? -3.687 -6.130 10.053 1.00 97.19 352 CYS A N 1
ATOM 2866 C CA . CYS A 1 352 ? -3.104 -6.857 8.924 1.00 97.19 352 CYS A CA 1
ATOM 2867 C C . CYS A 1 352 ? -3.130 -6.043 7.625 1.00 97.19 352 CYS A C 1
ATOM 2869 O O . CYS A 1 352 ? -2.124 -6.006 6.917 1.00 97.19 352 CYS A O 1
ATOM 2871 N N . GLY A 1 353 ? -4.239 -5.365 7.319 1.00 96.38 353 GLY A N 1
ATOM 2872 C CA . GLY A 1 353 ? -4.322 -4.529 6.119 1.00 96.38 353 GLY A CA 1
ATOM 2873 C C . GLY A 1 353 ? -3.467 -3.266 6.173 1.00 96.38 353 GLY A C 1
ATOM 2874 O O . GLY A 1 353 ? -2.902 -2.889 5.149 1.00 96.38 353 GLY A O 1
ATOM 2875 N N . LEU A 1 354 ? -3.283 -2.650 7.349 1.00 94.50 354 LEU A N 1
ATOM 2876 C CA . LEU A 1 354 ? -2.341 -1.529 7.486 1.00 94.50 354 LEU A CA 1
ATOM 2877 C C . LEU A 1 354 ? -0.892 -1.973 7.267 1.00 94.50 354 LEU A C 1
ATOM 2879 O O . LEU A 1 354 ? -0.139 -1.293 6.574 1.00 94.50 354 LEU A O 1
ATOM 2883 N N . TRP A 1 355 ? -0.508 -3.136 7.795 1.00 95.06 355 TRP A N 1
ATOM 2884 C CA . TRP A 1 355 ? 0.810 -3.711 7.527 1.00 95.06 355 TRP A CA 1
ATOM 2885 C C . TRP A 1 355 ? 0.989 -4.106 6.060 1.00 95.06 355 TRP A C 1
ATOM 2887 O O . TRP A 1 355 ? 2.051 -3.864 5.489 1.00 95.06 355 TRP A O 1
ATOM 2897 N N . LYS A 1 356 ? -0.048 -4.661 5.421 1.00 95.75 356 LYS A N 1
ATOM 2898 C CA . LYS A 1 356 ? -0.037 -4.971 3.984 1.00 95.75 356 LYS A CA 1
ATOM 2899 C C . LYS A 1 356 ? 0.213 -3.702 3.160 1.00 95.75 356 LYS A C 1
ATOM 2901 O O . LYS A 1 356 ? 1.107 -3.701 2.317 1.00 95.75 356 LYS A O 1
ATOM 2906 N N . TYR A 1 357 ? -0.489 -2.612 3.477 1.00 95.31 357 TYR A N 1
ATOM 2907 C CA . TYR A 1 357 ? -0.265 -1.298 2.871 1.00 95.31 357 TYR A CA 1
ATOM 2908 C C . TYR A 1 357 ? 1.169 -0.800 3.078 1.00 95.31 357 TYR A C 1
ATOM 2910 O O . TYR A 1 357 ? 1.833 -0.448 2.104 1.00 95.31 357 TYR A O 1
ATOM 2918 N N . TYR A 1 358 ? 1.656 -0.815 4.326 1.00 94.81 358 TYR A N 1
ATOM 2919 C CA . TYR A 1 358 ? 3.010 -0.381 4.676 1.00 94.81 358 TYR A CA 1
ATOM 2920 C C . TYR A 1 358 ? 4.066 -1.101 3.824 1.00 94.81 358 TYR A C 1
ATOM 2922 O O . TYR A 1 358 ? 4.954 -0.467 3.257 1.00 94.81 358 TYR A O 1
ATOM 2930 N N . ILE A 1 359 ? 3.941 -2.423 3.664 1.00 94.88 359 ILE A N 1
ATOM 2931 C CA . ILE A 1 359 ? 4.880 -3.207 2.855 1.00 94.88 359 ILE A CA 1
ATOM 2932 C C . ILE A 1 359 ? 4.811 -2.802 1.379 1.00 94.88 359 ILE A C 1
ATOM 2934 O O . ILE A 1 359 ? 5.844 -2.577 0.748 1.00 94.88 359 ILE A O 1
ATOM 2938 N N . GLN A 1 360 ? 3.604 -2.703 0.821 1.00 93.94 360 GLN A N 1
ATOM 2939 C CA . GLN A 1 360 ? 3.415 -2.429 -0.603 1.00 93.94 360 GLN A CA 1
ATOM 2940 C C . GLN A 1 360 ? 3.863 -1.014 -0.995 1.00 93.94 360 GLN A C 1
ATOM 2942 O O . GLN A 1 360 ? 4.537 -0.850 -2.012 1.00 93.94 360 GLN A O 1
ATOM 2947 N N . ILE A 1 361 ? 3.551 0.004 -0.186 1.00 93.56 361 ILE A N 1
ATOM 2948 C CA . ILE A 1 361 ? 3.912 1.399 -0.485 1.00 93.56 361 ILE A CA 1
ATOM 2949 C C . ILE A 1 361 ? 5.428 1.629 -0.392 1.00 93.56 361 ILE A C 1
ATOM 2951 O O . ILE A 1 361 ? 6.008 2.327 -1.232 1.00 93.56 361 ILE A O 1
ATOM 2955 N N . GLN A 1 362 ? 6.096 0.985 0.572 1.00 92.75 362 GLN A N 1
ATOM 2956 C CA . GLN A 1 362 ? 7.555 1.011 0.690 1.00 92.75 362 GLN A CA 1
ATOM 2957 C C . GLN A 1 362 ? 8.215 0.274 -0.474 1.00 92.75 362 GLN A C 1
ATOM 2959 O O . GLN A 1 362 ? 9.092 0.833 -1.134 1.00 92.75 362 GLN A O 1
ATOM 2964 N N . LEU A 1 363 ? 7.736 -0.934 -0.800 1.00 93.75 363 LEU A N 1
ATOM 2965 C CA . LEU A 1 363 ? 8.243 -1.693 -1.940 1.00 93.75 363 LEU A CA 1
ATOM 2966 C C . LEU A 1 363 ? 8.101 -0.904 -3.244 1.00 93.75 363 LEU A C 1
ATOM 2968 O O . LEU A 1 363 ? 9.061 -0.846 -4.009 1.00 93.75 363 LEU A O 1
ATOM 2972 N N . GLN A 1 364 ? 6.953 -0.265 -3.492 1.00 92.94 364 GLN A N 1
ATOM 2973 C CA . GLN A 1 364 ? 6.749 0.544 -4.694 1.00 92.94 364 GLN A CA 1
ATOM 2974 C C . GLN A 1 364 ? 7.769 1.688 -4.764 1.00 92.94 364 GLN A C 1
ATOM 2976 O O . GLN A 1 364 ? 8.439 1.853 -5.782 1.00 92.94 364 GLN A O 1
ATOM 2981 N N . SER A 1 365 ? 7.936 2.438 -3.674 1.00 92.25 365 SER A N 1
ATOM 2982 C CA . SER A 1 365 ? 8.879 3.563 -3.600 1.00 92.25 365 SER A CA 1
ATOM 2983 C C . SER A 1 365 ? 10.312 3.116 -3.914 1.00 92.25 365 SER A C 1
ATOM 2985 O O . SER A 1 365 ? 10.986 3.665 -4.791 1.00 92.25 365 SER A O 1
ATOM 2987 N N . THR A 1 366 ? 10.762 2.049 -3.249 1.00 93.62 366 THR A N 1
ATOM 2988 C CA . THR A 1 366 ? 12.091 1.463 -3.446 1.00 93.62 366 THR A CA 1
ATOM 2989 C C . THR A 1 366 ? 12.269 0.909 -4.857 1.00 93.62 366 THR A C 1
ATOM 2991 O O . THR A 1 366 ? 13.290 1.170 -5.493 1.00 93.62 366 THR A O 1
ATOM 2994 N N . ALA A 1 367 ? 11.282 0.181 -5.380 1.00 95.19 367 ALA A N 1
ATOM 2995 C CA . ALA A 1 367 ? 11.357 -0.424 -6.701 1.00 95.19 367 ALA A CA 1
ATOM 2996 C C . ALA A 1 367 ? 11.368 0.632 -7.814 1.00 95.19 367 ALA A C 1
ATOM 2998 O O . ALA A 1 367 ? 12.102 0.481 -8.786 1.00 95.19 367 ALA A O 1
ATOM 2999 N N . ILE A 1 368 ? 10.635 1.738 -7.667 1.00 94.50 368 ILE A N 1
ATOM 3000 C CA . ILE A 1 368 ? 10.676 2.847 -8.628 1.00 94.50 368 ILE A CA 1
ATOM 3001 C C . ILE A 1 368 ? 12.029 3.547 -8.635 1.00 94.50 368 ILE A C 1
ATOM 3003 O O . ILE A 1 368 ? 12.584 3.784 -9.712 1.00 94.50 368 ILE A O 1
ATOM 3007 N N . ALA A 1 369 ? 12.600 3.825 -7.463 1.00 94.38 369 ALA A N 1
ATOM 3008 C CA . ALA A 1 369 ? 13.964 4.336 -7.382 1.00 94.38 369 ALA A CA 1
ATOM 3009 C C . ALA A 1 369 ? 14.958 3.374 -8.060 1.00 94.38 369 ALA A C 1
ATOM 3011 O O . ALA A 1 369 ? 15.799 3.814 -8.847 1.00 94.38 369 ALA A O 1
ATOM 3012 N N . PHE A 1 370 ? 14.801 2.066 -7.824 1.00 94.88 370 PHE A N 1
ATOM 3013 C CA . PHE A 1 370 ? 15.625 1.014 -8.415 1.00 94.88 370 PHE A CA 1
ATOM 3014 C C . PHE A 1 370 ? 15.546 1.031 -9.947 1.00 94.88 370 PHE A C 1
ATOM 3016 O O . PHE A 1 370 ? 16.545 1.262 -10.627 1.00 94.88 370 PHE A O 1
ATOM 3023 N N . VAL A 1 371 ? 14.358 0.864 -10.534 1.00 93.81 371 VAL A N 1
ATOM 3024 C CA . VAL A 1 371 ? 14.230 0.753 -11.999 1.00 93.81 371 VAL A CA 1
ATOM 3025 C C . VAL A 1 371 ? 14.629 2.029 -12.737 1.00 93.81 371 VAL A C 1
ATOM 3027 O O . VAL A 1 371 ? 15.096 1.943 -13.874 1.00 93.81 371 VAL A O 1
ATOM 3030 N N . ASN A 1 372 ? 14.492 3.194 -12.098 1.00 93.31 372 ASN A N 1
ATOM 3031 C CA . ASN A 1 372 ? 14.966 4.466 -12.636 1.00 93.31 372 ASN A CA 1
ATOM 3032 C C . ASN A 1 372 ? 16.492 4.555 -12.650 1.00 93.31 372 ASN A C 1
ATOM 3034 O O . ASN A 1 372 ? 17.056 5.002 -13.647 1.00 93.31 372 ASN A O 1
ATOM 3038 N N . ALA A 1 373 ? 17.163 4.112 -11.582 1.00 91.75 373 ALA A N 1
ATOM 3039 C CA . ALA A 1 373 ? 18.623 4.097 -11.528 1.00 91.75 373 ALA A CA 1
ATOM 3040 C C . ALA A 1 373 ? 19.213 3.185 -12.614 1.00 91.75 373 ALA A C 1
ATOM 3042 O O . ALA A 1 373 ? 20.160 3.574 -13.297 1.00 91.75 373 ALA A O 1
ATOM 3043 N N . TRP A 1 374 ? 18.603 2.013 -12.820 1.00 91.25 374 TRP A N 1
ATOM 3044 C CA . TRP A 1 374 ? 19.039 1.028 -13.813 1.00 91.25 374 TRP A CA 1
ATOM 3045 C C . TRP A 1 374 ? 18.548 1.312 -15.243 1.00 91.25 374 TRP A C 1
ATOM 3047 O O . TRP A 1 374 ? 19.061 0.727 -16.192 1.00 91.25 374 TRP A O 1
ATOM 3057 N N . GLY A 1 375 ? 17.521 2.146 -15.439 1.00 89.19 375 GLY A N 1
ATOM 3058 C CA . GLY A 1 375 ? 16.975 2.550 -16.749 1.00 89.19 375 GLY A CA 1
ATOM 3059 C C . GLY A 1 375 ? 16.275 1.454 -17.575 1.00 89.19 375 GLY A C 1
ATOM 3060 O O . GLY A 1 375 ? 15.543 1.756 -18.515 1.00 89.19 375 GLY A O 1
ATOM 3061 N N . SER A 1 376 ? 16.474 0.186 -17.218 1.00 90.81 376 SER A N 1
ATOM 3062 C CA . SER A 1 376 ? 15.923 -1.026 -17.849 1.00 90.81 376 SER A CA 1
ATOM 3063 C C . SER A 1 376 ? 14.485 -0.899 -18.380 1.00 90.81 376 SER A C 1
ATOM 3065 O O . SER A 1 376 ? 14.260 -1.069 -19.575 1.00 90.81 376 SER A O 1
ATOM 3067 N N . VAL A 1 377 ? 13.524 -0.564 -17.513 1.00 94.50 377 VAL A N 1
ATOM 3068 C CA . VAL A 1 377 ? 12.091 -0.532 -17.830 1.00 94.50 377 VAL A CA 1
ATOM 3069 C C . VAL A 1 377 ? 11.766 0.559 -18.849 1.00 94.50 377 VAL A C 1
ATOM 3071 O O . VAL A 1 377 ? 11.123 0.290 -19.862 1.00 94.50 377 VAL A O 1
ATOM 3074 N N . MET A 1 378 ? 12.256 1.779 -18.613 1.00 93.19 378 MET A N 1
ATOM 3075 C CA . MET A 1 378 ? 12.031 2.936 -19.487 1.00 93.19 378 MET A CA 1
ATOM 3076 C C . MET A 1 378 ? 12.469 2.631 -20.923 1.00 93.19 378 MET A C 1
ATOM 3078 O O . MET A 1 378 ? 11.713 2.797 -21.882 1.00 93.19 378 MET A O 1
ATOM 3082 N N . TYR A 1 379 ? 13.696 2.138 -21.075 1.00 92.75 379 TYR A N 1
ATOM 3083 C CA . TYR A 1 379 ? 14.298 1.914 -22.383 1.00 92.75 379 TYR A CA 1
ATOM 3084 C C . TYR A 1 379 ? 13.756 0.663 -23.081 1.00 92.75 379 TYR A C 1
ATOM 3086 O O . TYR A 1 379 ? 13.577 0.687 -24.301 1.00 92.75 379 TYR A O 1
ATOM 3094 N N . CYS A 1 380 ? 13.387 -0.380 -22.331 1.00 96.25 380 CYS A N 1
ATOM 3095 C CA . CYS A 1 380 ? 12.641 -1.508 -22.889 1.00 96.25 380 CYS A CA 1
ATOM 3096 C C . CYS A 1 380 ? 11.252 -1.084 -23.385 1.00 96.25 380 CYS A C 1
ATOM 3098 O O . CYS A 1 380 ? 10.818 -1.579 -24.420 1.00 96.25 380 CYS A O 1
ATOM 3100 N N . GLY A 1 381 ? 10.584 -0.125 -22.733 1.00 95.88 381 GLY A N 1
ATOM 3101 C CA . GLY A 1 381 ? 9.321 0.441 -23.223 1.00 95.88 381 GLY A CA 1
ATOM 3102 C C . GLY A 1 381 ? 9.477 1.138 -24.578 1.00 95.88 381 GLY A C 1
ATOM 3103 O O . GLY A 1 381 ? 8.677 0.932 -25.493 1.00 95.88 381 GLY A O 1
ATOM 3104 N N . HIS A 1 382 ? 10.564 1.896 -24.760 1.00 95.69 382 HIS A N 1
ATOM 3105 C CA . HIS A 1 382 ? 10.908 2.470 -26.064 1.00 95.69 382 HIS A CA 1
ATOM 3106 C C . HIS A 1 382 ? 11.149 1.397 -27.130 1.00 95.69 382 HIS A C 1
ATOM 3108 O O . HIS A 1 382 ? 10.641 1.522 -28.249 1.00 95.69 382 HIS A O 1
ATOM 3114 N N . PHE A 1 383 ? 11.921 0.364 -26.789 1.00 96.88 383 PHE A N 1
ATOM 3115 C CA . PHE A 1 383 ? 12.212 -0.754 -27.682 1.00 96.88 383 PHE A CA 1
ATOM 3116 C C . PHE A 1 383 ? 10.939 -1.501 -28.091 1.00 96.88 383 PHE A C 1
ATOM 3118 O O . PHE A 1 383 ? 10.682 -1.662 -29.284 1.00 96.88 383 PHE A O 1
ATOM 3125 N N . TYR A 1 384 ? 10.101 -1.860 -27.118 1.00 96.81 384 TYR A N 1
ATOM 3126 C CA . TYR A 1 384 ? 8.833 -2.546 -27.332 1.00 96.81 384 TYR A CA 1
ATOM 3127 C C . TYR A 1 384 ? 7.903 -1.768 -28.271 1.00 96.81 384 TYR A C 1
ATOM 3129 O O . TYR A 1 384 ? 7.400 -2.320 -29.252 1.00 96.81 384 TYR A O 1
ATOM 3137 N N . ASN A 1 385 ? 7.738 -0.460 -28.045 1.00 95.75 385 ASN A N 1
ATOM 3138 C CA . ASN A 1 385 ? 6.953 0.381 -28.947 1.00 95.75 385 ASN A CA 1
ATOM 3139 C C . ASN A 1 385 ? 7.510 0.353 -30.382 1.00 95.75 385 ASN A C 1
ATOM 3141 O O . ASN A 1 385 ? 6.746 0.216 -31.337 1.00 95.75 385 ASN A O 1
ATOM 3145 N N . ALA A 1 386 ? 8.832 0.458 -30.549 1.00 94.69 386 ALA A N 1
ATOM 3146 C CA . ALA A 1 386 ? 9.453 0.462 -31.870 1.00 94.69 386 ALA A CA 1
ATOM 3147 C C . ALA A 1 386 ? 9.231 -0.857 -32.628 1.00 94.69 386 ALA A C 1
ATOM 3149 O O . ALA A 1 386 ? 8.865 -0.821 -33.804 1.00 94.69 386 ALA A O 1
ATOM 3150 N N . VAL A 1 387 ? 9.392 -2.013 -31.972 1.00 95.12 387 VAL A N 1
ATOM 3151 C CA . VAL A 1 387 ? 9.202 -3.322 -32.625 1.00 95.12 387 VAL A CA 1
ATOM 3152 C C . VAL A 1 387 ? 7.734 -3.614 -32.936 1.00 95.12 387 VAL A C 1
ATOM 3154 O O . VAL A 1 387 ? 7.441 -4.171 -33.996 1.00 95.12 387 VAL A O 1
ATOM 3157 N N . ARG A 1 388 ? 6.797 -3.164 -32.087 1.00 94.50 388 ARG A N 1
ATOM 3158 C CA . ARG A 1 388 ? 5.354 -3.254 -32.365 1.00 94.50 388 ARG A CA 1
ATOM 3159 C C . ARG A 1 388 ? 4.961 -2.388 -33.559 1.00 94.50 388 ARG A C 1
ATOM 3161 O O . ARG A 1 388 ? 4.303 -2.879 -34.472 1.00 94.50 388 ARG A O 1
ATOM 3168 N N . LYS A 1 389 ? 5.417 -1.131 -33.618 1.00 92.44 389 LYS A N 1
ATOM 3169 C CA . LYS A 1 389 ? 5.147 -0.234 -34.760 1.00 92.44 389 LYS A CA 1
ATOM 3170 C C . LYS A 1 389 ? 5.825 -0.694 -36.051 1.00 92.44 389 LYS A C 1
ATOM 3172 O O . LYS A 1 389 ? 5.265 -0.506 -37.127 1.00 92.44 389 LYS A O 1
ATOM 3177 N N . ALA A 1 390 ? 6.978 -1.351 -35.953 1.00 90.50 390 ALA A N 1
ATOM 3178 C CA . ALA A 1 390 ? 7.647 -1.981 -37.088 1.00 90.50 390 ALA A CA 1
ATOM 3179 C C . ALA A 1 390 ? 7.014 -3.320 -37.525 1.00 90.50 390 ALA A C 1
ATOM 3181 O O . ALA A 1 390 ? 7.483 -3.903 -38.500 1.00 90.50 390 ALA A O 1
ATOM 3182 N N . LYS A 1 391 ? 5.968 -3.807 -36.833 1.00 93.12 391 LYS A N 1
ATOM 3183 C CA . LYS A 1 391 ? 5.317 -5.110 -37.075 1.00 93.12 391 LYS A CA 1
ATOM 3184 C C . LYS A 1 391 ? 6.292 -6.296 -37.014 1.00 93.12 391 LYS A C 1
ATOM 3186 O O . LYS A 1 391 ? 6.144 -7.266 -37.748 1.00 93.12 391 LYS A O 1
ATOM 3191 N N . LEU A 1 392 ? 7.298 -6.197 -36.142 1.00 93.56 392 LEU A N 1
ATOM 3192 C CA . LEU A 1 392 ? 8.326 -7.227 -35.939 1.00 93.56 392 LEU A CA 1
ATOM 3193 C C . LEU A 1 392 ? 8.031 -8.150 -34.757 1.00 93.56 392 LEU A C 1
ATOM 3195 O O . LEU A 1 392 ? 8.723 -9.143 -34.581 1.00 93.56 392 LEU A O 1
ATOM 3199 N N . LEU A 1 393 ? 7.025 -7.821 -33.951 1.00 93.25 393 LEU A N 1
ATOM 3200 C CA . LEU A 1 393 ? 6.607 -8.625 -32.815 1.00 93.25 393 LEU A CA 1
ATOM 3201 C C . LEU A 1 393 ? 5.118 -8.975 -32.977 1.00 93.25 393 LEU A C 1
ATOM 3203 O O . LEU A 1 393 ? 4.281 -8.078 -32.831 1.00 93.25 393 LEU A O 1
ATOM 3207 N N . PRO A 1 394 ? 4.786 -10.238 -33.309 1.00 88.12 394 PRO A N 1
ATOM 3208 C CA . PRO A 1 394 ? 3.401 -10.663 -33.512 1.00 88.12 394 PRO A CA 1
ATOM 3209 C C . PRO A 1 394 ? 2.568 -10.640 -32.225 1.00 88.12 394 PRO A C 1
ATOM 3211 O O . PRO A 1 394 ? 1.416 -10.216 -32.248 1.00 88.12 394 PRO A O 1
ATOM 3214 N N . GLN A 1 395 ? 3.148 -11.080 -31.104 1.00 88.56 395 GLN A N 1
ATOM 3215 C CA . GLN A 1 395 ? 2.459 -11.183 -29.814 1.00 88.56 395 GLN A CA 1
ATOM 3216 C C . GLN A 1 395 ? 2.666 -9.930 -28.954 1.00 88.56 395 GLN A C 1
ATOM 3218 O O . GLN A 1 395 ? 3.713 -9.283 -29.004 1.00 88.56 395 GLN A O 1
ATOM 3223 N N . LYS A 1 396 ? 1.669 -9.573 -28.138 1.00 90.69 396 LYS A N 1
ATOM 3224 C CA . LYS A 1 396 ? 1.797 -8.462 -27.184 1.00 90.69 396 LYS A CA 1
ATOM 3225 C C . LYS A 1 396 ? 2.668 -8.897 -26.002 1.00 90.69 396 LYS A C 1
ATOM 3227 O O . LYS A 1 396 ? 2.553 -10.018 -25.518 1.00 90.69 396 LYS A O 1
ATOM 3232 N N . TRP A 1 397 ? 3.520 -7.996 -25.517 1.00 93.44 397 TRP A N 1
ATOM 3233 C CA . TRP A 1 397 ? 4.217 -8.172 -24.245 1.00 93.44 397 TRP A CA 1
ATOM 3234 C C . TRP A 1 397 ? 3.301 -7.680 -23.121 1.00 93.44 397 TRP A C 1
ATOM 3236 O O . TRP A 1 397 ? 3.258 -6.486 -22.825 1.00 93.44 397 TRP A O 1
ATOM 3246 N N . SER A 1 398 ? 2.556 -8.606 -22.519 1.00 90.56 398 SER A N 1
ATOM 3247 C CA . SER A 1 398 ? 1.476 -8.313 -21.573 1.00 90.56 398 SER A CA 1
ATOM 3248 C C . SER A 1 398 ? 1.902 -7.415 -20.406 1.00 90.56 398 SER A C 1
ATOM 3250 O O . SER A 1 398 ? 1.223 -6.427 -20.130 1.00 90.56 398 SER A O 1
ATOM 3252 N N . ASP A 1 399 ? 3.045 -7.685 -19.767 1.00 91.62 399 ASP A N 1
ATOM 3253 C CA . ASP A 1 399 ? 3.522 -6.883 -18.631 1.00 91.62 399 ASP A CA 1
ATOM 3254 C C . ASP A 1 399 ? 3.861 -5.434 -19.037 1.00 91.62 399 ASP A C 1
ATOM 3256 O O . ASP A 1 399 ? 3.595 -4.497 -18.282 1.00 91.62 399 ASP A O 1
ATOM 3260 N N . MET A 1 400 ? 4.401 -5.215 -20.244 1.00 94.25 400 MET A N 1
ATOM 3261 C CA . MET A 1 400 ? 4.683 -3.864 -20.751 1.00 94.25 400 MET A CA 1
ATOM 3262 C C . MET A 1 400 ? 3.409 -3.125 -21.177 1.00 94.25 400 MET A C 1
ATOM 3264 O O . MET A 1 400 ? 3.304 -1.919 -20.959 1.00 94.25 400 MET A O 1
ATOM 3268 N N . GLU A 1 401 ? 2.420 -3.829 -21.736 1.00 91.94 401 GLU A N 1
ATOM 3269 C CA . GLU A 1 401 ? 1.099 -3.245 -22.010 1.00 91.94 401 GLU A CA 1
ATOM 3270 C C . GLU A 1 401 ? 0.402 -2.814 -20.714 1.00 91.94 401 GLU A C 1
ATOM 3272 O O . GLU A 1 401 ? -0.115 -1.699 -20.638 1.00 91.94 401 GLU A O 1
ATOM 3277 N N . LEU A 1 402 ? 0.460 -3.642 -19.663 1.00 88.44 402 LEU A N 1
ATOM 3278 C CA . LEU A 1 402 ? -0.051 -3.272 -18.344 1.00 88.44 402 LEU A CA 1
ATOM 3279 C C . LEU A 1 402 ? 0.703 -2.057 -17.786 1.00 88.44 402 LEU A C 1
ATOM 3281 O O . LEU A 1 402 ? 0.076 -1.120 -17.287 1.00 88.44 402 LEU A O 1
ATOM 3285 N N . ALA A 1 403 ? 2.034 -2.025 -17.911 1.00 91.06 403 ALA A N 1
ATOM 3286 C CA . ALA A 1 403 ? 2.829 -0.874 -17.494 1.00 91.06 403 ALA A CA 1
ATOM 3287 C C . ALA A 1 403 ? 2.385 0.410 -18.219 1.00 91.06 403 ALA A C 1
ATOM 3289 O O . ALA A 1 403 ? 2.196 1.436 -17.566 1.00 91.06 403 ALA A O 1
ATOM 3290 N N . PHE A 1 404 ? 2.143 0.369 -19.535 1.00 90.81 404 PHE A N 1
ATOM 3291 C CA . PHE A 1 404 ? 1.595 1.510 -20.277 1.00 90.81 404 PHE A CA 1
ATOM 3292 C C . PHE A 1 404 ? 0.169 1.875 -19.859 1.00 90.81 404 PHE A C 1
ATOM 3294 O O . PHE A 1 404 ? -0.142 3.064 -19.778 1.00 90.81 404 PHE A O 1
ATOM 3301 N N . ALA A 1 405 ? -0.691 0.897 -19.572 1.00 86.50 405 ALA A N 1
ATOM 3302 C CA . ALA A 1 405 ? -2.063 1.143 -19.134 1.00 86.50 405 ALA A CA 1
ATOM 3303 C C . ALA A 1 405 ? -2.108 1.857 -17.773 1.00 86.50 405 ALA A C 1
ATOM 3305 O O . ALA A 1 405 ? -2.838 2.837 -17.611 1.00 86.50 405 ALA A O 1
ATOM 3306 N N . ILE A 1 406 ? -1.278 1.409 -16.826 1.00 85.19 406 ILE A N 1
ATOM 3307 C CA . ILE A 1 406 ? -1.168 1.971 -15.476 1.00 85.19 406 ILE A CA 1
ATOM 3308 C C . ILE A 1 406 ? -0.526 3.370 -15.502 1.00 85.19 406 ILE A C 1
ATOM 3310 O O . ILE A 1 406 ? -0.994 4.290 -14.833 1.00 85.19 406 ILE A O 1
ATOM 3314 N N . ARG A 1 407 ? 0.566 3.536 -16.255 1.00 83.88 407 ARG A N 1
ATOM 3315 C CA . ARG A 1 407 ? 1.414 4.745 -16.246 1.00 83.88 407 ARG A CA 1
ATOM 3316 C C . ARG A 1 407 ? 0.940 5.840 -17.183 1.00 83.88 407 ARG A C 1
ATOM 3318 O O . ARG A 1 407 ? 1.146 7.021 -16.927 1.00 83.88 407 ARG A O 1
ATOM 3325 N N . GLY A 1 408 ? 0.375 5.415 -18.303 1.00 84.44 408 GLY A N 1
ATOM 3326 C CA . GLY A 1 408 ? 0.246 6.216 -19.499 1.00 84.44 408 GLY A CA 1
ATOM 3327 C C . GLY A 1 408 ? 1.535 6.332 -20.313 1.00 84.44 408 GLY A C 1
ATOM 3328 O O . GLY A 1 408 ? 2.659 6.228 -19.819 1.00 84.44 408 GLY A O 1
ATOM 3329 N N . TYR A 1 409 ? 1.361 6.564 -21.611 1.00 86.31 409 TYR A N 1
ATOM 3330 C CA . TYR A 1 409 ? 2.457 6.724 -22.564 1.00 86.31 409 TYR A CA 1
ATOM 3331 C C . TYR A 1 409 ? 3.324 7.953 -22.266 1.00 86.31 409 TYR A C 1
ATOM 3333 O O . TYR A 1 409 ? 4.518 7.953 -22.547 1.00 86.31 409 TYR A O 1
ATOM 3341 N N . GLU A 1 410 ? 2.737 8.989 -21.677 1.00 86.94 410 GLU A N 1
ATOM 3342 C CA . GLU A 1 410 ? 3.373 10.246 -21.287 1.00 86.94 410 GLU A CA 1
ATOM 3343 C C . GLU A 1 410 ? 4.489 10.089 -20.243 1.00 86.94 410 GLU A C 1
ATOM 3345 O O . GLU A 1 410 ? 5.381 10.942 -20.163 1.00 86.94 410 GLU A O 1
ATOM 3350 N N . ASP A 1 411 ? 4.468 9.005 -19.464 1.00 87.50 411 ASP A N 1
ATOM 3351 C CA . ASP A 1 411 ? 5.518 8.674 -18.501 1.00 87.50 411 ASP A CA 1
ATOM 3352 C C . ASP A 1 411 ? 6.758 8.104 -19.203 1.00 87.50 411 ASP A C 1
ATOM 3354 O O . ASP A 1 411 ? 7.874 8.368 -18.756 1.00 87.50 411 ASP A O 1
ATOM 3358 N N . PHE A 1 412 ? 6.583 7.420 -20.341 1.00 90.06 412 PHE A N 1
ATOM 3359 C CA . PHE A 1 412 ? 7.667 6.827 -21.130 1.00 90.06 412 PHE A CA 1
ATOM 3360 C C . PHE A 1 412 ? 8.175 7.761 -22.236 1.00 90.06 412 PHE A C 1
ATOM 3362 O O . PHE A 1 412 ? 9.378 7.921 -22.431 1.00 90.06 412 PHE A O 1
ATOM 3369 N N . PHE A 1 413 ? 7.269 8.426 -22.952 1.00 89.88 413 PHE A N 1
ATOM 3370 C CA . PHE A 1 413 ? 7.577 9.166 -24.172 1.00 89.88 413 PHE A CA 1
ATOM 3371 C C . PHE A 1 413 ? 7.439 10.680 -23.989 1.00 89.88 413 PHE A C 1
ATOM 3373 O O . PHE A 1 413 ? 6.606 11.187 -23.241 1.00 89.88 413 PHE A O 1
ATOM 3380 N N . VAL A 1 414 ? 8.252 11.443 -24.726 1.00 82.69 414 VAL A N 1
ATOM 3381 C CA . VAL A 1 414 ? 8.027 12.886 -24.889 1.00 82.69 414 VAL A CA 1
ATOM 3382 C C . VAL A 1 414 ? 7.089 13.111 -26.067 1.00 82.69 414 VAL A C 1
ATOM 3384 O O . VAL A 1 414 ? 7.488 12.942 -27.221 1.00 82.69 414 VAL A O 1
ATOM 3387 N N . GLY A 1 415 ? 5.856 13.514 -25.758 1.00 81.81 415 GLY A N 1
ATOM 3388 C CA . GLY A 1 415 ? 4.758 13.580 -26.721 1.00 81.81 415 GLY A CA 1
ATOM 3389 C C . GLY A 1 415 ? 4.057 12.228 -26.854 1.00 81.81 415 GLY A C 1
ATOM 3390 O O . GLY A 1 415 ? 4.058 11.434 -25.919 1.00 81.81 415 GLY A O 1
ATOM 3391 N N . SER A 1 416 ? 3.464 11.962 -28.018 1.00 85.94 416 SER A N 1
ATOM 3392 C CA . SER A 1 416 ? 2.873 10.653 -28.322 1.00 85.94 416 SER A CA 1
ATOM 3393 C C . SER A 1 416 ? 3.933 9.530 -28.313 1.00 85.94 416 SER A C 1
ATOM 3395 O O . SER A 1 416 ? 5.135 9.803 -28.239 1.00 85.94 416 SER A O 1
ATOM 3397 N N . PRO A 1 417 ? 3.553 8.251 -28.420 1.00 90.50 417 PRO A N 1
ATOM 3398 C CA . PRO A 1 417 ? 4.493 7.203 -28.803 1.00 90.50 417 PRO A CA 1
ATOM 3399 C C . PRO A 1 417 ? 5.027 7.447 -30.228 1.00 90.50 417 PRO A C 1
ATOM 3401 O O . PRO A 1 417 ? 4.254 7.826 -31.115 1.00 90.50 417 PRO A O 1
ATOM 3404 N N . PRO A 1 418 ? 6.338 7.297 -30.486 1.00 91.75 418 PRO A N 1
ATOM 3405 C CA . PRO A 1 418 ? 6.874 7.437 -31.837 1.00 91.75 418 PRO A CA 1
ATOM 3406 C C . PRO A 1 418 ? 6.389 6.299 -32.742 1.00 91.75 418 PRO A C 1
ATOM 3408 O O . PRO A 1 418 ? 6.224 5.173 -32.280 1.00 91.75 418 PRO A O 1
ATOM 3411 N N . SER A 1 419 ? 6.221 6.579 -34.036 1.00 89.81 419 SER A N 1
ATOM 3412 C CA . SER A 1 419 ? 5.812 5.595 -35.056 1.00 89.81 419 SER A CA 1
ATOM 3413 C C . SER A 1 419 ? 6.793 5.463 -36.224 1.00 89.81 419 SER A C 1
ATOM 3415 O O . SER A 1 419 ? 6.619 4.588 -37.067 1.00 89.81 419 SER A O 1
ATOM 3417 N N . GLN A 1 420 ? 7.814 6.323 -36.286 1.00 86.56 420 GLN A N 1
ATOM 3418 C CA . GLN A 1 420 ? 8.787 6.366 -37.376 1.00 86.56 420 GLN A CA 1
ATOM 3419 C C . GLN A 1 420 ? 10.214 6.130 -36.850 1.00 86.56 420 GLN A C 1
ATOM 3421 O O . GLN A 1 420 ? 10.549 6.651 -35.781 1.00 86.56 420 GLN A O 1
ATOM 3426 N N . PRO A 1 421 ? 11.084 5.421 -37.601 1.00 83.81 421 PRO A N 1
ATOM 3427 C CA . PRO A 1 421 ? 12.460 5.121 -37.188 1.00 83.81 421 PRO A CA 1
ATOM 3428 C C . PRO A 1 421 ? 13.282 6.334 -36.733 1.00 83.81 421 PRO A C 1
ATOM 3430 O O . PRO A 1 421 ? 13.993 6.279 -35.730 1.00 83.81 421 PRO A O 1
ATOM 3433 N N . GLU A 1 422 ? 13.153 7.457 -37.439 1.00 80.62 422 GLU A N 1
ATOM 3434 C CA . GLU A 1 422 ? 13.869 8.704 -37.137 1.00 80.62 422 GLU A CA 1
ATOM 3435 C C . GLU A 1 422 ? 13.455 9.310 -35.788 1.00 80.62 422 GLU A C 1
ATOM 3437 O O . GLU A 1 422 ? 14.276 9.885 -35.065 1.00 80.62 422 GLU A O 1
ATOM 3442 N N . ASP A 1 423 ? 12.189 9.126 -35.417 1.00 87.81 423 ASP A N 1
ATOM 3443 C CA . ASP A 1 423 ? 11.643 9.590 -34.151 1.00 87.81 423 ASP A CA 1
ATOM 3444 C C . ASP A 1 423 ? 12.036 8.689 -32.976 1.00 87.81 423 ASP A C 1
ATOM 3446 O O . ASP A 1 423 ? 12.127 9.190 -31.852 1.00 87.81 423 ASP A O 1
ATOM 3450 N N . TYR A 1 424 ? 12.319 7.399 -33.203 1.00 90.19 424 TYR A N 1
ATOM 3451 C CA . TYR A 1 424 ? 12.745 6.478 -32.140 1.00 90.19 424 TYR A CA 1
ATOM 3452 C C . TYR A 1 424 ? 14.030 6.959 -31.471 1.00 90.19 424 TYR A C 1
ATOM 3454 O O . TYR A 1 424 ? 14.042 7.176 -30.258 1.00 90.19 424 TYR A O 1
ATOM 3462 N N . VAL A 1 425 ? 15.083 7.226 -32.257 1.00 87.06 425 VAL A N 1
ATOM 3463 C CA . VAL A 1 425 ? 16.367 7.715 -31.720 1.00 87.06 425 VAL A CA 1
ATOM 3464 C C . VAL A 1 425 ? 16.190 9.060 -31.022 1.00 87.06 425 VAL A C 1
ATOM 3466 O O . VAL A 1 425 ? 16.732 9.283 -29.941 1.00 87.06 425 VAL A O 1
ATOM 3469 N N . LYS A 1 426 ? 15.421 9.970 -31.627 1.00 86.81 426 LYS A N 1
ATOM 3470 C CA . LYS A 1 426 ? 15.189 11.309 -31.081 1.00 86.81 426 LYS A CA 1
ATOM 3471 C C . LYS A 1 426 ? 14.484 11.249 -29.727 1.00 86.81 426 LYS A C 1
ATOM 3473 O O . LYS A 1 426 ? 14.962 11.859 -28.773 1.00 86.81 426 LYS A O 1
ATOM 3478 N N . ARG A 1 427 ? 13.360 10.530 -29.626 1.00 89.19 427 ARG A N 1
ATOM 3479 C CA . ARG A 1 427 ? 12.586 10.437 -28.375 1.00 89.19 427 ARG A CA 1
ATOM 3480 C C . ARG A 1 427 ? 13.356 9.662 -27.307 1.00 89.19 427 ARG A C 1
ATOM 3482 O O . ARG A 1 427 ? 13.322 10.074 -26.153 1.00 89.19 427 ARG A O 1
ATOM 3489 N N . PHE A 1 428 ? 14.116 8.639 -27.699 1.00 90.12 428 PHE A N 1
ATOM 3490 C CA . PHE A 1 428 ? 15.027 7.922 -26.807 1.00 90.12 428 PHE A CA 1
ATOM 3491 C C . PHE A 1 428 ? 16.108 8.840 -26.216 1.00 90.12 428 PHE A C 1
ATOM 3493 O O . PHE A 1 428 ? 16.280 8.898 -25.004 1.00 90.12 428 PHE A O 1
ATOM 3500 N N . LEU A 1 429 ? 16.796 9.629 -27.050 1.00 86.94 429 LEU A N 1
ATOM 3501 C CA . LEU A 1 429 ? 17.819 10.573 -26.586 1.00 86.94 429 LEU A CA 1
ATOM 3502 C C . LEU A 1 429 ? 17.254 11.649 -25.655 1.00 86.94 429 LEU A C 1
ATOM 3504 O O . LEU A 1 429 ? 17.949 12.096 -24.746 1.00 86.94 429 LEU A O 1
ATOM 3508 N N . ILE A 1 430 ? 16.007 12.078 -25.869 1.00 88.00 430 ILE A N 1
ATOM 3509 C CA . ILE A 1 430 ? 15.341 13.013 -24.956 1.00 88.00 430 ILE A CA 1
ATOM 3510 C C . ILE A 1 430 ? 15.016 12.324 -23.623 1.00 88.00 430 ILE A C 1
ATOM 3512 O O . ILE A 1 430 ? 15.261 12.916 -22.574 1.00 88.00 430 ILE A O 1
ATOM 3516 N N . ALA A 1 431 ? 14.524 11.080 -23.644 1.00 88.56 431 ALA A N 1
ATOM 3517 C CA . ALA A 1 431 ? 14.284 10.293 -22.432 1.00 88.56 431 ALA A CA 1
ATOM 3518 C C . ALA A 1 431 ? 15.578 10.042 -21.637 1.00 88.56 431 ALA A C 1
ATOM 3520 O O . ALA A 1 431 ? 15.567 10.113 -20.415 1.00 88.56 431 ALA A O 1
ATOM 3521 N N . LEU A 1 432 ? 16.716 9.886 -22.317 1.00 86.44 432 LEU A N 1
ATOM 3522 C CA . LEU A 1 432 ? 18.047 9.787 -21.707 1.00 86.44 432 LEU A CA 1
ATOM 3523 C C . LEU A 1 432 ? 18.543 11.110 -21.072 1.00 86.44 432 LEU A C 1
ATOM 3525 O O . LEU A 1 432 ? 19.591 11.155 -20.430 1.00 86.44 432 LEU A O 1
ATOM 3529 N N . GLY A 1 433 ? 17.806 12.212 -21.244 1.00 86.62 433 GLY A N 1
ATOM 3530 C CA . GLY A 1 433 ? 18.137 13.526 -20.689 1.00 86.62 433 GLY A CA 1
ATOM 3531 C C . GLY A 1 433 ? 18.769 14.491 -21.690 1.00 86.62 433 GLY A C 1
ATOM 3532 O O . GLY A 1 433 ? 19.342 15.507 -21.296 1.00 86.62 433 GLY A O 1
ATOM 3533 N N . GLY A 1 434 ? 18.674 14.219 -22.991 1.00 85.69 434 GLY A N 1
ATOM 3534 C CA . GLY A 1 434 ? 19.021 15.166 -24.047 1.00 85.69 434 GLY A CA 1
ATOM 3535 C C . GLY A 1 434 ? 17.993 16.294 -24.174 1.00 85.69 434 GLY A C 1
ATOM 3536 O O . GLY A 1 434 ? 16.785 16.074 -24.135 1.00 85.69 434 GLY A O 1
ATOM 3537 N N . SER A 1 435 ? 18.452 17.531 -24.365 1.00 83.44 435 SER A N 1
ATOM 3538 C CA . SER A 1 435 ? 17.547 18.661 -24.595 1.00 83.44 435 SER A CA 1
ATOM 3539 C C . SER A 1 435 ? 16.909 18.605 -25.988 1.00 83.44 435 SER A C 1
ATOM 3541 O O . SER A 1 435 ? 17.585 18.340 -26.986 1.00 83.44 435 SER A O 1
ATOM 3543 N N . ALA A 1 436 ? 15.617 18.937 -26.082 1.00 81.12 436 ALA A N 1
ATOM 3544 C CA . ALA A 1 436 ? 14.889 19.005 -27.353 1.00 81.12 436 ALA A CA 1
ATOM 3545 C C . ALA A 1 436 ? 15.501 20.020 -28.342 1.00 81.12 436 ALA A C 1
ATOM 3547 O O . ALA A 1 436 ? 15.359 19.862 -29.556 1.00 81.12 436 ALA A O 1
ATOM 3548 N N . VAL A 1 437 ? 16.240 21.022 -27.840 1.00 80.12 437 VAL A N 1
ATOM 3549 C CA . VAL A 1 437 ? 16.930 22.032 -28.665 1.00 80.12 437 VAL A CA 1
ATOM 3550 C C . VAL A 1 437 ? 17.960 21.414 -29.612 1.00 80.12 437 VAL A C 1
ATOM 3552 O O . VAL A 1 437 ? 18.199 21.960 -30.685 1.00 80.12 437 VAL A O 1
ATOM 3555 N N . ASN A 1 438 ? 18.500 20.238 -29.268 1.00 76.19 438 ASN A N 1
ATOM 3556 C CA . ASN A 1 438 ? 19.429 19.483 -30.111 1.00 76.19 438 ASN A CA 1
ATOM 3557 C C . ASN A 1 438 ? 18.799 19.023 -31.442 1.00 76.19 438 ASN A C 1
ATOM 3559 O O . ASN A 1 438 ? 19.500 18.645 -32.385 1.00 76.19 438 ASN A O 1
ATOM 3563 N N . PHE A 1 439 ? 17.467 19.036 -31.523 1.00 74.94 439 PHE A N 1
ATOM 3564 C CA . PHE A 1 439 ? 16.698 18.541 -32.660 1.00 74.94 439 PHE A CA 1
ATOM 3565 C C . PHE A 1 439 ? 15.903 19.648 -33.374 1.00 74.94 439 PHE A C 1
ATOM 3567 O O . PHE A 1 439 ? 15.090 19.342 -34.243 1.00 74.94 439 PHE A O 1
ATOM 3574 N N . ALA A 1 440 ? 16.143 20.925 -33.049 1.00 69.88 440 ALA A N 1
ATOM 3575 C CA . ALA A 1 440 ? 15.527 22.060 -33.736 1.00 69.88 440 ALA A CA 1
ATOM 3576 C C . ALA A 1 440 ? 16.168 22.314 -35.120 1.00 69.88 440 ALA A C 1
ATOM 3578 O O . ALA A 1 440 ? 17.370 22.146 -35.316 1.00 69.88 440 ALA A O 1
ATOM 3579 N N . ALA A 1 441 ? 15.367 22.756 -36.096 1.00 54.66 441 ALA A N 1
ATOM 3580 C CA . ALA A 1 441 ? 15.725 22.802 -37.523 1.00 54.66 441 ALA A CA 1
ATOM 3581 C C . ALA A 1 441 ? 16.780 23.861 -37.941 1.00 54.66 441 ALA A C 1
ATOM 3583 O O . ALA A 1 441 ? 17.082 23.983 -39.127 1.00 54.66 441 ALA A O 1
ATOM 3584 N N . LYS A 1 442 ? 17.357 24.639 -37.012 1.00 50.41 442 LYS A N 1
ATOM 3585 C CA . LYS A 1 442 ? 18.196 25.820 -37.321 1.00 50.41 442 LYS A CA 1
ATOM 3586 C C . LYS A 1 442 ? 19.684 25.684 -36.968 1.00 50.41 442 LYS A C 1
ATOM 3588 O O . LYS A 1 442 ? 20.313 26.682 -36.636 1.00 50.41 442 LYS A O 1
ATOM 3593 N N . ASP A 1 443 ? 20.281 24.500 -37.083 1.00 49.19 443 ASP A N 1
ATOM 3594 C CA . ASP A 1 443 ? 21.717 24.327 -36.801 1.00 49.19 443 ASP A CA 1
ATOM 3595 C C . ASP A 1 443 ? 22.570 24.266 -38.082 1.00 49.19 443 ASP A C 1
ATOM 3597 O O . ASP A 1 443 ? 23.241 23.284 -38.394 1.00 49.19 443 ASP A O 1
ATOM 3601 N N . LYS A 1 444 ? 22.521 25.349 -38.870 1.00 43.78 444 LYS A N 1
ATOM 3602 C CA . LYS A 1 444 ? 23.488 25.624 -39.943 1.00 43.78 444 LYS A CA 1
ATOM 3603 C C . LYS A 1 444 ? 24.562 26.569 -39.395 1.00 43.78 444 LYS A C 1
ATOM 3605 O O . LYS A 1 444 ? 24.495 27.769 -39.629 1.00 43.78 444 LYS A O 1
ATOM 3610 N N . GLY A 1 445 ? 25.541 26.047 -38.651 1.00 45.62 445 GLY A N 1
ATOM 3611 C CA . GLY A 1 445 ? 26.822 26.759 -38.499 1.00 45.62 445 GLY A CA 1
ATOM 3612 C C . GLY A 1 445 ? 27.431 26.922 -37.105 1.00 45.62 445 GLY A C 1
ATOM 3613 O O . GLY A 1 445 ? 28.461 27.587 -37.004 1.00 45.62 445 GLY A O 1
ATOM 3614 N N . ARG A 1 446 ? 26.905 26.327 -36.026 1.00 47.97 446 ARG A N 1
ATOM 3615 C CA . ARG A 1 446 ? 27.646 26.328 -34.751 1.00 47.97 446 ARG A CA 1
ATOM 3616 C C . ARG A 1 446 ? 28.677 25.200 -34.720 1.00 47.97 446 ARG A C 1
ATOM 3618 O O . ARG A 1 446 ? 28.350 24.030 -34.895 1.00 47.97 446 ARG A O 1
ATOM 3625 N N . LYS A 1 447 ? 29.949 25.563 -34.492 1.00 46.31 447 LYS A N 1
ATOM 3626 C CA . LYS A 1 447 ? 31.037 24.624 -34.167 1.00 46.31 447 LYS A CA 1
ATOM 3627 C C . LYS A 1 447 ? 30.528 23.645 -33.100 1.00 46.31 447 LYS A C 1
ATOM 3629 O O . LYS A 1 447 ? 30.096 24.102 -32.044 1.00 46.31 447 LYS A O 1
ATOM 3634 N N . LYS A 1 448 ? 30.563 22.339 -33.402 1.00 51.91 448 LYS A N 1
ATOM 3635 C CA . LYS A 1 448 ? 30.077 21.217 -32.576 1.00 51.91 448 LYS A CA 1
ATOM 3636 C C . LYS A 1 448 ? 30.604 21.291 -31.132 1.00 51.91 448 LYS A C 1
ATOM 3638 O O . LYS A 1 448 ? 31.617 20.679 -30.808 1.00 51.91 448 LYS A O 1
ATOM 3643 N N . LYS A 1 449 ? 29.918 22.019 -30.252 1.00 51.81 449 LYS A N 1
ATOM 3644 C CA . LYS A 1 449 ? 29.880 21.683 -28.825 1.00 51.81 449 LYS A CA 1
ATOM 3645 C C . LYS A 1 449 ? 28.872 20.537 -28.697 1.00 51.81 449 LYS A C 1
ATOM 3647 O O . LYS A 1 449 ? 27.894 20.529 -29.439 1.00 51.81 449 LYS A O 1
ATOM 3652 N N . GLY A 1 450 ? 29.173 19.535 -27.871 1.00 60.66 450 GLY A N 1
ATOM 3653 C CA . GLY A 1 450 ? 28.362 18.315 -27.738 1.00 60.66 450 GLY A CA 1
ATOM 3654 C C . GLY A 1 450 ? 26.880 18.582 -27.442 1.00 60.66 450 GLY A C 1
ATOM 3655 O O . GLY A 1 450 ? 26.496 19.714 -27.148 1.00 60.66 450 GLY A O 1
ATOM 3656 N N . LEU A 1 451 ? 26.051 17.534 -27.528 1.00 67.12 451 LEU A N 1
ATOM 3657 C CA . LEU A 1 451 ? 24.613 17.625 -27.252 1.00 67.12 451 LEU A CA 1
ATOM 3658 C C . LEU A 1 451 ? 24.339 18.347 -25.920 1.00 67.12 451 LEU A C 1
ATOM 3660 O O . LEU A 1 451 ? 24.936 18.037 -24.888 1.00 67.12 451 LEU A O 1
ATOM 3664 N N . VAL A 1 452 ? 23.410 19.305 -25.944 1.00 79.19 452 VAL A N 1
ATOM 3665 C CA . VAL A 1 452 ? 22.968 20.038 -24.753 1.00 79.19 452 VAL A CA 1
ATOM 3666 C C . VAL A 1 452 ? 22.177 19.083 -23.865 1.00 79.19 452 VAL A C 1
ATOM 3668 O O . VAL A 1 452 ? 21.183 18.501 -24.314 1.00 79.19 452 VAL A O 1
ATOM 3671 N N . LYS A 1 453 ? 22.597 18.920 -22.608 1.00 83.69 453 LYS A N 1
ATOM 3672 C CA . LYS A 1 453 ? 21.838 18.159 -21.610 1.00 83.69 453 LYS A CA 1
ATOM 3673 C C . LYS A 1 453 ? 20.601 18.948 -21.174 1.00 83.69 453 LYS A C 1
ATOM 3675 O O . LYS A 1 453 ? 20.631 20.173 -21.082 1.00 83.69 453 LYS A O 1
ATOM 3680 N N . SER A 1 454 ? 19.505 18.243 -20.938 1.00 84.12 454 SER A N 1
ATOM 3681 C CA . SER A 1 454 ? 18.298 18.792 -20.329 1.00 84.12 454 SER A CA 1
ATOM 3682 C C . SER A 1 454 ? 18.592 19.189 -18.884 1.00 84.12 454 SER A C 1
ATOM 3684 O O . SER A 1 454 ? 19.193 18.414 -18.142 1.00 84.12 454 SER A O 1
ATOM 3686 N N . SER A 1 455 ? 18.119 20.360 -18.455 1.00 83.62 455 SER A N 1
ATOM 3687 C CA . SER A 1 455 ? 18.166 20.756 -17.040 1.00 83.62 455 SER A CA 1
ATOM 3688 C C . SER A 1 455 ? 17.285 19.876 -16.149 1.00 83.62 455 SER A C 1
ATOM 3690 O O . SER A 1 455 ? 17.502 19.827 -14.946 1.00 83.62 455 SER A O 1
ATOM 3692 N N . ARG A 1 456 ? 16.309 19.168 -16.735 1.00 82.62 456 ARG A N 1
ATOM 3693 C CA . ARG A 1 456 ? 1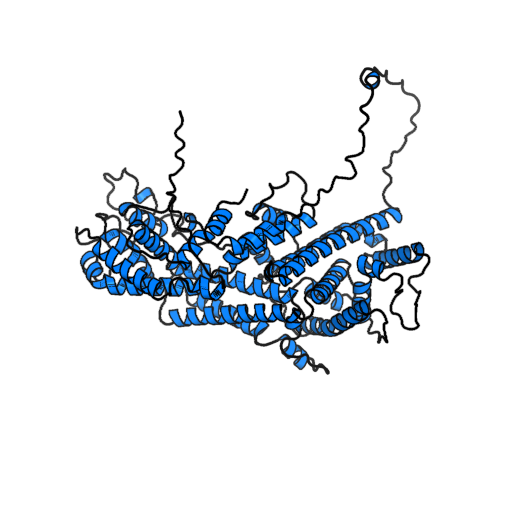5.428 18.223 -16.032 1.00 82.62 456 ARG A CA 1
ATOM 3694 C C . ARG A 1 456 ? 16.037 16.827 -15.866 1.00 82.62 456 ARG A C 1
ATOM 3696 O O . ARG A 1 456 ? 15.426 15.997 -15.212 1.00 82.62 456 ARG A O 1
ATOM 3703 N N . GLY A 1 457 ? 17.210 16.571 -16.452 1.00 85.06 457 GLY A N 1
ATOM 3704 C CA . GLY A 1 457 ? 17.843 15.252 -16.430 1.00 85.06 457 GLY A CA 1
ATOM 3705 C C . GLY A 1 457 ? 17.112 14.201 -17.280 1.00 85.06 457 GLY A C 1
ATOM 3706 O O . GLY A 1 457 ? 16.275 14.567 -18.117 1.00 85.06 457 GLY A O 1
ATOM 3707 N N . PRO A 1 458 ? 17.474 12.914 -17.114 1.00 86.38 458 PRO A N 1
ATOM 3708 C CA . PRO A 1 458 ? 16.760 11.786 -17.704 1.00 86.38 458 PRO A CA 1
ATOM 3709 C C . PRO A 1 458 ? 15.311 11.720 -17.226 1.00 86.38 458 PRO A C 1
ATOM 3711 O O . PRO A 1 458 ? 14.959 12.206 -16.152 1.00 86.38 458 PRO A O 1
ATOM 3714 N N . ARG A 1 459 ? 14.463 11.107 -18.042 1.00 89.50 459 ARG A N 1
ATOM 3715 C CA . ARG A 1 459 ? 13.079 10.819 -17.692 1.00 89.50 459 ARG A CA 1
ATOM 3716 C C . ARG A 1 459 ? 13.037 9.650 -16.714 1.00 89.50 459 ARG A C 1
ATOM 3718 O O . ARG A 1 459 ? 13.683 8.631 -16.939 1.00 89.50 459 ARG A O 1
ATOM 3725 N N . SER A 1 460 ? 12.221 9.804 -15.680 1.00 89.56 460 SER A N 1
ATOM 3726 C CA . SER A 1 460 ? 12.062 8.829 -14.608 1.00 89.56 460 SER A CA 1
ATOM 3727 C C . SER A 1 460 ? 10.588 8.501 -14.411 1.00 89.56 460 SER A C 1
ATOM 3729 O O . SER A 1 460 ? 9.728 9.377 -14.519 1.00 89.56 460 SER A O 1
ATOM 3731 N N . LEU A 1 461 ? 10.310 7.241 -14.096 1.00 91.62 461 LEU A N 1
ATOM 3732 C CA . LEU A 1 461 ? 9.015 6.788 -13.609 1.00 91.62 461 LEU A CA 1
ATOM 3733 C C . LEU A 1 461 ? 8.737 7.408 -12.234 1.00 91.62 461 LEU A C 1
ATOM 3735 O O . LEU A 1 461 ? 9.655 7.597 -11.435 1.00 91.62 461 LEU A O 1
ATOM 3739 N N . ARG A 1 462 ? 7.473 7.726 -11.955 1.00 89.88 462 ARG A N 1
ATOM 3740 C CA . ARG A 1 462 ? 7.032 8.316 -10.679 1.00 89.88 462 ARG A CA 1
ATOM 3741 C C . ARG A 1 462 ? 6.442 7.268 -9.731 1.00 89.88 462 ARG A C 1
ATOM 3743 O O . ARG A 1 462 ? 6.125 6.156 -10.145 1.00 89.88 462 ARG A O 1
ATOM 3750 N N . GLU A 1 463 ? 6.283 7.595 -8.460 1.00 89.38 463 GLU A N 1
ATOM 3751 C CA . GLU A 1 463 ? 5.407 6.800 -7.591 1.00 89.38 463 GLU A CA 1
ATOM 3752 C C . GLU A 1 463 ? 3.949 6.946 -8.083 1.00 89.38 463 GLU A C 1
ATOM 3754 O O . GLU A 1 463 ? 3.591 7.976 -8.664 1.00 89.38 463 GLU A O 1
ATOM 3759 N N . LEU A 1 464 ? 3.147 5.886 -7.950 1.00 85.88 464 LEU A N 1
ATOM 3760 C CA . LEU A 1 464 ? 1.740 5.850 -8.378 1.00 85.88 464 LEU A CA 1
ATOM 3761 C C . LEU A 1 464 ? 0.819 5.752 -7.159 1.00 85.88 464 LEU A C 1
ATOM 3763 O O . LEU A 1 464 ? 1.302 5.867 -6.033 1.00 85.88 464 LEU A O 1
ATOM 3767 N N . ALA A 1 465 ? -0.479 5.523 -7.391 1.00 87.19 465 ALA A N 1
ATOM 3768 C CA . ALA A 1 465 ? -1.497 5.444 -6.351 1.00 87.19 465 ALA A CA 1
ATOM 3769 C C . ALA A 1 465 ? -1.572 6.740 -5.509 1.00 87.19 465 ALA A C 1
ATOM 3771 O O . ALA A 1 465 ? -1.265 6.719 -4.318 1.00 87.19 465 ALA A O 1
ATOM 3772 N N . PRO A 1 466 ? -1.877 7.901 -6.127 1.00 85.38 466 PRO A N 1
ATOM 3773 C CA . PRO A 1 466 ? -1.804 9.199 -5.457 1.00 85.38 466 PRO A CA 1
ATOM 3774 C C . PRO A 1 466 ? -2.637 9.276 -4.169 1.00 85.38 466 PRO A C 1
ATOM 3776 O O . PRO A 1 466 ? -2.119 9.778 -3.170 1.00 85.38 466 PRO A O 1
ATOM 3779 N N . VAL A 1 467 ? -3.853 8.714 -4.134 1.00 84.81 467 VAL A N 1
ATOM 3780 C CA . VAL A 1 467 ? -4.667 8.662 -2.909 1.00 84.81 467 VAL A CA 1
ATOM 3781 C C . VAL A 1 467 ? -3.944 7.853 -1.831 1.00 84.81 467 VAL A C 1
ATOM 3783 O O . VAL A 1 467 ? -3.812 8.321 -0.700 1.00 84.81 467 VAL A O 1
ATOM 3786 N N . MET A 1 468 ? -3.400 6.682 -2.162 1.00 89.12 468 MET A N 1
ATOM 3787 C CA . MET A 1 468 ? -2.609 5.870 -1.231 1.00 89.12 468 MET A CA 1
ATOM 3788 C C . MET A 1 468 ? -1.322 6.564 -0.777 1.00 89.12 468 MET A C 1
ATOM 3790 O O . MET A 1 468 ? -0.931 6.396 0.377 1.00 89.12 468 MET A O 1
ATOM 3794 N N . GLN A 1 469 ? -0.678 7.377 -1.619 1.00 88.25 469 GLN A N 1
ATOM 3795 C CA . GLN A 1 469 ? 0.508 8.146 -1.221 1.00 88.25 469 GLN A CA 1
ATOM 3796 C C . GLN A 1 469 ? 0.196 9.179 -0.130 1.00 88.25 469 GLN A C 1
ATOM 3798 O O . GLN A 1 469 ? 1.057 9.438 0.709 1.00 88.25 469 GLN A O 1
ATOM 3803 N N . THR A 1 470 ? -1.032 9.717 -0.061 1.00 84.69 470 THR A N 1
ATOM 3804 C CA . THR A 1 470 ? -1.409 10.678 1.003 1.00 84.69 470 THR A CA 1
ATOM 3805 C C . THR A 1 470 ? -1.316 10.096 2.418 1.00 84.69 470 THR A C 1
ATOM 3807 O O . THR A 1 470 ? -1.193 10.838 3.393 1.00 84.69 470 THR A O 1
ATOM 3810 N N . PHE A 1 471 ? -1.329 8.767 2.544 1.00 86.06 471 PHE A N 1
ATOM 3811 C CA . PHE A 1 471 ? -1.238 8.063 3.821 1.00 86.06 471 PHE A CA 1
ATOM 3812 C C . PHE A 1 471 ? 0.195 7.663 4.206 1.00 86.06 471 PHE A C 1
ATOM 3814 O O . PHE A 1 471 ? 0.423 7.218 5.334 1.00 86.06 471 PHE A O 1
ATOM 3821 N N . LYS A 1 472 ? 1.185 7.864 3.325 1.00 85.62 472 LYS A N 1
ATOM 3822 C CA . LYS A 1 472 ? 2.582 7.472 3.573 1.00 85.62 472 LYS A CA 1
ATOM 3823 C C . LYS A 1 472 ? 3.167 8.222 4.771 1.00 85.62 472 LYS A C 1
ATOM 3825 O O . LYS A 1 472 ? 3.685 7.593 5.688 1.00 85.62 472 LYS A O 1
ATOM 3830 N N . GLU A 1 473 ? 2.971 9.539 4.837 1.00 79.00 473 GLU A N 1
ATOM 3831 C CA . GLU A 1 473 ? 3.394 10.369 5.982 1.00 79.00 473 GLU A CA 1
ATOM 3832 C C . GLU A 1 473 ? 2.739 9.936 7.309 1.00 79.00 473 GLU A C 1
ATOM 3834 O O . GLU A 1 473 ? 3.264 10.179 8.396 1.00 79.00 473 GLU A O 1
ATOM 3839 N N . ARG A 1 474 ? 1.570 9.288 7.235 1.00 75.56 474 ARG A N 1
ATOM 3840 C CA . ARG A 1 474 ? 0.791 8.891 8.414 1.00 75.56 474 ARG A CA 1
ATOM 3841 C C . ARG A 1 474 ? 1.136 7.521 8.954 1.00 75.56 474 ARG A C 1
ATOM 3843 O O . ARG A 1 474 ? 1.048 7.315 10.158 1.00 75.56 474 ARG A O 1
ATOM 3850 N N . TYR A 1 475 ? 1.476 6.582 8.080 1.00 76.38 475 TYR A N 1
ATOM 3851 C CA . TYR A 1 475 ? 1.662 5.185 8.476 1.00 76.38 475 TYR A CA 1
ATOM 3852 C C . TYR A 1 475 ? 3.082 4.674 8.265 1.00 76.38 475 TYR A C 1
ATOM 3854 O O . TYR A 1 475 ? 3.385 3.573 8.704 1.00 76.38 475 TYR A O 1
ATOM 3862 N N . CYS A 1 476 ? 3.939 5.429 7.574 1.00 75.38 476 CYS A N 1
ATOM 3863 C CA . CYS A 1 476 ? 5.254 4.945 7.162 1.00 75.38 476 CYS A CA 1
ATOM 3864 C C . CYS A 1 476 ? 6.432 5.774 7.687 1.00 75.38 476 CYS A C 1
ATOM 3866 O O . CYS A 1 476 ? 7.578 5.353 7.532 1.00 75.38 476 CYS A O 1
ATOM 3868 N N . GLU A 1 477 ? 6.190 6.939 8.289 1.00 74.94 477 GLU A N 1
ATOM 3869 C CA . GLU A 1 477 ? 7.253 7.792 8.826 1.00 74.94 477 GLU A CA 1
ATOM 3870 C C . GLU A 1 477 ? 7.557 7.510 10.301 1.00 74.94 477 GLU A C 1
ATOM 3872 O O . GLU A 1 477 ? 6.686 7.146 11.086 1.00 74.94 477 GLU A O 1
ATOM 3877 N N . ALA A 1 478 ? 8.811 7.742 10.703 1.00 60.25 478 ALA A N 1
ATOM 3878 C CA . ALA A 1 478 ? 9.273 7.516 12.076 1.00 60.25 478 ALA A CA 1
ATOM 3879 C C . ALA A 1 478 ? 8.553 8.393 13.122 1.00 60.25 478 ALA A C 1
ATOM 3881 O O . ALA A 1 478 ? 8.450 8.003 14.285 1.00 60.25 478 ALA A O 1
ATOM 3882 N N . ASN A 1 479 ? 8.049 9.559 12.704 1.00 62.00 479 ASN A N 1
ATOM 3883 C CA . ASN A 1 479 ? 7.195 10.441 13.499 1.00 62.00 479 ASN A CA 1
ATOM 3884 C C . ASN A 1 479 ? 5.883 10.660 12.742 1.00 62.00 479 ASN A C 1
ATOM 3886 O O . ASN A 1 479 ? 5.718 11.706 12.112 1.00 62.00 479 ASN A O 1
ATOM 3890 N N . PRO A 1 480 ? 4.974 9.675 12.766 1.00 66.12 480 PRO A N 1
ATOM 3891 C CA . PRO A 1 480 ? 3.808 9.724 11.915 1.00 66.12 480 PRO A CA 1
ATOM 3892 C C . PRO A 1 480 ? 2.886 10.866 12.332 1.00 66.12 480 PRO A C 1
ATOM 3894 O O . PRO A 1 480 ? 2.696 11.140 13.523 1.00 66.12 480 PRO A O 1
ATOM 3897 N N . ARG A 1 481 ? 2.302 11.531 11.336 1.00 66.69 481 ARG A N 1
ATOM 3898 C CA . ARG A 1 481 ? 1.240 12.512 11.554 1.00 66.69 481 ARG A CA 1
ATOM 3899 C C . ARG A 1 481 ? -0.096 11.787 11.665 1.00 66.69 481 ARG A C 1
ATOM 3901 O O . ARG A 1 481 ? -0.447 10.986 10.806 1.00 66.69 481 ARG A O 1
ATOM 3908 N N . PHE A 1 482 ? -0.846 12.078 12.721 1.00 64.50 482 PHE A N 1
ATOM 3909 C CA . PHE A 1 482 ? -2.041 11.309 13.069 1.00 64.50 482 PHE A CA 1
ATOM 3910 C C . PHE A 1 482 ? -3.353 12.000 12.703 1.00 64.50 482 PHE A C 1
ATOM 3912 O O . PHE A 1 482 ? -4.395 11.369 12.760 1.00 64.50 482 PHE A O 1
ATOM 3919 N N . ASP A 1 483 ? -3.352 13.292 12.400 1.00 66.81 483 ASP A N 1
ATOM 3920 C CA . ASP A 1 483 ? -4.549 14.071 12.090 1.00 66.81 483 ASP A CA 1
ATOM 3921 C C . ASP A 1 483 ? -4.861 14.082 10.585 1.00 66.81 483 ASP A C 1
ATOM 3923 O O . ASP A 1 483 ? -3.993 14.328 9.741 1.00 66.81 483 ASP A O 1
ATOM 3927 N N . LEU A 1 484 ? -6.133 13.836 10.252 1.00 68.19 484 LEU A N 1
ATOM 3928 C CA . LEU A 1 484 ? -6.678 14.039 8.911 1.00 68.19 484 LEU A CA 1
ATOM 3929 C C . LEU A 1 484 ? -7.087 15.509 8.764 1.00 68.19 484 LEU A C 1
ATOM 3931 O O . LEU A 1 484 ? -8.102 15.928 9.318 1.00 68.19 484 LEU A O 1
ATOM 3935 N N . ARG A 1 485 ? -6.293 16.296 8.030 1.00 66.75 485 ARG A N 1
ATOM 3936 C CA . ARG A 1 485 ? -6.569 17.722 7.810 1.00 66.75 485 ARG A CA 1
ATOM 3937 C C . ARG A 1 485 ? -7.515 17.945 6.637 1.00 66.75 485 ARG A C 1
ATOM 3939 O O . ARG A 1 485 ? -7.653 17.091 5.760 1.00 66.75 485 ARG A O 1
ATOM 3946 N N . ALA A 1 486 ? -8.067 19.153 6.564 1.00 63.50 486 ALA A N 1
ATOM 3947 C CA . ALA A 1 486 ? -8.869 19.604 5.432 1.00 63.50 486 ALA A CA 1
ATOM 3948 C C . ALA A 1 486 ? -8.113 19.500 4.093 1.00 63.50 486 ALA A C 1
ATOM 3950 O O . ALA A 1 486 ? -8.715 19.113 3.095 1.00 63.50 486 ALA A O 1
ATOM 3951 N N . GLU A 1 487 ? -6.801 19.763 4.066 1.00 65.12 487 GLU A N 1
ATOM 3952 C CA . GLU A 1 487 ? -5.996 19.638 2.844 1.00 65.12 487 GLU A CA 1
ATOM 3953 C C . GLU A 1 487 ? -5.845 18.180 2.407 1.00 65.12 487 GLU A C 1
ATOM 3955 O O . GLU A 1 487 ? -5.843 17.890 1.215 1.00 65.12 487 GLU A O 1
ATOM 3960 N N . ASP A 1 488 ? -5.753 17.249 3.360 1.00 68.56 488 ASP A N 1
ATOM 3961 C CA . ASP A 1 488 ? -5.637 15.825 3.049 1.00 68.56 488 ASP A CA 1
ATOM 3962 C C . ASP A 1 488 ? -6.974 15.294 2.500 1.00 68.56 488 ASP A C 1
ATOM 3964 O O . ASP A 1 488 ? -7.000 14.540 1.533 1.00 68.56 488 ASP A O 1
ATOM 3968 N N . VAL A 1 489 ? -8.096 15.752 3.068 1.00 68.12 489 VAL A N 1
ATOM 3969 C CA . VAL A 1 489 ? -9.455 15.495 2.561 1.00 68.12 489 VAL A CA 1
ATOM 3970 C C . VAL A 1 489 ? -9.631 16.047 1.149 1.00 68.12 489 VAL A C 1
ATOM 3972 O O . VAL A 1 489 ? -10.126 15.346 0.268 1.00 68.12 489 VAL A O 1
ATOM 3975 N N . GLN A 1 490 ? -9.202 17.287 0.917 1.00 66.75 490 GLN A N 1
ATOM 3976 C CA . GLN A 1 490 ? -9.245 17.910 -0.400 1.00 66.75 490 GLN A CA 1
ATOM 3977 C C . GLN A 1 490 ? -8.374 17.143 -1.399 1.00 66.75 490 GLN A C 1
ATOM 3979 O O . GLN A 1 490 ? -8.846 16.828 -2.486 1.00 66.75 490 GLN A O 1
ATOM 3984 N N . SER A 1 491 ? -7.160 16.757 -1.003 1.00 69.44 491 SER A N 1
ATOM 3985 C CA . SER A 1 491 ? -6.260 15.935 -1.812 1.00 69.44 491 SER A CA 1
ATOM 3986 C C . SER A 1 491 ? -6.904 14.603 -2.190 1.00 69.44 491 SER A C 1
ATOM 3988 O O . SER A 1 491 ? -6.881 14.236 -3.357 1.00 69.44 491 SER A O 1
ATOM 3990 N N . ILE A 1 492 ? -7.532 13.898 -1.242 1.00 70.75 492 ILE A N 1
ATOM 3991 C CA . ILE A 1 492 ? -8.255 12.645 -1.513 1.00 70.75 492 ILE A CA 1
ATOM 3992 C C . ILE A 1 492 ? -9.368 12.878 -2.541 1.00 70.75 492 ILE A C 1
ATOM 3994 O O . ILE A 1 492 ? -9.500 12.107 -3.491 1.00 70.75 492 ILE A O 1
ATOM 3998 N N . VAL A 1 493 ? -10.161 13.941 -2.381 1.00 68.25 493 VAL A N 1
ATOM 3999 C CA . VAL A 1 493 ? -11.277 14.255 -3.288 1.00 68.25 493 VAL A CA 1
ATOM 4000 C C . VAL A 1 493 ? -10.783 14.644 -4.685 1.00 68.25 493 VAL A C 1
ATOM 4002 O O . VAL A 1 493 ? -11.369 14.202 -5.672 1.00 68.25 493 VAL A O 1
ATOM 4005 N N . GLU A 1 494 ? -9.716 15.437 -4.783 1.00 70.56 494 GLU A N 1
ATOM 4006 C CA . GLU A 1 494 ? -9.129 15.903 -6.046 1.00 70.56 494 GLU A CA 1
ATOM 4007 C C . GLU A 1 494 ? -8.382 14.793 -6.795 1.00 70.56 494 GLU A C 1
ATOM 4009 O O . GLU A 1 494 ? -8.485 14.699 -8.017 1.00 70.56 494 GLU A O 1
ATOM 4014 N N . GLN A 1 495 ? -7.643 13.948 -6.071 1.00 68.50 495 GLN A N 1
ATOM 4015 C CA . GLN A 1 495 ? -6.823 12.872 -6.637 1.00 68.50 495 GLN A CA 1
ATOM 4016 C C . GLN A 1 495 ? -7.604 11.591 -6.906 1.00 68.50 495 GLN A C 1
ATOM 4018 O O . GLN A 1 495 ? -7.101 10.711 -7.601 1.00 68.50 495 GLN A O 1
ATOM 4023 N N . SER A 1 496 ? -8.836 11.482 -6.403 1.00 64.69 496 SER A N 1
ATOM 4024 C CA . SER A 1 496 ? -9.764 10.424 -6.795 1.00 64.69 496 SER A CA 1
ATOM 4025 C C . SER A 1 496 ? -10.202 10.639 -8.250 1.00 64.69 496 SER A C 1
ATOM 4027 O O . SER A 1 496 ? -11.338 11.008 -8.537 1.00 64.69 496 SER A O 1
ATOM 4029 N N . GLU A 1 497 ? -9.294 10.385 -9.198 1.00 53.66 497 GLU A N 1
ATOM 4030 C CA . GLU A 1 497 ? -9.511 10.480 -10.649 1.00 53.66 497 GLU A CA 1
ATOM 4031 C C . GLU A 1 497 ? -10.612 9.520 -11.138 1.00 53.66 497 GLU A C 1
ATOM 4033 O O . GLU A 1 497 ? -11.089 9.615 -12.266 1.00 53.66 497 GLU A O 1
ATOM 4038 N N . TRP A 1 498 ? -11.047 8.594 -10.286 1.00 50.03 498 TRP A N 1
ATOM 4039 C CA . TRP A 1 498 ? -12.070 7.582 -10.545 1.00 50.03 498 TRP A CA 1
ATOM 4040 C C . TRP A 1 498 ? -13.497 8.055 -10.226 1.00 50.03 498 TRP A C 1
ATOM 4042 O O . TRP A 1 498 ? -14.404 7.253 -10.006 1.00 50.03 498 TRP A O 1
ATOM 4052 N N . GLN A 1 499 ? -13.721 9.369 -10.224 1.00 45.81 499 GLN A N 1
ATOM 4053 C CA . GLN A 1 499 ? -15.038 9.966 -10.041 1.00 45.81 499 GLN A CA 1
ATOM 4054 C C . GLN A 1 499 ? -15.990 9.637 -11.207 1.00 45.81 499 GLN A C 1
ATOM 4056 O O . GLN A 1 499 ? -15.966 10.256 -12.271 1.00 45.81 499 GLN A O 1
ATOM 4061 N N . LEU A 1 500 ? -16.932 8.718 -10.976 1.00 40.38 500 LEU A N 1
ATOM 4062 C CA . LEU A 1 500 ? -18.173 8.647 -11.759 1.00 40.38 500 LEU A CA 1
ATOM 4063 C C . LEU A 1 500 ? -19.160 9.774 -11.388 1.00 40.38 500 LEU A C 1
ATOM 4065 O O . LEU A 1 500 ? -20.059 10.074 -12.175 1.00 40.38 500 LEU A O 1
ATOM 4069 N N . VAL A 1 501 ? -18.936 10.468 -10.266 1.00 39.81 501 VAL A N 1
ATOM 4070 C CA . VAL A 1 501 ? -19.748 11.590 -9.772 1.00 39.81 501 VAL A CA 1
ATOM 4071 C C . VAL A 1 501 ? -18.945 12.884 -9.901 1.00 39.81 501 VAL A C 1
ATOM 4073 O O . VAL A 1 501 ? -17.870 12.983 -9.324 1.00 39.81 501 VAL A O 1
ATOM 4076 N N . LYS A 1 502 ? -19.446 13.881 -10.650 1.00 42.00 502 LYS A N 1
ATOM 4077 C CA . LYS A 1 502 ? -18.846 15.231 -10.670 1.00 42.00 502 LYS A CA 1
ATOM 4078 C C . LYS A 1 502 ? -18.656 15.701 -9.227 1.00 42.00 502 LYS A C 1
ATOM 4080 O O . LYS A 1 502 ? -19.641 15.683 -8.488 1.00 42.00 502 LYS A O 1
ATOM 4085 N N . ALA A 1 503 ? -17.445 16.139 -8.867 1.00 42.00 503 ALA A N 1
ATOM 4086 C CA . ALA A 1 503 ? -17.164 16.798 -7.595 1.00 42.00 503 ALA A CA 1
ATOM 4087 C C . ALA A 1 503 ? -18.339 17.720 -7.221 1.00 42.00 503 ALA A C 1
ATOM 4089 O O . ALA A 1 503 ? -18.668 18.631 -7.997 1.00 42.00 503 ALA A O 1
ATOM 4090 N N . PRO A 1 504 ? -19.048 17.457 -6.110 1.00 43.31 504 PRO A N 1
ATOM 4091 C CA . PRO A 1 504 ? -20.180 18.280 -5.761 1.00 43.31 504 PRO A CA 1
ATOM 4092 C C . PRO A 1 504 ? -19.653 19.679 -5.452 1.00 43.31 504 PRO A C 1
ATOM 4094 O O . PRO A 1 504 ? -18.766 19.862 -4.628 1.00 43.31 504 PRO A O 1
ATOM 4097 N N . THR A 1 505 ? -20.257 20.697 -6.058 1.00 46.34 505 THR A N 1
ATOM 4098 C CA . THR A 1 505 ? -20.093 22.110 -5.672 1.00 46.34 505 THR A CA 1
ATOM 4099 C C . THR A 1 505 ? -20.648 22.409 -4.264 1.00 46.34 505 THR A C 1
ATOM 4101 O O . THR A 1 505 ? -20.754 23.566 -3.863 1.00 46.34 505 THR A O 1
ATOM 4104 N N . LYS A 1 506 ? -21.020 21.370 -3.502 1.00 52.12 506 LYS A N 1
ATOM 4105 C CA . LYS A 1 506 ? -21.576 21.387 -2.146 1.00 52.12 506 LYS A CA 1
ATOM 4106 C C . LYS A 1 506 ? -20.581 20.763 -1.164 1.00 52.12 506 LYS A C 1
ATOM 4108 O O . LYS A 1 506 ? -19.802 19.895 -1.540 1.00 52.12 506 LYS A O 1
ATOM 4113 N N . LYS A 1 507 ? -20.669 21.171 0.110 1.00 61.09 507 LYS A N 1
ATOM 4114 C CA . LYS A 1 507 ? -19.949 20.544 1.232 1.00 61.09 507 LYS A CA 1
ATOM 4115 C C . LYS A 1 507 ? -20.149 19.020 1.198 1.00 61.09 507 LYS A C 1
ATOM 4117 O O . LYS A 1 507 ? -21.287 18.560 1.263 1.00 61.09 507 LYS A O 1
ATOM 4122 N N . VAL A 1 508 ? -19.052 18.272 1.085 1.00 68.56 508 VAL A N 1
ATOM 4123 C CA . VAL A 1 508 ? -19.025 16.802 1.138 1.00 68.56 508 VAL A CA 1
ATOM 4124 C C . VAL A 1 508 ? -19.331 16.365 2.571 1.00 68.56 508 VAL A C 1
ATOM 4126 O O . VAL A 1 508 ? -18.723 16.883 3.508 1.00 68.56 508 VAL A O 1
ATOM 4129 N N . THR A 1 509 ? -20.282 15.448 2.765 1.00 80.69 509 THR A N 1
ATOM 4130 C CA . THR A 1 509 ? -20.545 14.878 4.098 1.00 80.69 509 THR A CA 1
ATOM 4131 C C . THR A 1 509 ? -19.433 13.909 4.500 1.00 80.69 509 THR A C 1
ATOM 4133 O O . THR A 1 509 ? -18.738 13.349 3.653 1.00 80.69 509 THR A O 1
ATOM 4136 N N . ILE A 1 510 ? -19.293 13.640 5.798 1.00 78.81 510 ILE A N 1
ATOM 4137 C CA . ILE A 1 510 ? -18.271 12.716 6.306 1.00 78.81 510 ILE A CA 1
ATOM 4138 C C . ILE A 1 510 ? -18.419 11.294 5.731 1.00 78.81 510 ILE A C 1
ATOM 4140 O O . ILE A 1 510 ? -17.435 10.648 5.385 1.00 78.81 510 ILE A O 1
ATOM 4144 N N . THR A 1 511 ? -19.656 10.842 5.517 1.00 78.81 511 THR A N 1
ATOM 4145 C CA . THR A 1 511 ? -19.967 9.553 4.881 1.00 78.81 511 THR A CA 1
ATOM 4146 C C . THR A 1 511 ? -19.603 9.520 3.404 1.00 78.81 511 THR A C 1
ATOM 4148 O O . THR A 1 511 ? -19.034 8.540 2.925 1.00 78.81 511 THR A O 1
ATOM 4151 N N . GLN A 1 512 ? -19.892 10.602 2.675 1.00 81.25 512 GLN A N 1
ATOM 4152 C CA . GLN A 1 512 ? -19.502 10.733 1.274 1.00 81.25 512 GLN A CA 1
ATOM 4153 C C . GLN A 1 512 ? -17.983 10.709 1.136 1.00 81.25 512 GLN A C 1
ATOM 4155 O O . GLN A 1 512 ? -17.476 10.043 0.240 1.00 81.25 512 GLN A O 1
ATOM 4160 N N . LEU A 1 513 ? -17.260 11.365 2.047 1.00 81.94 513 LEU A N 1
ATOM 4161 C CA . LEU A 1 513 ? -15.803 11.339 2.068 1.00 81.94 513 LEU A CA 1
ATOM 4162 C C . LEU A 1 513 ? -15.257 9.914 2.238 1.00 81.94 513 LEU A C 1
ATOM 4164 O O . LEU A 1 513 ? -14.411 9.499 1.452 1.00 81.94 513 LEU A O 1
ATOM 4168 N N . VAL A 1 514 ? -15.753 9.157 3.222 1.00 84.44 514 VAL A N 1
ATOM 4169 C CA . VAL A 1 514 ? -15.319 7.767 3.463 1.00 84.44 514 VAL A CA 1
ATOM 4170 C C . VAL A 1 514 ? -15.620 6.876 2.251 1.00 84.44 514 VAL A C 1
ATOM 4172 O O . VAL A 1 514 ? -14.781 6.071 1.852 1.00 84.44 514 VAL A O 1
ATOM 4175 N N . SER A 1 515 ? -16.775 7.061 1.606 1.00 82.06 515 SER A N 1
ATOM 4176 C CA . SER A 1 515 ? -17.136 6.317 0.393 1.00 82.06 515 SER A CA 1
ATOM 4177 C C . SER A 1 515 ? -16.256 6.679 -0.815 1.00 82.06 515 SER A C 1
ATOM 4179 O O . SER A 1 515 ? -15.792 5.784 -1.525 1.00 82.06 515 SER A O 1
ATOM 4181 N N . ILE A 1 516 ? -15.969 7.972 -1.025 1.00 81.38 516 ILE A N 1
ATOM 4182 C CA . ILE A 1 516 ? -15.049 8.453 -2.072 1.00 81.38 516 ILE A CA 1
ATOM 4183 C C . ILE A 1 516 ? -13.651 7.881 -1.842 1.00 81.38 516 ILE A C 1
ATOM 4185 O O . ILE A 1 516 ? -13.050 7.352 -2.774 1.00 81.38 516 ILE A O 1
ATOM 4189 N N . LEU A 1 517 ? -13.164 7.932 -0.599 1.00 84.50 517 LEU A N 1
ATOM 4190 C CA . LEU A 1 517 ? -11.870 7.379 -0.222 1.00 84.50 517 LEU A CA 1
ATOM 4191 C C . LEU A 1 517 ? -11.795 5.882 -0.531 1.00 84.50 517 LEU A C 1
ATOM 4193 O O . LEU A 1 517 ? -10.867 5.451 -1.208 1.00 84.50 517 LEU A O 1
ATOM 4197 N N . ARG A 1 518 ? -12.781 5.094 -0.088 1.00 86.81 518 ARG A N 1
ATOM 4198 C CA . ARG A 1 518 ? -12.854 3.651 -0.366 1.00 86.81 518 ARG A CA 1
ATOM 4199 C C . ARG A 1 518 ? -12.755 3.357 -1.863 1.00 86.81 518 ARG A C 1
ATOM 4201 O O . ARG A 1 518 ? -11.991 2.484 -2.267 1.00 86.81 518 ARG A O 1
ATOM 4208 N N . ALA A 1 519 ? -13.510 4.089 -2.682 1.00 80.12 519 ALA A N 1
ATOM 4209 C CA . ALA A 1 519 ? -13.495 3.920 -4.131 1.00 80.12 519 ALA A CA 1
ATOM 4210 C C . ALA A 1 519 ? -12.141 4.305 -4.750 1.00 80.12 519 ALA A C 1
ATOM 4212 O O . ALA A 1 519 ? -11.618 3.558 -5.576 1.00 80.12 519 ALA A O 1
ATOM 4213 N N . GLY A 1 520 ? -11.561 5.434 -4.328 1.00 81.94 520 GLY A N 1
ATOM 4214 C CA . GLY A 1 520 ? -10.248 5.894 -4.781 1.00 81.94 520 GLY A CA 1
ATOM 4215 C C . GLY A 1 520 ? -9.142 4.893 -4.449 1.00 81.94 520 GLY A C 1
ATOM 4216 O O . GLY A 1 520 ? -8.400 4.487 -5.337 1.00 81.94 520 GLY A O 1
ATOM 4217 N N . LEU A 1 521 ? -9.096 4.413 -3.202 1.00 86.38 521 LEU A N 1
ATOM 4218 C CA . LEU A 1 521 ? -8.132 3.402 -2.765 1.00 86.38 521 LEU A CA 1
ATOM 4219 C C . LEU A 1 521 ? -8.275 2.102 -3.566 1.00 86.38 521 LEU A C 1
ATOM 4221 O O . LEU A 1 521 ? -7.279 1.571 -4.048 1.00 86.38 521 LEU A O 1
ATOM 4225 N N . GLN A 1 522 ? -9.498 1.591 -3.745 1.00 87.12 522 GLN A N 1
ATOM 4226 C CA . GLN A 1 522 ? -9.711 0.344 -4.488 1.00 87.12 522 GLN A CA 1
ATOM 4227 C C . GLN A 1 522 ? -9.232 0.446 -5.936 1.00 87.12 522 GLN A C 1
ATOM 4229 O O . GLN A 1 522 ? -8.647 -0.500 -6.463 1.00 87.12 522 GLN A O 1
ATOM 4234 N N . ALA A 1 523 ? -9.455 1.591 -6.575 1.00 81.56 523 ALA A N 1
ATOM 4235 C CA . ALA A 1 523 ? -9.051 1.800 -7.954 1.00 81.56 523 ALA A CA 1
ATOM 4236 C C . ALA A 1 523 ? -7.522 1.851 -8.140 1.00 81.56 523 ALA A C 1
ATOM 4238 O O . ALA A 1 523 ? -7.018 1.562 -9.225 1.00 81.56 523 ALA A O 1
ATOM 4239 N N . GLU A 1 524 ? -6.779 2.164 -7.080 1.00 86.94 524 GLU A N 1
ATOM 4240 C CA . GLU A 1 524 ? -5.320 2.271 -7.096 1.00 86.94 524 GLU A CA 1
ATOM 4241 C C . GLU A 1 524 ? -4.588 0.963 -6.753 1.00 86.94 524 GLU A C 1
ATOM 4243 O O . GLU A 1 524 ? -3.368 0.886 -6.915 1.00 86.94 524 GLU A O 1
ATOM 4248 N N . ILE A 1 525 ? -5.299 -0.096 -6.339 1.00 86.31 525 ILE A N 1
ATOM 4249 C CA . ILE A 1 525 ? -4.684 -1.364 -5.898 1.00 86.31 525 ILE A CA 1
ATOM 4250 C C . ILE A 1 525 ? -3.771 -1.975 -6.966 1.00 86.31 525 ILE A C 1
ATOM 4252 O O . ILE A 1 525 ? -2.677 -2.443 -6.646 1.00 86.31 525 ILE A O 1
ATOM 4256 N N . ILE A 1 526 ? -4.178 -1.942 -8.238 1.00 83.25 526 ILE A N 1
ATOM 4257 C CA . ILE A 1 526 ? -3.372 -2.474 -9.350 1.00 83.25 526 ILE A CA 1
ATOM 4258 C C . ILE A 1 526 ? -2.092 -1.652 -9.546 1.00 83.25 526 ILE A C 1
ATOM 4260 O O . ILE A 1 526 ? -1.033 -2.204 -9.839 1.00 83.25 526 ILE A O 1
ATOM 4264 N N . GLU A 1 527 ? -2.165 -0.336 -9.350 1.00 86.62 527 GLU A N 1
ATOM 4265 C CA . GLU A 1 527 ? -1.014 0.558 -9.487 1.00 86.62 527 GLU A CA 1
ATOM 4266 C C . GLU A 1 527 ? 0.008 0.331 -8.375 1.00 86.62 527 GLU A C 1
ATOM 4268 O O . GLU A 1 527 ? 1.219 0.342 -8.619 1.00 86.62 527 GLU A O 1
ATOM 4273 N N . LEU A 1 528 ? -0.493 0.120 -7.156 1.00 87.50 528 LEU A N 1
ATOM 4274 C CA . LEU A 1 528 ? 0.318 -0.187 -5.989 1.00 87.50 528 LEU A CA 1
ATOM 4275 C C . LEU A 1 528 ? 0.968 -1.574 -6.098 1.00 87.50 528 LEU A C 1
ATOM 4277 O O . LEU A 1 528 ? 2.107 -1.750 -5.673 1.00 87.50 528 LEU A O 1
ATOM 4281 N N . SER A 1 529 ? 0.262 -2.543 -6.684 1.00 85.94 529 SER A N 1
ATOM 4282 C CA . SER A 1 529 ? 0.678 -3.950 -6.674 1.00 85.94 529 SER A CA 1
ATOM 4283 C C . SER A 1 529 ? 1.655 -4.335 -7.786 1.00 85.94 529 SER A C 1
ATOM 4285 O O . SER A 1 529 ? 2.277 -5.386 -7.665 1.00 85.94 529 SER A O 1
ATOM 4287 N N . PHE A 1 530 ? 1.823 -3.520 -8.837 1.00 89.94 530 PHE A N 1
ATOM 4288 C CA . PHE A 1 530 ? 2.688 -3.852 -9.979 1.00 89.94 530 PHE A CA 1
ATOM 4289 C C . PHE A 1 530 ? 4.155 -4.083 -9.562 1.00 89.94 530 PHE A C 1
ATOM 4291 O O . PHE A 1 530 ? 4.843 -3.161 -9.111 1.00 89.94 530 PHE A O 1
ATOM 4298 N N . ASP A 1 531 ? 4.666 -5.299 -9.771 1.00 92.50 531 ASP A N 1
ATOM 4299 C CA . ASP A 1 531 ? 6.032 -5.686 -9.408 1.00 92.50 531 ASP A CA 1
ATOM 4300 C C . ASP A 1 531 ? 7.105 -5.185 -10.386 1.00 92.50 531 ASP A C 1
ATOM 4302 O O . ASP A 1 531 ? 7.557 -5.873 -11.309 1.00 92.50 531 ASP A O 1
ATOM 4306 N N . TYR A 1 532 ? 7.595 -3.978 -10.110 1.00 94.38 532 TYR A N 1
ATOM 4307 C CA . TYR A 1 532 ? 8.701 -3.376 -10.850 1.00 94.38 532 TYR A CA 1
ATOM 4308 C C . TYR A 1 532 ? 10.039 -4.112 -10.696 1.00 94.38 532 TYR A C 1
ATOM 4310 O O . TYR A 1 532 ? 10.871 -4.000 -11.595 1.00 94.38 532 TYR A O 1
ATOM 4318 N N . LEU A 1 533 ? 10.278 -4.864 -9.615 1.00 95.19 533 LEU A N 1
ATOM 4319 C CA . LEU A 1 533 ? 11.550 -5.569 -9.422 1.00 95.19 533 LEU A CA 1
ATOM 4320 C C . LEU A 1 533 ? 11.634 -6.817 -10.307 1.00 95.19 533 LEU A C 1
ATOM 4322 O O . LEU A 1 533 ? 12.646 -7.030 -10.981 1.00 95.19 533 LEU A O 1
ATOM 4326 N N . THR A 1 534 ? 10.566 -7.614 -10.370 1.00 94.19 534 THR A N 1
ATOM 4327 C CA . THR A 1 534 ? 10.483 -8.737 -11.318 1.00 94.19 534 THR A CA 1
ATOM 4328 C C . THR A 1 534 ? 10.511 -8.235 -12.752 1.00 94.19 534 THR A C 1
ATOM 4330 O O . THR A 1 534 ? 11.294 -8.743 -13.561 1.00 94.19 534 THR A O 1
ATOM 4333 N N . PHE A 1 535 ? 9.750 -7.178 -13.049 1.00 95.12 535 PHE A N 1
ATOM 4334 C CA . PHE A 1 535 ? 9.740 -6.577 -14.377 1.00 95.12 535 PHE A CA 1
ATOM 4335 C C . PHE A 1 535 ? 11.119 -6.065 -14.801 1.00 95.12 535 PHE A C 1
ATOM 4337 O O . PHE A 1 535 ? 11.554 -6.273 -15.934 1.00 95.12 535 PHE A O 1
ATOM 4344 N N . HIS A 1 536 ? 11.850 -5.451 -13.872 1.00 95.25 536 HIS A N 1
ATOM 4345 C CA . HIS A 1 536 ? 13.226 -5.036 -14.085 1.00 95.25 536 HIS A CA 1
ATOM 4346 C C . HIS A 1 536 ? 14.138 -6.215 -14.430 1.00 95.25 536 HIS A C 1
ATOM 4348 O O . HIS A 1 536 ? 14.855 -6.138 -15.426 1.00 95.25 536 HIS A O 1
ATOM 4354 N N . ARG A 1 537 ? 14.103 -7.315 -13.660 1.00 94.44 537 ARG A N 1
ATOM 4355 C CA . ARG A 1 537 ? 14.948 -8.492 -13.937 1.00 94.44 537 ARG A CA 1
ATOM 4356 C C . ARG A 1 537 ? 14.663 -9.069 -15.324 1.00 94.44 537 ARG A C 1
ATOM 4358 O O . ARG A 1 537 ? 15.593 -9.497 -16.006 1.00 94.44 537 ARG A O 1
ATOM 4365 N N . PHE A 1 538 ? 13.402 -9.056 -15.764 1.00 94.56 538 PHE A N 1
ATOM 4366 C CA . PHE A 1 538 ? 13.051 -9.407 -17.141 1.00 94.56 538 PHE A CA 1
ATOM 4367 C C . PHE A 1 538 ? 13.671 -8.430 -18.148 1.00 94.56 538 PHE A C 1
ATOM 4369 O O . PHE A 1 538 ? 14.393 -8.857 -19.049 1.00 94.56 538 PHE A O 1
ATOM 4376 N N . CYS A 1 539 ? 13.436 -7.124 -17.976 1.00 96.19 539 CYS A N 1
ATOM 4377 C CA . CYS A 1 539 ? 13.959 -6.083 -18.865 1.00 96.19 539 CYS A CA 1
ATOM 4378 C C . CYS A 1 539 ? 15.487 -6.160 -18.980 1.00 96.19 539 CYS A C 1
ATOM 4380 O O . CYS A 1 539 ? 16.041 -6.015 -20.063 1.00 96.19 539 CYS A O 1
ATOM 4382 N N . TRP A 1 540 ? 16.180 -6.433 -17.875 1.00 95.06 540 TRP A N 1
ATOM 4383 C CA . TRP A 1 540 ? 17.630 -6.573 -17.866 1.00 95.06 540 TRP A CA 1
ATOM 4384 C C . TRP A 1 540 ? 18.100 -7.795 -18.659 1.00 95.06 540 TRP A C 1
ATOM 4386 O O . TRP A 1 540 ? 18.989 -7.672 -19.499 1.00 95.06 540 TRP A O 1
ATOM 4396 N N . ARG A 1 541 ? 17.461 -8.961 -18.474 1.00 94.88 541 ARG A N 1
ATOM 4397 C CA . ARG A 1 541 ? 17.752 -10.166 -19.275 1.00 94.88 541 ARG A CA 1
ATOM 4398 C C . ARG A 1 541 ? 17.521 -9.933 -20.764 1.00 94.88 541 ARG A C 1
ATOM 4400 O O . ARG A 1 541 ? 18.342 -10.367 -21.568 1.00 94.88 541 ARG A O 1
ATOM 4407 N N . LEU A 1 542 ? 16.450 -9.223 -21.117 1.00 96.62 542 LEU A N 1
ATOM 4408 C CA . LEU A 1 542 ? 16.170 -8.837 -22.497 1.00 96.62 542 LEU A CA 1
ATOM 4409 C C . LEU A 1 542 ? 17.307 -7.986 -23.071 1.00 96.62 542 LEU A C 1
ATOM 4411 O O . LEU A 1 542 ? 17.805 -8.280 -24.153 1.00 96.62 542 LEU A O 1
ATOM 4415 N N . LEU A 1 543 ? 17.757 -6.962 -22.341 1.00 96.25 543 LEU A N 1
ATOM 4416 C CA . LEU A 1 543 ? 18.856 -6.102 -22.785 1.00 96.25 543 LEU A CA 1
ATOM 4417 C C . LEU A 1 543 ? 20.172 -6.877 -22.948 1.00 96.25 543 LEU A C 1
ATOM 4419 O O . LEU A 1 543 ? 20.876 -6.647 -23.931 1.00 96.25 543 LEU A O 1
ATOM 4423 N N . CYS A 1 544 ? 20.483 -7.813 -22.043 1.00 94.31 544 CYS A N 1
ATOM 4424 C CA . CYS A 1 544 ? 21.632 -8.710 -22.194 1.00 94.31 544 CYS A CA 1
ATOM 4425 C C . CYS A 1 544 ? 21.508 -9.572 -23.458 1.00 94.31 544 CYS A C 1
ATOM 4427 O O . CYS A 1 544 ? 22.412 -9.560 -24.288 1.00 94.31 544 CYS A O 1
ATOM 4429 N N . GLY A 1 545 ? 20.370 -10.245 -23.658 1.00 96.25 545 GLY A N 1
ATOM 4430 C CA . GLY A 1 545 ? 20.149 -11.089 -24.836 1.00 96.25 545 GLY A CA 1
ATOM 4431 C C . GLY A 1 545 ? 20.228 -10.307 -26.150 1.00 96.25 545 GLY A C 1
ATOM 4432 O O . GLY A 1 545 ? 20.818 -10.775 -27.125 1.00 96.25 545 GLY A O 1
ATOM 4433 N N . ILE A 1 546 ? 19.702 -9.079 -26.164 1.00 96.38 546 ILE A N 1
ATOM 4434 C CA . ILE A 1 546 ? 19.813 -8.158 -27.297 1.00 96.38 546 ILE A CA 1
ATOM 4435 C C . ILE A 1 546 ? 21.278 -7.784 -27.556 1.00 96.38 546 ILE A C 1
ATOM 4437 O O . ILE A 1 546 ? 21.724 -7.849 -28.702 1.00 96.38 546 ILE A O 1
ATOM 4441 N N . LYS A 1 547 ? 22.027 -7.395 -26.514 1.00 94.94 547 LYS A N 1
ATOM 4442 C CA . LYS A 1 547 ? 23.451 -7.043 -26.626 1.00 94.94 547 LYS A CA 1
ATOM 4443 C C . LYS A 1 547 ? 24.254 -8.204 -27.204 1.00 94.94 547 LYS A C 1
ATOM 4445 O O . LYS A 1 547 ? 25.028 -7.978 -28.130 1.00 94.94 547 LYS A O 1
ATOM 4450 N N . ASP A 1 548 ? 24.055 -9.411 -26.684 1.00 95.12 548 ASP A N 1
ATOM 4451 C CA . ASP A 1 548 ? 24.805 -10.600 -27.092 1.00 95.12 548 ASP A CA 1
ATOM 4452 C C . ASP A 1 548 ? 24.495 -10.975 -28.547 1.00 95.12 548 ASP A C 1
ATOM 4454 O O . ASP A 1 548 ? 25.408 -11.166 -29.348 1.00 95.12 548 ASP A O 1
ATOM 4458 N N . THR A 1 549 ? 23.213 -10.971 -28.924 1.00 96.62 549 THR A N 1
ATOM 4459 C CA . THR A 1 549 ? 22.763 -11.299 -30.289 1.00 96.62 549 THR A CA 1
ATOM 4460 C C . THR A 1 549 ? 23.231 -10.267 -31.318 1.00 96.62 549 THR A C 1
ATOM 4462 O O . THR A 1 549 ? 23.623 -10.613 -32.431 1.00 96.62 549 THR A O 1
ATOM 4465 N N . CYS A 1 550 ? 23.223 -8.981 -30.954 1.00 95.00 550 CYS A N 1
ATOM 4466 C CA . CYS A 1 550 ? 23.572 -7.886 -31.862 1.00 95.00 550 CYS A CA 1
ATOM 4467 C C . CYS A 1 550 ? 25.057 -7.487 -31.806 1.00 95.00 550 CYS A C 1
ATOM 4469 O O . CYS A 1 550 ? 25.449 -6.537 -32.491 1.00 95.00 550 CYS A O 1
ATOM 4471 N N . CYS A 1 551 ? 25.879 -8.168 -30.997 1.00 93.31 551 CYS A N 1
ATOM 4472 C CA . CYS A 1 551 ? 27.225 -7.723 -30.632 1.00 93.31 551 CYS A CA 1
ATOM 4473 C C . CYS A 1 551 ? 28.105 -7.448 -31.856 1.00 93.31 551 CYS A C 1
ATOM 4475 O O . CYS A 1 551 ? 28.558 -6.319 -32.037 1.00 93.31 551 CYS A O 1
ATOM 4477 N N . ASP A 1 552 ? 28.271 -8.430 -32.745 1.00 92.62 552 ASP A N 1
ATOM 4478 C CA . ASP A 1 552 ? 29.154 -8.317 -33.914 1.00 92.62 552 ASP A CA 1
ATOM 4479 C C . ASP A 1 552 ? 28.787 -7.121 -34.806 1.00 92.62 552 ASP A C 1
ATOM 4481 O O . ASP A 1 552 ? 29.650 -6.350 -35.238 1.00 92.62 552 ASP A O 1
ATOM 4485 N N . GLN A 1 553 ? 27.486 -6.918 -35.032 1.00 92.25 553 GLN A N 1
ATOM 4486 C CA . GLN A 1 553 ? 26.965 -5.833 -35.867 1.00 92.25 553 GLN A CA 1
ATOM 4487 C C . GLN A 1 553 ? 27.194 -4.467 -35.208 1.00 92.25 553 GLN A C 1
ATOM 4489 O O . GLN A 1 553 ? 27.632 -3.516 -35.861 1.00 92.25 553 GLN A O 1
ATOM 4494 N N . LEU A 1 554 ? 26.930 -4.358 -33.904 1.00 92.00 554 LEU A N 1
ATOM 4495 C CA . LEU A 1 554 ? 27.112 -3.116 -33.155 1.00 92.00 554 LEU A CA 1
ATOM 4496 C C . LEU A 1 554 ? 28.597 -2.762 -32.991 1.00 92.00 554 LEU A C 1
ATOM 4498 O O . LEU A 1 554 ? 28.963 -1.596 -33.151 1.00 92.00 554 LEU A O 1
ATOM 4502 N N . VAL A 1 555 ? 29.469 -3.751 -32.780 1.00 92.75 555 VAL A N 1
ATOM 4503 C CA . VAL A 1 555 ? 30.926 -3.565 -32.729 1.00 92.75 555 VAL A CA 1
ATOM 4504 C C . VAL A 1 555 ? 31.463 -3.082 -34.074 1.00 92.75 555 VAL A C 1
ATOM 4506 O O . VAL A 1 555 ? 32.272 -2.152 -34.111 1.00 92.75 555 VAL A O 1
ATOM 4509 N N . GLN A 1 556 ? 30.977 -3.633 -35.187 1.00 90.81 556 GLN A N 1
ATOM 4510 C CA . GLN A 1 556 ? 31.348 -3.164 -36.523 1.00 90.81 556 GLN A CA 1
ATOM 4511 C C . GLN A 1 556 ? 30.935 -1.698 -36.754 1.00 90.81 556 GLN A C 1
ATOM 4513 O O . GLN A 1 556 ? 31.702 -0.915 -37.319 1.00 90.81 556 GLN A O 1
ATOM 4518 N N . MET A 1 557 ? 29.742 -1.301 -36.297 1.00 89.38 557 MET A N 1
ATOM 4519 C CA . MET A 1 557 ? 29.207 0.050 -36.515 1.00 89.38 557 MET A CA 1
ATOM 4520 C C . MET A 1 557 ? 29.774 1.112 -35.564 1.00 89.38 557 MET A C 1
ATOM 4522 O O . MET A 1 557 ? 29.965 2.257 -35.980 1.00 89.38 557 MET A O 1
ATOM 4526 N N . TYR A 1 558 ? 30.027 0.774 -34.298 1.00 89.38 558 TYR A N 1
ATOM 4527 C CA . TYR A 1 558 ? 30.349 1.742 -33.236 1.00 89.38 558 TYR A CA 1
ATOM 4528 C C . TYR A 1 558 ? 31.724 1.509 -32.585 1.00 89.38 558 TYR A C 1
ATOM 4530 O O . TYR A 1 558 ? 32.307 2.437 -32.019 1.00 89.38 558 TYR A O 1
ATOM 4538 N N . GLY A 1 559 ? 32.318 0.329 -32.768 1.00 89.75 559 GLY A N 1
ATOM 4539 C CA . GLY A 1 559 ? 33.548 -0.118 -32.112 1.00 89.75 559 GLY A CA 1
ATOM 4540 C C . GLY A 1 559 ? 33.287 -1.024 -30.904 1.00 89.75 559 GLY A C 1
ATOM 4541 O O . GLY A 1 559 ? 32.164 -1.059 -30.414 1.00 89.75 559 GLY A O 1
ATOM 4542 N N . PRO A 1 560 ? 34.322 -1.730 -30.414 1.00 88.19 560 PRO A N 1
ATOM 4543 C CA . PRO A 1 560 ? 34.193 -2.664 -29.291 1.00 88.19 560 PRO A CA 1
ATOM 4544 C C . PRO A 1 560 ? 33.740 -1.973 -27.998 1.00 88.19 560 PRO A C 1
ATOM 4546 O O . PRO A 1 560 ? 32.908 -2.510 -27.279 1.00 88.19 560 PRO A O 1
ATOM 4549 N N . ASP A 1 561 ? 34.178 -0.734 -27.776 1.00 87.50 561 ASP A N 1
ATOM 4550 C CA . ASP A 1 561 ? 33.897 0.033 -26.555 1.00 87.50 561 ASP A CA 1
ATOM 4551 C C . ASP A 1 561 ? 32.628 0.903 -26.690 1.00 87.50 561 ASP A C 1
ATOM 4553 O O . ASP A 1 561 ? 32.588 2.054 -26.250 1.00 87.50 561 ASP A O 1
ATOM 4557 N N . TYR A 1 562 ? 31.601 0.423 -27.406 1.00 87.25 562 TYR A N 1
ATOM 4558 C CA . TYR A 1 562 ? 30.330 1.156 -27.543 1.00 87.25 562 TYR A CA 1
ATOM 4559 C C . TYR A 1 562 ? 29.472 1.101 -26.268 1.00 87.25 562 TYR A C 1
ATOM 4561 O O . TYR A 1 562 ? 28.676 2.011 -26.022 1.00 87.25 562 TYR A O 1
ATOM 4569 N N . ILE A 1 563 ? 29.678 0.059 -25.463 1.00 87.94 563 ILE A N 1
ATOM 4570 C CA . ILE A 1 563 ? 29.230 -0.087 -24.078 1.00 87.94 563 ILE A CA 1
ATOM 4571 C C . ILE A 1 563 ? 30.506 -0.304 -23.267 1.00 87.94 563 ILE A C 1
ATOM 4573 O O . ILE A 1 563 ? 31.144 -1.344 -23.403 1.00 87.94 563 ILE A O 1
ATOM 4577 N N . GLU A 1 564 ? 30.899 0.700 -22.489 1.00 82.38 564 GLU A N 1
ATOM 4578 C CA . GLU A 1 564 ? 32.127 0.669 -21.681 1.00 82.38 564 GLU A CA 1
ATOM 4579 C C . GLU A 1 564 ? 31.877 -0.036 -20.342 1.00 82.38 564 GLU A C 1
ATOM 4581 O O . GLU A 1 564 ? 32.639 -0.917 -19.955 1.00 82.38 564 GLU A O 1
ATOM 4586 N N . ASP A 1 565 ? 30.746 0.283 -19.707 1.00 80.75 565 ASP A N 1
ATOM 4587 C CA . ASP A 1 565 ? 30.353 -0.227 -18.393 1.00 80.75 565 ASP A CA 1
ATOM 4588 C C . ASP A 1 565 ? 28.913 -0.756 -18.418 1.00 80.75 565 ASP A C 1
ATOM 4590 O O . ASP A 1 565 ? 28.106 -0.402 -19.287 1.00 80.75 565 ASP A O 1
ATOM 4594 N N . GLU A 1 566 ? 28.542 -1.549 -17.415 1.00 75.88 566 GLU A N 1
ATOM 4595 C CA . GLU A 1 566 ? 27.192 -2.117 -17.283 1.00 75.88 566 GLU A CA 1
ATOM 4596 C C . GLU A 1 566 ? 26.094 -1.049 -17.184 1.00 75.88 566 GLU A C 1
ATOM 4598 O O . GLU A 1 566 ? 24.992 -1.246 -17.697 1.00 75.88 566 GLU A O 1
ATOM 4603 N N . ASN A 1 567 ? 26.416 0.131 -16.645 1.00 79.50 567 ASN A N 1
ATOM 4604 C CA . ASN A 1 567 ? 25.522 1.297 -16.554 1.00 79.50 567 ASN A CA 1
ATOM 4605 C C . ASN A 1 567 ? 25.016 1.739 -17.934 1.00 79.50 567 ASN A C 1
ATOM 4607 O O . ASN A 1 567 ? 23.983 2.399 -18.043 1.00 79.50 567 ASN A O 1
ATOM 4611 N N . GLN A 1 568 ? 25.764 1.407 -18.990 1.00 85.88 568 GLN A N 1
ATOM 4612 C CA . GLN A 1 568 ? 25.465 1.770 -20.369 1.00 85.88 568 GLN A CA 1
ATOM 4613 C C . GLN A 1 568 ? 24.696 0.671 -21.112 1.00 85.88 568 GLN A C 1
ATOM 4615 O O . GLN A 1 568 ? 24.273 0.911 -22.243 1.00 85.88 568 GLN A O 1
ATOM 4620 N N . LEU A 1 569 ? 24.469 -0.508 -20.510 1.00 90.56 569 LEU A N 1
ATOM 4621 C CA . LEU A 1 569 ? 23.732 -1.604 -21.150 1.00 90.56 569 LEU A CA 1
ATOM 4622 C C . LEU A 1 569 ? 22.389 -1.142 -21.739 1.00 90.56 569 LEU A C 1
ATOM 4624 O O . LEU A 1 569 ? 22.125 -1.448 -22.904 1.00 90.56 569 LEU A O 1
ATOM 4628 N N . PRO A 1 570 ? 21.560 -0.345 -21.038 1.00 90.69 570 PRO A N 1
ATOM 4629 C CA . PRO A 1 570 ? 20.289 0.081 -21.608 1.00 90.69 570 PRO A CA 1
ATOM 4630 C C . PRO A 1 570 ? 20.414 0.992 -22.842 1.00 90.69 570 PRO A C 1
ATOM 4632 O O . PRO A 1 570 ? 19.450 1.153 -23.593 1.00 90.69 570 PRO A O 1
ATOM 4635 N N . PHE A 1 571 ? 21.595 1.565 -23.108 1.00 90.88 571 PHE A N 1
ATOM 4636 C CA . PHE A 1 571 ? 21.845 2.382 -24.301 1.00 90.88 571 PHE A CA 1
ATOM 4637 C C . PHE A 1 571 ? 21.931 1.543 -25.576 1.00 90.88 571 PHE A C 1
ATOM 4639 O O . PHE A 1 571 ? 21.830 2.107 -26.668 1.00 90.88 571 PHE A O 1
ATOM 4646 N N . VAL A 1 572 ? 22.026 0.209 -25.464 1.00 94.06 572 VAL A N 1
ATOM 4647 C CA . VAL A 1 572 ? 21.926 -0.718 -26.604 1.00 94.06 572 VAL A CA 1
ATOM 4648 C C . VAL A 1 572 ? 20.685 -0.429 -27.457 1.00 94.06 572 VAL A C 1
ATOM 4650 O O . VAL A 1 572 ? 20.771 -0.425 -28.681 1.00 94.06 572 VAL A O 1
ATOM 4653 N N . VAL A 1 573 ? 19.567 -0.041 -26.832 1.00 94.62 573 VAL A N 1
ATOM 4654 C CA . VAL A 1 573 ? 18.329 0.359 -27.523 1.00 94.62 573 VAL A CA 1
ATOM 4655 C C . VAL A 1 573 ? 18.552 1.577 -28.427 1.00 94.62 573 VAL A C 1
ATOM 4657 O O . VAL A 1 573 ? 18.114 1.599 -29.578 1.00 94.62 573 VAL A O 1
ATOM 4660 N N . GLY A 1 574 ? 19.285 2.582 -27.943 1.00 91.38 574 GLY A N 1
ATOM 4661 C CA . GLY A 1 574 ? 19.634 3.768 -28.721 1.00 91.38 574 GLY A CA 1
ATOM 4662 C C . GLY A 1 574 ? 20.546 3.447 -29.907 1.00 91.38 574 GLY A C 1
ATOM 4663 O O . GLY A 1 574 ? 20.336 3.981 -31.000 1.00 91.38 574 GLY A O 1
ATOM 4664 N N . TYR A 1 575 ? 21.510 2.541 -29.722 1.00 91.62 575 TYR A N 1
ATOM 4665 C CA . TYR A 1 575 ? 22.373 2.055 -30.802 1.00 91.62 575 TYR A CA 1
ATOM 4666 C C . TYR A 1 575 ? 21.589 1.273 -31.863 1.00 91.62 575 TYR A C 1
ATOM 4668 O O . TYR A 1 575 ? 21.780 1.504 -33.057 1.00 91.62 575 TYR A O 1
ATOM 4676 N N . ILE A 1 576 ? 20.636 0.433 -31.451 1.00 92.50 576 ILE A N 1
ATOM 4677 C CA . ILE A 1 576 ? 19.736 -0.291 -32.360 1.00 92.50 576 ILE A CA 1
ATOM 4678 C C . ILE A 1 576 ? 18.916 0.687 -33.195 1.00 92.50 576 ILE A C 1
ATOM 4680 O O . ILE A 1 576 ? 18.904 0.589 -34.422 1.00 92.50 576 ILE A O 1
ATOM 4684 N N . PHE A 1 577 ? 18.294 1.690 -32.575 1.00 91.88 577 PHE A N 1
ATOM 4685 C CA . PHE A 1 577 ? 17.543 2.700 -33.321 1.00 91.88 577 PHE A CA 1
ATOM 4686 C C . PHE A 1 577 ? 18.439 3.489 -34.286 1.00 91.88 577 PHE A C 1
ATOM 4688 O O . PHE A 1 577 ? 18.038 3.801 -35.408 1.00 91.88 577 PHE A O 1
ATOM 4695 N N . ALA A 1 578 ? 19.671 3.801 -33.880 1.00 87.94 578 ALA A N 1
ATOM 4696 C CA . ALA A 1 578 ? 20.613 4.531 -34.719 1.00 87.94 578 ALA A CA 1
ATOM 4697 C C . ALA A 1 578 ? 21.192 3.685 -35.869 1.00 87.94 578 ALA A C 1
ATOM 4699 O O . ALA A 1 578 ? 21.604 4.242 -36.890 1.00 87.94 578 ALA A O 1
ATOM 4700 N N . SER A 1 579 ? 21.186 2.354 -35.760 1.00 87.50 579 SER A N 1
ATOM 4701 C CA . SER A 1 579 ? 21.571 1.464 -36.863 1.00 87.50 579 SER A CA 1
ATOM 4702 C C . SER A 1 579 ? 20.615 1.591 -38.059 1.00 87.50 579 SER A C 1
ATOM 4704 O O . SER A 1 579 ? 21.065 1.625 -39.207 1.00 87.50 579 SER A O 1
ATOM 4706 N N . ALA A 1 580 ? 19.325 1.810 -37.780 1.00 85.62 580 ALA A N 1
ATOM 4707 C CA . ALA A 1 580 ? 18.253 1.946 -38.762 1.00 85.62 580 ALA A CA 1
ATOM 4708 C C . ALA A 1 580 ? 18.082 3.373 -39.315 1.00 85.62 580 ALA A C 1
ATOM 4710 O O . ALA A 1 580 ? 17.147 3.634 -40.070 1.00 85.62 580 ALA A O 1
ATOM 4711 N N . THR A 1 581 ? 18.971 4.312 -38.968 1.00 82.25 581 THR A N 1
ATOM 4712 C CA . THR A 1 581 ? 18.911 5.697 -39.459 1.00 82.25 581 THR A CA 1
ATOM 4713 C C . THR A 1 581 ? 20.288 6.224 -39.873 1.00 82.25 581 THR A C 1
ATOM 4715 O O . THR A 1 581 ? 21.333 5.715 -39.465 1.00 82.25 581 THR A O 1
ATOM 4718 N N . ASN A 1 582 ? 20.298 7.308 -40.655 1.00 72.56 582 ASN A N 1
ATOM 4719 C CA . ASN A 1 582 ? 21.513 8.063 -40.998 1.00 72.56 582 ASN A CA 1
ATOM 4720 C C . ASN A 1 582 ? 21.948 9.043 -39.889 1.00 72.56 582 ASN A C 1
ATOM 4722 O O . ASN A 1 582 ? 22.745 9.959 -40.123 1.00 72.56 582 ASN A O 1
ATOM 4726 N N . THR A 1 583 ? 21.399 8.928 -38.674 1.00 68.56 583 THR A N 1
ATOM 4727 C CA . THR A 1 583 ? 21.643 9.937 -37.646 1.00 68.56 583 THR A CA 1
ATOM 4728 C C . THR A 1 583 ? 23.052 9.803 -37.068 1.00 68.56 583 THR A C 1
ATOM 4730 O O . THR A 1 583 ? 23.397 8.851 -36.375 1.00 68.56 583 THR A O 1
ATOM 4733 N N . ARG A 1 584 ? 23.891 10.814 -37.314 1.00 63.84 584 ARG A N 1
ATOM 4734 C CA . ARG A 1 584 ? 25.192 10.968 -36.634 1.00 63.84 584 ARG A CA 1
ATOM 4735 C C . ARG A 1 584 ? 25.082 11.793 -35.340 1.00 63.84 584 ARG A C 1
ATOM 4737 O O . ARG A 1 584 ? 26.091 12.134 -34.724 1.00 63.84 584 ARG A O 1
ATOM 4744 N N . ARG A 1 585 ? 23.855 12.138 -34.920 1.00 63.44 585 ARG A N 1
ATOM 4745 C CA . ARG A 1 585 ? 23.538 12.999 -33.762 1.00 63.44 585 ARG A CA 1
ATOM 4746 C C . ARG A 1 585 ? 23.479 12.227 -32.435 1.00 63.44 585 ARG A C 1
ATOM 4748 O O . ARG A 1 585 ? 22.573 12.435 -31.641 1.00 63.44 585 ARG A O 1
ATOM 4755 N N . LEU A 1 586 ? 24.449 11.345 -32.203 1.00 63.06 586 LEU A N 1
ATOM 4756 C CA . LEU A 1 586 ? 24.609 10.588 -30.948 1.00 63.06 586 LEU A CA 1
ATOM 4757 C C . LEU A 1 586 ? 25.629 11.241 -29.991 1.00 63.06 586 LEU A C 1
ATOM 4759 O O . LEU A 1 586 ? 25.649 10.965 -28.791 1.00 63.06 586 LEU A O 1
ATOM 4763 N N . ALA A 1 587 ? 26.464 12.136 -30.531 1.00 55.22 587 ALA A N 1
ATOM 4764 C CA . ALA A 1 587 ? 27.642 12.700 -29.879 1.00 55.22 587 ALA A CA 1
ATOM 4765 C C . ALA A 1 587 ? 27.331 13.439 -28.564 1.00 55.22 587 ALA A C 1
ATOM 4767 O O . ALA A 1 587 ? 26.733 14.514 -28.570 1.00 55.22 587 ALA A O 1
ATOM 4768 N N . GLY A 1 588 ? 27.815 12.904 -27.442 1.00 60.25 588 GLY A N 1
ATOM 4769 C CA . GLY A 1 588 ? 27.662 13.485 -26.100 1.00 60.25 588 GLY A CA 1
ATOM 4770 C C . GLY A 1 588 ? 26.844 12.623 -25.135 1.00 60.25 588 GLY A C 1
ATOM 4771 O O . GLY A 1 588 ? 26.968 12.812 -23.930 1.00 60.25 588 GLY A O 1
ATOM 4772 N N . PHE A 1 589 ? 26.066 11.668 -25.656 1.00 63.09 589 PHE A N 1
ATOM 4773 C CA . PHE A 1 589 ? 25.362 10.648 -24.866 1.00 63.09 589 PHE A CA 1
ATOM 4774 C C . PHE A 1 589 ? 25.737 9.218 -25.278 1.00 63.09 589 PHE A C 1
ATOM 4776 O O . PHE A 1 589 ? 25.744 8.334 -24.434 1.00 63.09 589 PHE A O 1
ATOM 4783 N N . MET A 1 590 ? 26.068 8.993 -26.554 1.00 77.56 590 MET A N 1
ATOM 4784 C CA . MET A 1 590 ? 26.458 7.688 -27.104 1.00 77.56 590 MET A CA 1
ATOM 4785 C C . MET A 1 590 ? 27.613 7.841 -28.110 1.00 77.56 590 MET A C 1
ATOM 4787 O O . MET A 1 590 ? 27.887 8.947 -28.602 1.00 77.56 590 MET A O 1
ATOM 4791 N N . LYS A 1 591 ? 28.302 6.740 -28.441 1.00 81.25 591 LYS A N 1
ATOM 4792 C CA . LYS A 1 591 ? 29.360 6.740 -29.466 1.00 81.25 591 LYS A CA 1
ATOM 4793 C C . LYS A 1 591 ? 28.784 7.068 -30.844 1.00 81.25 591 LYS A C 1
ATOM 4795 O O . LYS A 1 591 ? 27.659 6.714 -31.189 1.00 81.25 591 LYS A O 1
ATOM 4800 N N . ILE A 1 592 ? 29.578 7.764 -31.654 1.00 78.88 592 ILE A N 1
ATOM 4801 C CA . ILE A 1 592 ? 29.196 8.126 -33.021 1.00 78.88 592 ILE A CA 1
ATOM 4802 C C . ILE A 1 592 ? 29.393 6.909 -33.927 1.00 78.88 592 ILE A C 1
ATOM 4804 O O . ILE A 1 592 ? 30.427 6.247 -33.860 1.00 78.88 592 ILE A O 1
ATOM 4808 N N . LYS A 1 593 ? 28.416 6.659 -34.801 1.00 80.50 593 LYS A N 1
ATOM 4809 C CA . LYS A 1 593 ? 28.481 5.634 -35.847 1.00 80.50 593 LYS A CA 1
ATOM 4810 C C . LYS A 1 593 ? 29.705 5.859 -36.745 1.00 80.50 593 LYS A C 1
ATOM 4812 O O . LYS A 1 593 ? 29.891 6.962 -37.265 1.00 80.50 593 LYS A O 1
ATOM 4817 N N . LYS A 1 594 ? 30.544 4.833 -36.896 1.00 82.25 594 LYS A N 1
ATOM 4818 C CA . LYS A 1 594 ? 31.771 4.854 -37.711 1.00 82.25 594 LYS A CA 1
ATOM 4819 C C . LYS A 1 594 ? 31.496 4.561 -39.186 1.00 82.25 594 LYS A C 1
ATOM 4821 O O . LYS A 1 594 ? 32.300 4.939 -40.033 1.00 82.25 594 LYS A O 1
ATOM 4826 N N . THR A 1 595 ? 30.371 3.915 -39.481 1.00 77.25 595 THR A N 1
ATOM 4827 C CA . THR A 1 595 ? 29.940 3.547 -40.832 1.00 77.25 595 THR A CA 1
ATOM 4828 C C . THR A 1 595 ? 28.728 4.374 -41.270 1.00 77.25 595 THR A C 1
ATOM 4830 O O . THR A 1 595 ? 27.942 4.839 -40.444 1.00 77.25 595 THR A O 1
ATOM 4833 N N . ASP A 1 596 ? 28.557 4.539 -42.583 1.00 76.12 596 ASP A N 1
ATOM 4834 C CA . ASP A 1 596 ? 27.341 5.118 -43.185 1.00 76.12 596 ASP A CA 1
ATOM 4835 C C . ASP A 1 596 ? 26.265 4.068 -43.486 1.00 76.12 596 ASP A C 1
ATOM 4837 O O . ASP A 1 596 ? 25.245 4.357 -44.106 1.00 76.12 596 ASP A O 1
ATOM 4841 N N . GLU A 1 597 ? 26.480 2.832 -43.041 1.00 78.62 597 GLU A N 1
ATOM 4842 C CA . GLU A 1 597 ? 25.571 1.722 -43.285 1.00 78.62 597 GLU A CA 1
ATOM 4843 C C . GLU A 1 597 ? 24.269 1.899 -42.502 1.00 78.62 597 GLU A C 1
ATOM 4845 O O . GLU A 1 597 ? 24.276 1.947 -41.274 1.00 78.62 597 GLU A O 1
ATOM 4850 N N . VAL A 1 598 ? 23.137 1.960 -43.199 1.00 81.06 598 VAL A N 1
ATOM 4851 C CA . VAL A 1 598 ? 21.802 1.933 -42.591 1.00 81.06 598 VAL A CA 1
ATOM 4852 C C . VAL A 1 598 ? 21.204 0.556 -42.798 1.00 81.06 598 VAL A C 1
ATOM 4854 O O . VAL A 1 598 ? 21.063 0.107 -43.933 1.00 81.06 598 VAL A O 1
ATOM 4857 N N . THR A 1 599 ? 20.829 -0.109 -41.709 1.00 84.50 599 THR A N 1
ATOM 4858 C CA . THR A 1 599 ? 20.280 -1.464 -41.775 1.00 84.50 599 THR A CA 1
ATOM 4859 C C . THR A 1 599 ? 19.181 -1.669 -40.743 1.00 84.50 599 THR A C 1
ATOM 4861 O O . THR A 1 599 ? 19.273 -1.220 -39.604 1.00 84.50 599 THR A O 1
ATOM 4864 N N . SER A 1 600 ? 18.123 -2.369 -41.150 1.00 86.31 600 SER A N 1
ATOM 4865 C CA . SER A 1 600 ? 17.069 -2.848 -40.252 1.00 86.31 600 SER A CA 1
ATOM 4866 C C . SER A 1 600 ? 17.397 -4.212 -39.644 1.00 86.31 600 SER A C 1
ATOM 4868 O O . SER A 1 600 ? 16.634 -4.697 -38.813 1.00 86.31 600 SER A O 1
ATOM 4870 N N . LYS A 1 601 ? 18.515 -4.843 -40.041 1.00 90.50 601 LYS A N 1
ATOM 4871 C CA . LYS A 1 601 ? 18.905 -6.174 -39.560 1.00 90.50 601 LYS A CA 1
ATOM 4872 C C . LYS A 1 601 ? 19.061 -6.201 -38.039 1.00 90.50 601 LYS A C 1
ATOM 4874 O O . LYS A 1 601 ? 18.398 -7.009 -37.413 1.00 90.50 601 LYS A O 1
ATOM 4879 N N . VAL A 1 602 ? 19.789 -5.244 -37.460 1.00 92.06 602 VAL A N 1
ATOM 4880 C CA . VAL A 1 602 ? 19.979 -5.155 -35.999 1.00 92.06 602 VAL A CA 1
ATOM 4881 C C . VAL A 1 602 ? 18.636 -5.067 -35.258 1.00 92.06 602 VAL A C 1
ATOM 4883 O O . VAL A 1 602 ? 18.448 -5.689 -34.221 1.00 92.06 602 VAL A O 1
ATOM 4886 N N . VAL A 1 603 ? 17.670 -4.313 -35.801 1.00 92.38 603 VAL A N 1
ATOM 4887 C CA . VAL A 1 603 ? 16.331 -4.173 -35.201 1.00 92.38 603 VAL A CA 1
ATOM 4888 C C . VAL A 1 603 ? 15.550 -5.489 -35.267 1.00 92.38 603 VAL A C 1
ATOM 4890 O O . VAL A 1 603 ? 14.839 -5.809 -34.321 1.00 92.38 603 VAL A O 1
ATOM 4893 N N . ARG A 1 604 ? 15.677 -6.249 -36.364 1.00 94.56 604 ARG A N 1
ATOM 4894 C CA . ARG A 1 604 ? 15.033 -7.564 -36.518 1.00 94.56 604 ARG A CA 1
ATOM 4895 C C . ARG A 1 604 ? 15.644 -8.607 -35.590 1.00 94.56 604 ARG A C 1
ATOM 4897 O O . ARG A 1 604 ? 14.893 -9.254 -34.875 1.00 94.56 604 ARG A O 1
ATOM 4904 N N . ASP A 1 605 ? 16.970 -8.697 -35.553 1.00 95.25 605 ASP A N 1
ATOM 4905 C CA . ASP A 1 605 ? 17.692 -9.644 -34.699 1.00 95.25 605 ASP A CA 1
ATOM 4906 C C . ASP A 1 605 ? 17.381 -9.356 -33.213 1.00 95.25 605 ASP A C 1
ATOM 4908 O O . ASP A 1 605 ? 17.091 -10.262 -32.439 1.00 95.25 605 ASP A O 1
ATOM 4912 N N . ALA A 1 606 ? 17.318 -8.077 -32.816 1.00 96.25 606 ALA A N 1
ATOM 4913 C CA . ALA A 1 606 ? 16.878 -7.692 -31.474 1.00 96.25 606 ALA A CA 1
ATOM 4914 C C . ALA A 1 606 ? 15.397 -8.023 -31.202 1.00 96.25 606 ALA A C 1
ATOM 4916 O O . ALA A 1 606 ? 15.045 -8.398 -30.082 1.00 96.25 606 ALA A O 1
ATOM 4917 N N . ALA A 1 607 ? 14.511 -7.853 -32.191 1.00 96.44 607 ALA A N 1
ATOM 4918 C CA . ALA A 1 607 ? 13.088 -8.166 -32.045 1.00 96.44 607 ALA A CA 1
ATOM 4919 C C . ALA A 1 607 ? 12.848 -9.672 -31.857 1.00 96.44 607 ALA A C 1
ATOM 4921 O O . ALA A 1 607 ? 11.987 -10.042 -31.062 1.00 96.44 607 ALA A O 1
ATOM 4922 N N . GLU A 1 608 ? 13.642 -10.519 -32.518 1.00 96.38 608 GLU A N 1
ATOM 4923 C CA . GLU A 1 608 ? 13.600 -11.976 -32.362 1.00 96.38 608 GLU A CA 1
ATOM 4924 C C . GLU A 1 608 ? 13.904 -12.399 -30.917 1.00 96.38 608 GLU A C 1
ATOM 4926 O O . GLU A 1 608 ? 13.197 -13.240 -30.367 1.00 96.38 608 GLU A O 1
ATOM 4931 N N . VAL A 1 609 ? 14.864 -11.747 -30.245 1.00 96.88 609 VAL A N 1
ATOM 4932 C CA . VAL A 1 609 ? 15.145 -12.001 -28.817 1.00 96.88 609 VAL A CA 1
ATOM 4933 C C . VAL A 1 609 ? 13.902 -11.760 -27.957 1.00 96.88 609 VAL A C 1
ATOM 4935 O O . VAL A 1 609 ? 13.543 -12.601 -27.133 1.00 96.88 609 VAL A O 1
ATOM 4938 N N . LEU A 1 610 ? 13.216 -10.627 -28.155 1.00 96.31 610 LEU A N 1
ATOM 4939 C CA . LEU A 1 610 ? 11.987 -10.334 -27.416 1.00 96.31 610 LEU A CA 1
ATOM 4940 C C . LEU A 1 610 ? 10.872 -11.322 -27.759 1.00 96.31 610 LEU A C 1
ATOM 4942 O O . LEU A 1 610 ? 10.161 -11.762 -26.859 1.00 96.31 610 LEU A O 1
ATOM 4946 N N . GLN A 1 611 ? 10.730 -11.683 -29.034 1.00 95.19 611 GLN A N 1
ATOM 4947 C CA . GLN A 1 611 ? 9.737 -12.654 -29.477 1.00 95.19 611 GLN A CA 1
ATOM 4948 C C . GLN A 1 611 ? 9.928 -14.000 -28.772 1.00 95.19 611 GLN A C 1
ATOM 4950 O O . GLN A 1 611 ? 8.985 -14.488 -28.156 1.00 95.19 611 GLN A O 1
ATOM 4955 N N . VAL A 1 612 ? 11.148 -14.544 -28.775 1.00 94.44 612 VAL A N 1
ATOM 4956 C CA . VAL A 1 612 ? 11.474 -15.813 -28.106 1.00 94.44 612 VAL A CA 1
ATOM 4957 C C . VAL A 1 612 ? 11.166 -15.744 -26.608 1.00 94.44 612 VAL A C 1
ATOM 4959 O O . VAL A 1 612 ? 10.606 -16.682 -26.044 1.00 94.44 612 VAL A O 1
ATOM 4962 N N . MET A 1 613 ? 11.491 -14.628 -25.948 1.00 93.31 613 MET A N 1
ATOM 4963 C CA . MET A 1 613 ? 11.200 -14.455 -24.522 1.00 93.31 613 MET A CA 1
ATOM 4964 C C . MET A 1 613 ? 9.695 -14.383 -24.228 1.00 93.31 613 MET A C 1
ATOM 4966 O O . MET A 1 613 ? 9.239 -14.964 -23.242 1.00 93.31 613 MET A O 1
ATOM 4970 N N . VAL A 1 614 ? 8.916 -13.685 -25.059 1.00 90.94 614 VAL A N 1
ATOM 4971 C CA . VAL A 1 614 ? 7.456 -13.585 -24.900 1.00 90.94 614 VAL A CA 1
ATOM 4972 C C . VAL A 1 614 ? 6.782 -14.930 -25.184 1.00 90.94 614 VAL A C 1
ATOM 4974 O O . VAL A 1 614 ? 5.946 -15.354 -24.394 1.00 90.94 614 VAL A O 1
ATOM 4977 N N . GLU A 1 615 ? 7.194 -15.644 -26.235 1.00 88.62 615 GLU A N 1
ATOM 4978 C CA . GLU A 1 615 ? 6.675 -16.977 -26.585 1.00 88.62 615 GLU A CA 1
ATOM 4979 C C . GLU A 1 615 ? 6.987 -18.034 -25.519 1.00 88.62 615 GLU A C 1
ATOM 4981 O O . GLU A 1 615 ? 6.181 -18.930 -25.275 1.00 88.62 615 GLU A O 1
ATOM 4986 N N . ALA A 1 616 ? 8.120 -17.901 -24.823 1.00 87.31 616 ALA A N 1
ATOM 4987 C CA . ALA A 1 616 ? 8.452 -18.722 -23.660 1.00 87.31 616 ALA A CA 1
ATOM 4988 C C . ALA A 1 616 ? 7.611 -18.382 -22.410 1.00 87.31 616 ALA A C 1
ATOM 4990 O O . ALA A 1 616 ? 7.800 -18.987 -21.353 1.00 87.31 616 ALA A O 1
ATOM 4991 N N . GLY A 1 617 ? 6.707 -17.403 -22.505 1.00 80.38 617 GLY A N 1
ATOM 4992 C CA . GLY A 1 617 ? 5.882 -16.930 -21.405 1.00 80.38 617 GLY A CA 1
ATOM 4993 C C . GLY A 1 617 ? 6.657 -16.094 -20.396 1.00 80.38 617 GLY A C 1
ATOM 4994 O O . GLY A 1 617 ? 6.243 -15.989 -19.261 1.00 80.38 617 GLY A O 1
ATOM 4995 N N . ALA A 1 618 ? 7.808 -15.509 -20.711 1.00 78.00 618 ALA A N 1
ATOM 4996 C CA . ALA A 1 618 ? 8.486 -14.669 -19.722 1.00 78.00 618 ALA A CA 1
ATOM 4997 C C . ALA A 1 618 ? 7.886 -13.238 -19.657 1.00 78.00 618 ALA A C 1
ATOM 4999 O O . ALA A 1 618 ? 8.195 -12.488 -18.737 1.00 78.00 618 ALA A O 1
ATOM 5000 N N . GLY A 1 619 ? 7.015 -12.860 -20.607 1.00 76.69 619 GLY A N 1
ATOM 5001 C CA . GLY A 1 619 ? 6.444 -11.510 -20.740 1.00 76.69 619 GLY A CA 1
ATOM 5002 C C . GLY A 1 619 ? 5.145 -11.222 -19.966 1.00 76.69 619 GLY A C 1
ATOM 5003 O O . GLY A 1 619 ? 4.601 -10.127 -20.086 1.00 76.69 619 GLY A O 1
ATOM 5004 N N . ASP A 1 620 ? 4.612 -12.179 -19.222 1.00 81.81 620 ASP A N 1
ATOM 5005 C CA . ASP A 1 620 ? 3.376 -12.059 -18.433 1.00 81.81 620 ASP A CA 1
ATOM 5006 C C . ASP A 1 620 ? 3.583 -12.528 -16.981 1.00 81.81 620 ASP A C 1
ATOM 5008 O O . ASP A 1 620 ? 2.640 -12.950 -16.312 1.00 81.81 620 ASP A O 1
ATOM 5012 N N . MET A 1 621 ? 4.827 -12.508 -16.491 1.00 78.56 621 MET A N 1
ATOM 5013 C CA . MET A 1 621 ? 5.167 -12.962 -15.140 1.00 78.56 621 MET A CA 1
ATOM 5014 C C . MET A 1 621 ? 4.537 -12.063 -14.076 1.00 78.56 621 MET A C 1
ATOM 5016 O O . MET A 1 621 ? 3.995 -12.567 -13.098 1.00 78.56 621 MET A O 1
ATOM 5020 N N . VAL A 1 622 ? 4.555 -10.739 -14.273 1.00 79.12 622 VAL A N 1
ATOM 5021 C CA . VAL A 1 622 ? 3.958 -9.801 -13.305 1.00 79.12 622 VAL A CA 1
ATOM 5022 C C . VAL A 1 622 ? 2.443 -9.997 -13.254 1.00 79.12 622 VAL A C 1
ATOM 5024 O O . VAL A 1 622 ? 1.857 -10.100 -12.178 1.00 79.12 622 VAL A O 1
ATOM 5027 N N . LEU A 1 623 ? 1.810 -10.117 -14.420 1.00 70.31 623 LEU A N 1
ATOM 5028 C CA . LEU A 1 623 ? 0.376 -10.376 -14.535 1.00 70.31 623 LEU A CA 1
ATOM 5029 C C . LEU A 1 623 ? -0.048 -11.722 -13.927 1.00 70.31 623 LEU A C 1
ATOM 5031 O O . LEU A 1 623 ? -1.005 -11.764 -13.150 1.00 70.31 623 LEU A O 1
ATOM 5035 N N . ARG A 1 624 ? 0.645 -12.817 -14.263 1.00 64.25 624 ARG A N 1
ATOM 5036 C CA . ARG A 1 624 ? 0.274 -14.168 -13.813 1.00 64.25 624 ARG A CA 1
ATOM 5037 C C . ARG A 1 624 ? 0.525 -14.384 -12.329 1.00 64.25 624 ARG A C 1
ATOM 5039 O O . ARG A 1 624 ? -0.353 -14.916 -11.654 1.00 64.25 624 ARG A O 1
ATOM 5046 N N . ASP A 1 625 ? 1.682 -13.959 -11.827 1.00 62.88 625 ASP A N 1
ATOM 5047 C CA . ASP A 1 625 ? 2.105 -14.291 -10.465 1.00 62.88 625 ASP A CA 1
ATOM 5048 C C . ASP A 1 625 ? 1.432 -13.407 -9.402 1.00 62.88 625 ASP A C 1
ATOM 5050 O O . ASP A 1 625 ? 1.328 -13.825 -8.248 1.00 62.88 625 ASP A O 1
ATOM 5054 N N . GLN A 1 626 ? 0.954 -12.205 -9.760 1.00 59.00 626 GLN A N 1
ATOM 5055 C CA . GLN A 1 626 ? 0.365 -11.272 -8.789 1.00 59.00 626 GLN A CA 1
ATOM 5056 C C . GLN A 1 626 ? -1.129 -10.998 -8.955 1.00 59.00 626 GLN A C 1
ATOM 5058 O O . GLN A 1 626 ? -1.795 -10.761 -7.948 1.00 59.00 626 GLN A O 1
ATOM 5063 N N . LEU A 1 627 ? -1.668 -10.981 -10.179 1.00 56.12 627 LEU A N 1
ATOM 5064 C CA . LEU A 1 627 ? -3.053 -10.547 -10.398 1.00 56.12 627 LEU A CA 1
ATOM 5065 C C . LEU A 1 627 ? -4.033 -11.718 -10.550 1.00 56.12 627 LEU A C 1
ATOM 5067 O O . LEU A 1 627 ? -5.209 -11.542 -10.256 1.00 56.12 627 LEU A O 1
ATOM 5071 N N . GLY A 1 628 ? -3.582 -12.918 -10.935 1.00 45.19 628 GLY A N 1
ATOM 5072 C CA . GLY A 1 628 ? -4.424 -14.126 -10.947 1.00 45.19 628 GLY A CA 1
ATOM 5073 C C . GLY A 1 628 ? -5.642 -14.072 -11.888 1.00 45.19 628 GLY A C 1
ATOM 5074 O O . GLY A 1 628 ? -6.566 -14.869 -11.731 1.00 45.19 628 GLY A O 1
ATOM 5075 N N . ILE A 1 629 ? -5.665 -13.144 -12.855 1.00 39.34 629 ILE A N 1
ATOM 5076 C CA . ILE A 1 629 ? -6.772 -12.944 -13.806 1.00 39.34 629 ILE A CA 1
ATOM 5077 C C . ILE A 1 629 ? -6.423 -13.617 -15.150 1.00 39.34 629 ILE A C 1
ATOM 5079 O O . ILE A 1 629 ? -5.417 -13.243 -15.756 1.00 39.34 629 ILE A O 1
ATOM 5083 N N . PRO A 1 630 ? -7.226 -14.574 -15.662 1.00 29.98 630 PRO A N 1
ATOM 5084 C CA . PRO A 1 630 ? -7.080 -15.081 -17.029 1.00 29.98 630 PRO A CA 1
ATOM 5085 C C . PRO A 1 630 ? -7.509 -14.016 -18.054 1.00 29.98 630 PRO A C 1
ATOM 5087 O O . PRO A 1 630 ? -8.479 -13.292 -17.823 1.00 29.98 630 PRO A O 1
ATOM 5090 N N . PHE A 1 631 ? -6.799 -13.908 -19.183 1.00 47.56 631 PHE A N 1
ATOM 5091 C CA . PHE A 1 631 ? -6.910 -12.755 -20.084 1.00 47.56 631 PHE A CA 1
ATOM 5092 C C . PHE A 1 631 ? -7.104 -13.134 -21.560 1.00 47.56 631 PHE A C 1
ATOM 5094 O O . PHE A 1 631 ? -6.391 -13.989 -22.082 1.00 47.56 631 PHE A O 1
ATOM 5101 N N . GLU A 1 632 ? -8.010 -12.420 -22.236 1.00 34.44 632 GLU A N 1
ATOM 5102 C CA . GLU A 1 632 ? -8.149 -12.355 -23.697 1.00 34.44 632 GLU A CA 1
ATOM 5103 C C . GLU A 1 632 ? -8.053 -10.882 -24.124 1.00 34.44 632 GLU A C 1
ATOM 5105 O O . GLU A 1 632 ? -8.714 -10.019 -23.548 1.00 34.44 632 GLU A O 1
ATOM 5110 N N . PHE A 1 633 ? -7.194 -10.576 -25.100 1.00 38.09 633 PHE A N 1
ATOM 5111 C CA . PHE A 1 633 ? -7.032 -9.217 -25.619 1.00 38.09 633 PHE A CA 1
ATOM 5112 C C . PHE A 1 633 ? -8.163 -8.887 -26.600 1.00 38.09 633 PHE A C 1
ATOM 5114 O O . PHE A 1 633 ? -8.322 -9.590 -27.595 1.00 38.09 633 PHE A O 1
ATOM 5121 N N . GLU A 1 634 ? -8.872 -7.773 -26.403 1.00 35.09 634 GLU A N 1
ATOM 5122 C CA . GLU A 1 634 ? -9.628 -7.161 -27.500 1.00 35.09 634 GLU A CA 1
ATOM 5123 C C . GLU A 1 634 ? -8.646 -6.434 -28.430 1.00 35.09 634 GLU A C 1
ATOM 5125 O O . GLU A 1 634 ? -7.997 -5.448 -28.060 1.00 35.09 634 GLU A O 1
ATOM 5130 N N . ASP A 1 635 ? -8.505 -6.935 -29.655 1.00 32.31 635 ASP A N 1
ATOM 5131 C CA . ASP A 1 635 ? -7.791 -6.241 -30.722 1.00 32.31 635 ASP A CA 1
ATOM 5132 C C . ASP A 1 635 ? -8.627 -5.053 -31.205 1.00 32.31 635 ASP A C 1
ATOM 5134 O O . ASP A 1 635 ? -9.393 -5.139 -32.159 1.00 32.31 635 ASP A O 1
ATOM 5138 N N . SER A 1 636 ? -8.479 -3.916 -30.524 1.00 35.28 636 SER A N 1
ATOM 5139 C CA . SER A 1 636 ? -8.873 -2.621 -31.074 1.00 35.28 636 SER A CA 1
ATOM 5140 C C . SER A 1 636 ? -7.646 -1.941 -31.674 1.00 35.28 636 SER A C 1
ATOM 5142 O O . SER A 1 636 ? -6.963 -1.141 -31.034 1.00 35.28 636 SER A O 1
ATOM 5144 N N . ASP A 1 637 ? -7.361 -2.266 -32.935 1.00 31.12 637 ASP A N 1
ATOM 5145 C CA . ASP A 1 637 ? -6.598 -1.386 -33.824 1.00 31.12 637 ASP A CA 1
ATOM 5146 C C . ASP A 1 637 ? -7.457 -0.139 -34.122 1.00 31.12 637 ASP A C 1
ATOM 5148 O O . ASP A 1 637 ? -7.978 0.039 -35.218 1.00 31.12 637 ASP A O 1
ATOM 5152 N N . GLU A 1 638 ? -7.660 0.722 -33.124 1.00 34.47 638 GLU A N 1
ATOM 5153 C CA . GLU A 1 638 ? -8.112 2.091 -33.361 1.00 34.47 638 GLU A CA 1
ATOM 5154 C C . GLU A 1 638 ? -6.886 2.992 -33.301 1.00 34.47 638 GLU A C 1
ATOM 5156 O O . GLU A 1 638 ? -6.355 3.326 -32.236 1.00 34.47 638 GLU A O 1
ATOM 5161 N N . ASP A 1 639 ? -6.406 3.342 -34.492 1.00 34.31 639 ASP A N 1
ATOM 5162 C CA . ASP A 1 639 ? -5.431 4.394 -34.696 1.00 34.31 639 ASP A CA 1
ATOM 5163 C C . ASP A 1 639 ? -5.850 5.632 -33.894 1.00 34.31 639 ASP A C 1
ATOM 5165 O O . ASP A 1 639 ? -6.904 6.228 -34.115 1.00 34.31 639 ASP A O 1
ATOM 5169 N N . TYR A 1 640 ? -5.001 6.028 -32.943 1.00 32.12 640 TYR A N 1
ATOM 5170 C CA . TYR A 1 640 ? -5.039 7.346 -32.316 1.00 32.12 640 TYR A CA 1
ATOM 5171 C C . TYR A 1 640 ? -4.730 8.397 -33.400 1.00 32.12 640 TYR A C 1
ATOM 5173 O O . TYR A 1 640 ? -3.626 8.945 -33.467 1.00 32.12 640 TYR A O 1
ATOM 5181 N N . GLU A 1 641 ? -5.689 8.675 -34.281 1.00 29.52 641 GLU A N 1
ATOM 5182 C CA . GLU A 1 641 ? -5.692 9.896 -35.071 1.00 29.52 641 GLU A CA 1
ATOM 5183 C C . GLU A 1 641 ? -5.908 11.050 -34.096 1.00 29.52 641 GLU A C 1
ATOM 5185 O O . GLU A 1 641 ? -6.961 11.221 -33.481 1.00 29.52 641 GLU A O 1
ATOM 5190 N N . GLY A 1 642 ? -4.836 11.812 -33.883 1.00 31.56 642 GLY A N 1
ATOM 5191 C CA . GLY A 1 642 ? -4.881 13.011 -33.070 1.00 31.56 642 GLY A CA 1
ATOM 5192 C C . GLY A 1 642 ? -5.977 13.932 -33.586 1.00 31.56 642 GLY A C 1
ATOM 5193 O O . GLY A 1 642 ? -6.000 14.275 -34.767 1.00 31.56 642 GLY A O 1
ATOM 5194 N N . SER A 1 643 ? -6.854 14.368 -32.685 1.00 28.52 643 SER A N 1
ATOM 5195 C CA . SER A 1 643 ? -7.782 15.466 -32.921 1.00 28.52 643 SER A CA 1
ATOM 5196 C C . SER A 1 643 ? -6.984 16.740 -33.220 1.00 28.52 643 SER A C 1
ATOM 5198 O O . SER A 1 643 ? -6.666 17.535 -32.331 1.00 28.52 643 SER A O 1
ATOM 5200 N N . GLY A 1 644 ? -6.609 16.912 -34.484 1.00 28.44 644 GLY A N 1
ATOM 5201 C CA . GLY A 1 644 ? -6.151 18.168 -35.038 1.00 28.44 644 GLY A CA 1
ATOM 5202 C C . GLY A 1 644 ? -7.350 19.096 -35.136 1.00 28.44 644 GLY A C 1
ATOM 5203 O O . GLY A 1 644 ? -8.110 19.028 -36.096 1.00 28.44 644 GLY A O 1
ATOM 5204 N N . GLY A 1 645 ? -7.524 19.954 -34.133 1.00 28.64 645 GLY A N 1
ATOM 5205 C CA . GLY A 1 645 ? -8.413 21.106 -34.222 1.00 28.64 645 GLY A CA 1
ATOM 5206 C C . GLY A 1 645 ? -7.901 22.063 -35.296 1.00 28.64 645 GLY A C 1
ATOM 5207 O O . GLY A 1 645 ? -7.091 22.944 -35.015 1.00 28.64 645 GLY A O 1
ATOM 5208 N N . GLY A 1 646 ? -8.347 21.859 -36.533 1.00 26.31 646 GLY A N 1
ATOM 5209 C CA . GLY A 1 646 ? -8.286 22.851 -37.593 1.00 26.31 646 GLY A CA 1
ATOM 5210 C C . GLY A 1 646 ? -9.441 23.825 -37.415 1.00 26.31 646 GLY A C 1
ATOM 5211 O O . GLY A 1 646 ? -10.597 23.451 -37.576 1.00 26.31 646 GLY A O 1
ATOM 5212 N N . ALA A 1 647 ? -9.116 25.062 -37.055 1.00 31.53 647 ALA A N 1
ATOM 5213 C CA . ALA A 1 647 ? -10.043 26.176 -37.124 1.00 31.53 647 ALA A CA 1
ATOM 5214 C C . ALA A 1 647 ? -10.325 26.525 -38.594 1.00 31.53 647 ALA A C 1
ATOM 5216 O O . ALA A 1 647 ? -9.400 26.886 -39.325 1.00 31.53 647 ALA A O 1
ATOM 5217 N N . ALA A 1 648 ? -11.596 26.441 -38.980 1.00 29.72 648 ALA A N 1
ATOM 5218 C CA . ALA A 1 648 ? -12.284 27.346 -39.897 1.00 29.72 648 ALA A CA 1
ATOM 5219 C C . ALA A 1 648 ? -13.789 27.212 -39.648 1.00 29.72 648 ALA A C 1
ATOM 5221 O O . ALA A 1 648 ? -14.281 26.063 -39.712 1.00 29.72 648 ALA A O 1
#